Protein AF-A0A938BTF5-F1 (afdb_monomer_lite)

Structure (mmCIF, N/CA/C/O backbone):
data_AF-A0A938BTF5-F1
#
_entry.id   AF-A0A938BTF5-F1
#
loop_
_atom_site.group_PDB
_atom_site.id
_atom_site.type_symbol
_atom_site.label_atom_id
_atom_site.label_alt_id
_atom_site.label_comp_id
_atom_site.label_asym_id
_atom_site.label_entity_id
_atom_site.label_seq_id
_atom_site.pdbx_PDB_ins_code
_atom_site.Cartn_x
_atom_site.Cartn_y
_atom_site.Cartn_z
_atom_site.occupancy
_atom_site.B_iso_or_equiv
_atom_site.auth_seq_id
_atom_site.auth_comp_id
_atom_site.auth_asym_id
_atom_site.auth_atom_id
_atom_site.pdbx_PDB_model_num
ATOM 1 N N . MET A 1 1 ? 1.868 6.612 33.934 1.00 43.84 1 MET A N 1
ATOM 2 C CA . MET A 1 1 ? 0.638 7.254 33.409 1.00 43.84 1 MET A CA 1
ATOM 3 C C . MET A 1 1 ? 0.436 6.818 31.962 1.00 43.84 1 MET A C 1
ATOM 5 O O . MET A 1 1 ? 1.420 6.748 31.234 1.00 43.84 1 MET A O 1
ATOM 9 N N . ARG A 1 2 ? -0.788 6.458 31.549 1.00 53.53 2 ARG A N 1
ATOM 10 C CA . ARG A 1 2 ? -1.077 6.068 30.153 1.00 53.53 2 ARG A CA 1
ATOM 11 C C . ARG A 1 2 ? -0.979 7.295 29.238 1.00 53.53 2 ARG A C 1
ATOM 13 O O . ARG A 1 2 ? -1.410 8.374 29.634 1.00 53.53 2 ARG A O 1
ATOM 20 N N . ARG A 1 3 ? -0.411 7.135 28.035 1.00 67.56 3 ARG A N 1
ATOM 21 C CA . ARG A 1 3 ? -0.339 8.220 27.041 1.00 67.56 3 ARG A CA 1
ATOM 22 C C . ARG A 1 3 ? -1.760 8.635 26.615 1.00 67.56 3 ARG A C 1
ATOM 24 O O . ARG A 1 3 ? -2.579 7.740 26.398 1.00 67.56 3 ARG A O 1
ATOM 31 N N . PRO A 1 4 ? -2.054 9.940 26.470 1.00 79.94 4 PRO A N 1
ATOM 32 C CA . PRO A 1 4 ? -3.353 10.392 25.979 1.00 79.94 4 PRO A CA 1
ATOM 33 C C . PRO A 1 4 ? -3.584 9.932 24.535 1.00 79.94 4 PRO A C 1
ATOM 35 O O . PRO A 1 4 ? -2.638 9.886 23.741 1.00 79.94 4 PRO A O 1
ATOM 38 N N . LEU A 1 5 ? -4.833 9.596 24.206 1.00 87.38 5 LEU A N 1
ATOM 39 C CA . LEU A 1 5 ? -5.247 9.195 22.858 1.00 87.38 5 LEU A CA 1
ATOM 40 C C . LEU A 1 5 ? -5.196 10.395 21.907 1.00 87.38 5 LEU A C 1
ATOM 42 O O . LEU A 1 5 ? -5.472 11.515 22.326 1.00 87.38 5 LEU A O 1
ATOM 46 N N . LEU A 1 6 ? -4.844 10.145 20.645 1.00 94.19 6 LEU A N 1
ATOM 47 C CA . LEU A 1 6 ? -4.720 11.174 19.614 1.00 94.19 6 LEU A CA 1
ATOM 48 C C . LEU A 1 6 ? -6.051 11.374 18.873 1.00 94.19 6 LEU A C 1
ATOM 50 O O . LEU A 1 6 ? -6.631 10.399 18.406 1.00 94.19 6 LEU A O 1
ATOM 54 N N . ILE A 1 7 ? -6.509 12.609 18.716 1.00 96.94 7 ILE A N 1
ATOM 55 C CA . ILE A 1 7 ? -7.627 12.999 17.853 1.00 96.94 7 ILE A CA 1
ATOM 56 C C . ILE A 1 7 ? -7.073 13.762 16.655 1.00 96.94 7 ILE A C 1
ATOM 58 O O . ILE A 1 7 ? -6.276 14.678 16.822 1.00 96.94 7 ILE A O 1
ATOM 62 N N . TYR A 1 8 ? -7.493 13.396 15.451 1.00 98.12 8 TYR A N 1
ATOM 63 C CA . TYR A 1 8 ? -7.221 14.199 14.264 1.00 98.12 8 TYR A CA 1
ATOM 64 C C . TYR A 1 8 ? -8.332 15.239 14.102 1.00 98.12 8 TYR A C 1
ATOM 66 O O . TYR A 1 8 ? -9.507 14.864 14.097 1.00 98.12 8 TYR A O 1
ATOM 74 N N . VAL A 1 9 ? -7.976 16.520 14.003 1.00 98.00 9 VAL A N 1
ATOM 75 C CA . VAL A 1 9 ? -8.936 17.620 13.847 1.00 98.00 9 VAL A CA 1
ATOM 76 C C . VAL A 1 9 ? -8.928 18.082 12.393 1.00 98.00 9 VAL A C 1
ATOM 78 O O . VAL A 1 9 ? -7.954 18.674 11.931 1.00 98.00 9 VAL A O 1
ATOM 81 N N . ALA A 1 10 ? -10.015 17.780 11.688 1.00 97.62 10 ALA A N 1
ATOM 82 C CA . ALA A 1 10 ? -10.200 18.014 10.260 1.00 97.62 10 ALA A CA 1
ATOM 83 C C . ALA A 1 10 ? -11.129 19.208 9.997 1.00 97.62 10 ALA A C 1
ATOM 85 O O . ALA A 1 10 ? -12.021 19.511 10.795 1.00 97.62 10 ALA A O 1
ATOM 86 N N . GLY A 1 11 ? -10.952 19.871 8.861 1.00 96.12 11 GLY A N 1
ATOM 87 C CA . GLY A 1 11 ? -11.810 20.965 8.413 1.00 96.12 11 GLY A CA 1
ATOM 88 C C . GLY A 1 11 ? -11.086 21.930 7.472 1.00 96.12 11 GLY A C 1
ATOM 89 O O . GLY A 1 11 ? -9.865 21.834 7.299 1.00 96.12 11 GLY A O 1
ATOM 90 N N . PRO A 1 12 ? -11.815 22.896 6.888 1.00 93.12 12 PRO A N 1
ATOM 91 C CA . PRO A 1 12 ? -11.213 23.910 6.033 1.00 93.12 12 PRO A CA 1
ATOM 92 C C . PRO A 1 12 ? -10.138 24.698 6.796 1.00 93.12 12 PRO A C 1
ATOM 94 O O . PRO A 1 12 ? -10.255 24.952 7.991 1.00 93.12 12 PRO A O 1
ATOM 97 N N . LEU A 1 13 ? -9.068 25.091 6.103 1.00 91.38 13 LEU A N 1
ATOM 98 C CA . LEU A 1 13 ? -7.925 25.807 6.699 1.00 91.38 13 LEU A CA 1
ATOM 99 C C . LEU A 1 13 ? -7.468 27.018 5.871 1.00 91.38 13 LEU A C 1
ATOM 101 O O . LEU A 1 13 ? -6.383 27.573 6.090 1.00 91.38 13 LEU A O 1
ATOM 105 N N . TYR A 1 14 ? -8.302 27.432 4.917 1.00 88.94 14 TYR A N 1
ATOM 106 C CA . TYR A 1 14 ? -7.993 28.434 3.900 1.00 88.94 14 TYR A CA 1
ATOM 107 C C . TYR A 1 14 ? -7.857 29.832 4.497 1.00 88.94 14 TYR A C 1
ATOM 109 O O . TYR A 1 14 ? -6.898 30.556 4.213 1.00 88.94 14 TYR A O 1
ATOM 117 N N . THR A 1 15 ? -8.779 30.203 5.379 1.00 91.00 15 THR A N 1
ATOM 118 C CA . THR A 1 15 ? -8.823 31.529 5.988 1.00 91.00 15 THR A CA 1
ATOM 119 C C . THR A 1 15 ? -8.290 31.511 7.423 1.00 91.00 15 THR A C 1
ATOM 121 O O . THR A 1 15 ? -8.265 30.468 8.083 1.00 91.00 15 THR A O 1
ATOM 124 N N . PRO A 1 16 ? -7.847 32.667 7.953 1.00 92.19 16 PRO A N 1
ATOM 125 C CA . PRO A 1 16 ? -7.557 32.797 9.379 1.00 92.19 16 PRO A CA 1
ATOM 126 C C . PRO A 1 16 ? -8.746 32.415 10.270 1.00 92.19 16 PRO A C 1
ATOM 128 O O . PRO A 1 16 ? -8.526 31.859 11.341 1.00 92.19 16 PRO A O 1
ATOM 131 N N . GLY A 1 17 ? -9.978 32.678 9.816 1.00 92.94 17 GLY A N 1
ATOM 132 C CA . GLY A 1 17 ? -11.202 32.299 10.522 1.00 92.94 17 GLY A CA 1
ATOM 133 C C . GLY A 1 17 ? -11.350 30.786 10.641 1.00 92.94 17 GLY A C 1
ATOM 134 O O . GLY A 1 17 ? -11.543 30.286 11.747 1.00 92.94 17 GLY A O 1
ATOM 135 N N . ASP A 1 18 ? -11.152 30.056 9.539 1.00 92.62 18 ASP A N 1
ATOM 136 C CA . ASP A 1 18 ? -11.247 28.591 9.550 1.00 92.62 18 ASP A CA 1
ATOM 137 C C . ASP A 1 18 ? -10.220 27.983 10.513 1.00 92.62 18 ASP A C 1
ATOM 139 O O . ASP A 1 18 ? -10.550 27.162 11.367 1.00 92.62 18 ASP A O 1
ATOM 143 N N . ARG A 1 19 ? -8.968 28.459 10.447 1.00 94.88 19 ARG A N 1
ATOM 144 C CA . ARG A 1 19 ? -7.898 27.992 11.342 1.00 94.88 19 ARG A CA 1
ATOM 145 C C . ARG A 1 19 ? -8.174 28.328 12.803 1.00 94.88 19 ARG A C 1
ATOM 147 O O . ARG A 1 19 ? -7.932 27.494 13.667 1.00 94.88 19 ARG A O 1
ATOM 154 N N . HIS A 1 20 ? -8.689 29.524 13.089 1.00 95.94 20 HIS A N 1
ATOM 155 C CA . HIS A 1 20 ? -9.060 29.908 14.449 1.00 95.94 20 HIS A CA 1
ATOM 156 C C . HIS A 1 20 ? -10.146 28.989 15.012 1.00 95.94 20 HIS A C 1
ATOM 158 O O . HIS A 1 20 ? -10.035 28.529 16.147 1.00 95.94 20 HIS A O 1
ATOM 164 N N . TYR A 1 21 ? -11.156 28.670 14.204 1.00 95.62 21 TYR A N 1
ATOM 165 C CA . TYR A 1 21 ? -12.219 27.765 14.610 1.00 95.62 21 TYR A CA 1
ATOM 166 C C . TYR A 1 21 ? -11.707 26.328 14.811 1.00 95.62 21 TYR A C 1
ATOM 168 O O . TYR A 1 21 ? -12.019 25.711 15.827 1.00 95.62 21 TYR A O 1
ATOM 176 N N . LEU A 1 22 ? -10.821 25.822 13.944 1.00 96.50 22 LEU A N 1
ATOM 177 C CA . LEU A 1 22 ? -10.142 24.537 14.174 1.00 96.50 22 LEU A CA 1
ATOM 178 C C . LEU A 1 22 ? -9.341 24.518 15.484 1.00 96.50 22 LEU A C 1
ATOM 180 O O . LEU A 1 22 ? -9.387 23.523 16.203 1.00 96.50 22 LEU A O 1
ATOM 184 N N . CYS A 1 23 ? -8.656 25.611 15.834 1.00 96.31 23 CYS A N 1
ATOM 185 C CA . CYS A 1 23 ? -7.978 25.750 17.127 1.00 96.31 23 CYS A CA 1
ATOM 186 C C . CYS A 1 23 ? -8.955 25.788 18.319 1.00 96.31 23 CYS A C 1
ATOM 188 O O . CYS A 1 23 ? -8.602 25.357 19.415 1.00 96.31 23 CYS A O 1
ATOM 190 N N . ALA A 1 24 ? -10.184 26.276 18.139 1.00 96.69 24 ALA A N 1
ATOM 191 C CA . ALA A 1 24 ? -11.207 26.200 19.181 1.00 96.69 24 ALA A CA 1
ATOM 192 C C . ALA A 1 24 ? -11.674 24.748 19.394 1.00 96.69 24 ALA A C 1
ATOM 194 O O . ALA A 1 24 ? -11.738 24.275 20.528 1.00 96.69 24 ALA A O 1
ATOM 195 N N . ILE A 1 25 ? -11.916 24.002 18.310 1.00 97.38 25 ILE A N 1
ATOM 196 C CA . ILE A 1 25 ? -12.263 22.570 18.372 1.00 97.38 25 ILE A CA 1
ATOM 197 C C . ILE A 1 25 ? -11.124 21.737 18.977 1.00 97.38 25 ILE A C 1
ATOM 199 O O . ILE A 1 25 ? -11.366 20.839 19.787 1.00 97.38 25 ILE A O 1
ATOM 203 N N . ASP A 1 26 ? -9.881 22.057 18.619 1.00 96.56 26 ASP A N 1
ATOM 204 C CA . ASP A 1 26 ? -8.667 21.515 19.230 1.00 96.56 26 ASP A CA 1
ATOM 205 C C . ASP A 1 26 ? -8.665 21.688 20.749 1.00 96.56 26 ASP A C 1
ATOM 207 O O . ASP A 1 26 ? -8.547 20.702 21.479 1.00 96.56 26 ASP A O 1
ATOM 211 N N . ALA A 1 27 ? -8.880 22.921 21.222 1.00 97.06 27 ALA A N 1
ATOM 212 C CA . ALA A 1 27 ? -8.919 23.237 22.644 1.00 97.06 27 ALA A CA 1
ATOM 213 C C . ALA A 1 27 ? -9.963 22.381 23.376 1.00 97.06 27 ALA A C 1
ATOM 215 O O . ALA A 1 27 ? -9.638 21.727 24.368 1.00 97.06 27 ALA A O 1
ATOM 216 N N . VAL A 1 28 ? -11.174 22.262 22.821 1.00 96.94 28 VAL A N 1
ATOM 217 C CA . VAL A 1 28 ? -12.241 21.409 23.370 1.00 96.94 28 VAL A CA 1
ATOM 218 C C . VAL A 1 28 ? -11.801 19.943 23.474 1.00 96.94 28 VAL A C 1
ATOM 220 O O . VAL A 1 28 ? -12.045 19.290 24.491 1.00 96.94 28 VAL A O 1
ATOM 223 N N . CYS A 1 29 ? -11.126 19.414 22.450 1.00 95.75 29 CYS A N 1
ATOM 224 C CA . CYS A 1 29 ? -10.593 18.051 22.472 1.00 95.75 29 CYS A CA 1
ATOM 225 C C . CYS A 1 29 ? -9.527 17.874 23.563 1.00 95.75 29 CYS A C 1
ATOM 227 O O . CYS A 1 29 ? -9.542 16.873 24.289 1.00 95.75 29 CYS A O 1
ATOM 229 N N . THR A 1 30 ? -8.621 18.843 23.703 1.00 95.06 30 THR A N 1
ATOM 230 C CA . THR A 1 30 ? -7.557 18.802 24.713 1.00 95.06 30 THR A CA 1
ATOM 231 C C . THR A 1 30 ? -8.082 18.937 26.142 1.00 95.06 30 THR A C 1
ATOM 233 O O . THR A 1 30 ? -7.650 18.174 27.008 1.00 95.06 30 THR A O 1
ATOM 236 N N . ASP A 1 31 ? -9.085 19.789 26.378 1.00 95.12 31 ASP A N 1
ATOM 237 C CA . ASP A 1 31 ? -9.784 19.924 27.664 1.00 95.12 31 ASP A CA 1
ATOM 238 C C . ASP A 1 31 ? -10.426 18.602 28.104 1.00 95.12 31 ASP A C 1
ATOM 240 O O . ASP A 1 31 ? -10.469 18.270 29.288 1.00 95.12 31 ASP A O 1
ATOM 244 N N . CYS A 1 32 ? -10.911 17.811 27.142 1.00 90.69 32 CYS A N 1
ATOM 245 C CA . CYS A 1 32 ? -11.452 16.473 27.377 1.00 90.69 32 CYS A CA 1
ATOM 246 C C . CYS A 1 32 ? -10.364 15.397 27.599 1.00 90.69 32 CYS A C 1
ATOM 248 O O . CYS A 1 32 ? -10.683 14.211 27.716 1.00 90.69 32 CYS A O 1
ATOM 250 N N . GLY A 1 33 ? -9.086 15.782 27.678 1.00 91.56 33 GLY A N 1
ATOM 251 C CA . GLY A 1 33 ? -7.964 14.904 28.011 1.00 91.56 33 GLY A CA 1
ATOM 252 C C . GLY A 1 33 ? -7.360 14.148 26.825 1.00 91.56 33 GLY A C 1
ATOM 253 O O . GLY A 1 33 ? -6.668 13.144 27.031 1.00 91.56 33 GLY A O 1
ATOM 254 N N . PHE A 1 34 ? -7.618 14.591 25.592 1.00 93.25 34 PHE A N 1
ATOM 255 C CA . PHE A 1 34 ? -7.015 14.027 24.385 1.00 93.25 34 PHE A CA 1
ATOM 256 C C . PHE A 1 34 ? -5.772 14.812 23.953 1.00 93.25 34 PHE A C 1
ATOM 258 O O . PHE A 1 34 ? -5.617 15.995 24.235 1.00 93.25 34 PHE A O 1
ATOM 265 N N . ARG A 1 35 ? -4.869 14.142 23.236 1.00 95.50 35 ARG A N 1
ATOM 266 C CA . ARG A 1 35 ? -3.891 14.815 22.374 1.00 95.50 35 ARG A CA 1
ATOM 267 C C . ARG A 1 35 ? -4.527 15.035 21.014 1.00 95.50 35 ARG A C 1
ATOM 269 O O . ARG A 1 35 ? -5.375 14.246 20.612 1.00 95.50 35 ARG A O 1
ATOM 276 N N . THR A 1 36 ? -4.064 16.028 20.275 1.00 96.88 36 THR A N 1
ATOM 277 C CA . THR A 1 36 ? -4.617 16.356 18.961 1.00 96.88 36 THR A CA 1
ATOM 278 C C . THR A 1 36 ? -3.540 16.450 17.893 1.00 96.88 36 THR A C 1
ATOM 280 O O . THR A 1 36 ? -2.367 16.676 18.199 1.00 96.88 36 THR A O 1
ATOM 283 N N . TYR A 1 37 ? -3.957 16.265 16.645 1.00 97.00 37 TYR A N 1
ATOM 284 C CA . TYR A 1 37 ? -3.205 16.623 15.453 1.00 97.00 37 TYR A CA 1
ATOM 285 C C . TYR A 1 37 ? -4.032 17.604 14.620 1.00 97.00 37 TYR A C 1
ATOM 287 O O . TYR A 1 37 ? -5.175 17.292 14.282 1.00 97.00 37 TYR A O 1
ATOM 295 N N . LEU A 1 38 ? -3.461 18.769 14.309 1.00 94.88 38 LEU A N 1
ATOM 296 C CA . LEU A 1 38 ? -4.039 19.794 13.440 1.00 94.88 38 LEU A CA 1
ATOM 297 C C . LEU A 1 38 ? -3.131 19.956 12.218 1.00 94.88 38 LEU A C 1
ATOM 299 O O . LEU A 1 38 ? -1.979 20.367 12.397 1.00 94.88 38 LEU A O 1
ATOM 303 N N . PRO A 1 39 ? -3.627 19.742 10.986 1.00 93.31 39 PRO A N 1
ATOM 304 C CA . PRO A 1 39 ? -2.793 19.756 9.779 1.00 93.31 39 PRO A CA 1
ATOM 305 C C . PRO A 1 39 ? -1.927 21.010 9.647 1.00 93.31 39 PRO A C 1
ATOM 307 O O . PRO A 1 39 ? -0.710 20.939 9.495 1.00 93.31 39 PRO A O 1
ATOM 310 N N . HIS A 1 40 ? -2.524 22.188 9.828 1.00 91.50 40 HIS A N 1
ATOM 311 C CA . HIS A 1 40 ? -1.809 23.455 9.686 1.00 91.50 40 HIS A CA 1
ATOM 312 C C . HIS A 1 40 ? -0.835 23.767 10.838 1.00 91.50 40 HIS A C 1
ATOM 314 O O . HIS A 1 40 ? 0.114 24.521 10.626 1.00 91.50 40 HIS A O 1
ATOM 320 N N . ARG A 1 41 ? -1.061 23.221 12.043 1.00 92.44 41 ARG A N 1
ATOM 321 C CA . ARG A 1 41 ? -0.199 23.422 13.223 1.00 92.44 41 ARG A CA 1
ATOM 322 C C . ARG A 1 41 ? 0.987 22.463 13.205 1.00 92.44 41 ARG A C 1
ATOM 324 O O . ARG A 1 41 ? 2.117 22.883 13.429 1.00 92.44 41 ARG A O 1
ATOM 331 N N . ASP A 1 42 ? 0.707 21.190 12.945 1.00 90.88 42 ASP A N 1
ATOM 332 C CA . ASP A 1 42 ? 1.648 20.089 13.145 1.00 90.88 42 ASP A CA 1
ATOM 333 C C . ASP A 1 42 ? 2.305 19.638 11.831 1.00 90.88 42 ASP A C 1
ATOM 335 O O . ASP A 1 42 ? 3.475 19.259 11.821 1.00 90.88 42 ASP A O 1
ATOM 339 N N . GLY A 1 43 ? 1.570 19.691 10.715 1.00 81.25 43 GLY A N 1
ATOM 340 C CA . GLY A 1 43 ? 2.083 19.440 9.363 1.00 81.25 43 GLY A CA 1
ATOM 341 C C . GLY A 1 43 ? 2.612 20.701 8.671 1.00 81.25 43 GLY A C 1
ATOM 342 O O . GLY A 1 43 ? 3.514 20.614 7.837 1.00 81.25 43 GLY A O 1
ATOM 343 N N . GLY A 1 44 ? 2.100 21.874 9.056 1.00 83.00 44 GLY A N 1
ATOM 344 C CA . GLY A 1 44 ? 2.409 23.177 8.467 1.00 83.00 44 GLY A CA 1
ATOM 345 C C . GLY A 1 44 ? 1.485 23.548 7.300 1.00 83.00 44 GLY A C 1
ATOM 346 O O . GLY A 1 44 ? 0.662 22.756 6.850 1.00 83.00 44 GLY A O 1
ATOM 347 N N . LEU A 1 45 ? 1.611 24.777 6.791 1.00 77.81 45 LEU A N 1
ATOM 348 C CA . LEU A 1 45 ? 0.825 25.250 5.645 1.00 77.81 45 LEU A CA 1
ATOM 349 C C . LEU A 1 45 ? 1.561 24.975 4.330 1.00 77.81 45 LEU A C 1
ATOM 351 O O . LEU A 1 45 ? 2.679 25.456 4.117 1.00 77.81 45 LEU A O 1
ATOM 355 N N . ALA A 1 46 ? 0.920 24.223 3.435 1.00 68.88 46 ALA A N 1
ATOM 356 C CA . ALA A 1 46 ? 1.473 23.933 2.120 1.00 68.88 46 ALA A CA 1
ATOM 357 C C . ALA A 1 46 ? 1.622 25.226 1.287 1.00 68.88 46 ALA A C 1
ATOM 359 O O . ALA A 1 46 ? 0.669 25.999 1.176 1.00 68.88 46 ALA A O 1
ATOM 360 N N . PRO A 1 47 ? 2.795 25.486 0.677 1.00 63.28 47 PRO A N 1
ATOM 361 C CA . PRO A 1 47 ? 2.987 26.659 -0.165 1.00 63.28 47 PRO A CA 1
ATOM 362 C C . PRO A 1 47 ? 2.251 26.504 -1.502 1.00 63.28 47 PRO A C 1
ATOM 364 O O . PRO A 1 47 ? 2.245 25.429 -2.103 1.00 63.28 47 PRO A O 1
ATOM 367 N N . SER A 1 48 ? 1.725 27.612 -2.030 1.00 57.94 48 SER A N 1
ATOM 368 C CA . SER A 1 48 ? 0.965 27.670 -3.291 1.00 57.94 48 SER A CA 1
ATOM 369 C C . SER A 1 48 ? 1.758 27.246 -4.539 1.00 57.94 48 SER A C 1
ATOM 371 O O . SER A 1 48 ? 1.193 27.111 -5.618 1.00 57.94 48 SER A O 1
ATOM 373 N N . SER A 1 49 ? 3.073 27.043 -4.419 1.00 56.09 49 SER A N 1
ATOM 374 C CA . SER A 1 49 ? 3.995 26.756 -5.525 1.00 56.09 49 SER A CA 1
ATOM 375 C C . SER A 1 49 ? 4.116 25.270 -5.897 1.00 56.09 49 SER A C 1
ATOM 377 O O . SER A 1 49 ? 4.972 24.916 -6.707 1.00 56.09 49 SER A O 1
ATOM 379 N N . GLY A 1 50 ? 3.315 24.376 -5.303 1.00 52.97 50 GLY A N 1
ATOM 380 C CA . GLY A 1 50 ? 3.251 22.946 -5.655 1.00 52.97 50 GLY A CA 1
ATOM 381 C C . GLY A 1 50 ? 4.488 22.109 -5.284 1.00 52.97 50 GLY A C 1
ATOM 382 O O . GLY A 1 50 ? 4.422 20.881 -5.243 1.00 52.97 50 GLY A O 1
ATOM 383 N N . ARG A 1 51 ? 5.622 22.736 -4.945 1.00 47.59 51 ARG A N 1
ATOM 384 C CA . ARG A 1 51 ? 6.807 22.057 -4.402 1.00 47.59 51 ARG A CA 1
ATOM 385 C C . ARG A 1 51 ? 6.592 21.775 -2.909 1.00 47.59 51 ARG A C 1
ATOM 387 O O . ARG A 1 51 ? 6.439 22.713 -2.132 1.00 47.59 51 ARG A O 1
ATOM 394 N N . ARG A 1 52 ? 6.666 20.490 -2.523 1.00 54.53 52 ARG A N 1
ATOM 395 C CA . ARG A 1 52 ? 6.446 19.894 -1.175 1.00 54.53 52 ARG A CA 1
ATOM 396 C C . ARG A 1 52 ? 5.035 19.373 -0.850 1.00 54.53 52 ARG A C 1
ATOM 398 O O . ARG A 1 52 ? 4.832 18.914 0.264 1.00 54.53 52 ARG A O 1
ATOM 405 N N . THR A 1 53 ? 4.091 19.318 -1.790 1.00 64.69 53 THR A N 1
ATOM 406 C CA . THR A 1 53 ? 2.726 18.790 -1.527 1.00 64.69 53 THR A CA 1
ATOM 407 C C . THR A 1 53 ? 2.708 17.349 -0.991 1.00 64.69 53 THR A C 1
ATOM 409 O O . THR A 1 53 ? 1.911 17.030 -0.113 1.00 64.69 53 THR A O 1
ATOM 412 N N . LEU A 1 54 ? 3.636 16.495 -1.438 1.00 69.19 54 LEU A N 1
ATOM 413 C CA . LEU A 1 54 ? 3.711 15.093 -1.006 1.00 69.19 54 LEU A CA 1
ATOM 414 C C . LEU A 1 54 ? 4.112 14.905 0.465 1.00 69.19 54 LEU A C 1
ATOM 416 O O . LEU A 1 54 ? 3.687 13.923 1.073 1.00 69.19 54 LEU A O 1
ATOM 420 N N . SER A 1 55 ? 4.918 15.800 1.049 1.00 73.88 55 SER A N 1
ATOM 421 C CA . SER A 1 55 ? 5.314 15.670 2.458 1.00 73.88 55 SER A CA 1
ATOM 422 C C . SER A 1 55 ? 4.170 16.033 3.400 1.00 73.88 55 SER A C 1
ATOM 424 O O . SER A 1 55 ? 3.978 15.327 4.380 1.00 73.88 55 SER A O 1
ATOM 426 N N . PHE A 1 56 ? 3.385 17.071 3.079 1.00 80.00 56 PHE A N 1
ATOM 427 C CA . PHE A 1 56 ? 2.186 17.430 3.853 1.00 80.00 56 PHE A CA 1
ATOM 428 C C . PHE A 1 56 ? 1.162 16.296 3.808 1.00 80.00 56 PHE A C 1
ATOM 430 O O . PHE A 1 56 ? 0.806 15.760 4.850 1.00 80.00 56 PHE A O 1
ATOM 437 N N . PHE A 1 57 ? 0.839 15.817 2.600 1.00 82.56 57 PHE A N 1
ATOM 438 C CA . PHE A 1 57 ? -0.053 14.673 2.417 1.00 82.56 57 PHE A CA 1
ATOM 439 C C . PHE A 1 57 ? 0.399 13.440 3.215 1.00 82.56 57 PHE A C 1
ATOM 441 O O . PHE A 1 57 ? -0.400 12.801 3.891 1.00 82.56 57 PHE A O 1
ATOM 448 N N . SER A 1 58 ? 1.693 13.102 3.169 1.00 79.19 58 SER A N 1
ATOM 449 C CA . SER A 1 58 ? 2.214 11.933 3.893 1.00 79.19 58 SER A CA 1
ATOM 450 C C . SER A 1 58 ? 2.110 12.096 5.413 1.00 79.19 58 SER A C 1
ATOM 452 O O . SER A 1 58 ? 1.798 11.128 6.106 1.00 79.19 58 SER A O 1
ATOM 454 N N . SER A 1 59 ? 2.350 13.304 5.931 1.00 83.69 59 SER A N 1
ATOM 455 C CA . SER A 1 59 ? 2.207 13.615 7.357 1.00 83.69 59 SER A CA 1
ATOM 456 C C . SER A 1 59 ? 0.755 13.514 7.817 1.00 83.69 59 SER A C 1
ATOM 458 O O . SER A 1 59 ? 0.489 12.865 8.829 1.00 83.69 59 SER A O 1
ATOM 460 N N . ASP A 1 60 ? -0.180 14.070 7.045 1.00 89.31 60 ASP A N 1
ATOM 461 C CA . ASP A 1 60 ? -1.613 14.015 7.345 1.00 89.31 60 ASP A CA 1
ATOM 462 C C . ASP A 1 60 ? -2.126 12.572 7.338 1.00 89.31 60 ASP A C 1
ATOM 464 O O . ASP A 1 60 ? -2.794 12.141 8.278 1.00 89.31 60 ASP A O 1
ATOM 468 N N . VAL A 1 61 ? -1.730 11.776 6.339 1.00 88.81 61 VAL A N 1
ATOM 469 C CA . VAL A 1 61 ? -2.058 10.343 6.276 1.00 88.81 61 VAL A CA 1
ATOM 470 C C . VAL A 1 61 ? -1.484 9.576 7.464 1.00 88.81 61 VAL A C 1
ATOM 472 O O . VAL A 1 61 ? -2.179 8.738 8.038 1.00 88.81 61 VAL A O 1
ATOM 475 N N . SER A 1 62 ? -0.241 9.859 7.863 1.00 81.88 62 SER A N 1
ATOM 476 C CA . SER A 1 62 ? 0.368 9.225 9.038 1.00 81.88 62 SER A CA 1
ATOM 477 C C . SER A 1 62 ? -0.411 9.555 10.312 1.00 81.88 62 SER A C 1
ATOM 479 O O . SER A 1 62 ? -0.702 8.664 11.108 1.00 81.88 62 SER A O 1
ATOM 481 N N . ALA A 1 63 ? -0.797 10.819 10.496 1.00 89.88 63 ALA A N 1
ATOM 482 C CA . ALA A 1 63 ? -1.572 11.245 11.653 1.00 89.88 63 ALA A CA 1
ATOM 483 C C . ALA A 1 63 ? -2.990 10.651 11.656 1.00 89.88 63 ALA A C 1
ATOM 485 O O . ALA A 1 63 ? -3.468 10.218 12.707 1.00 89.88 63 ALA A O 1
ATOM 486 N N . LEU A 1 64 ? -3.642 10.565 10.493 1.00 91.44 64 LEU A N 1
ATOM 487 C CA . LEU A 1 64 ? -4.920 9.869 10.327 1.00 91.44 64 LEU A CA 1
ATOM 488 C C . LEU A 1 64 ? -4.806 8.382 10.646 1.00 91.44 64 LEU A C 1
ATOM 490 O O . LEU A 1 64 ? -5.741 7.816 11.203 1.00 91.44 64 LEU A O 1
ATOM 494 N N . GLU A 1 65 ? -3.689 7.729 10.330 1.00 85.00 65 GLU A N 1
ATOM 495 C CA . GLU A 1 65 ? -3.466 6.320 10.666 1.00 85.00 65 GLU A CA 1
ATOM 496 C C . GLU A 1 65 ? -3.275 6.123 12.179 1.00 85.00 65 GLU A C 1
ATOM 498 O O . GLU A 1 65 ? -3.890 5.228 12.771 1.00 85.00 65 GLU A O 1
ATOM 503 N N . ASP A 1 66 ? -2.521 7.011 12.826 1.00 83.31 66 ASP A N 1
ATOM 504 C CA . ASP A 1 66 ? -2.194 6.925 14.253 1.00 83.31 66 ASP A CA 1
ATOM 505 C C . ASP A 1 66 ? -3.329 7.385 15.176 1.00 83.31 66 ASP A C 1
ATOM 507 O O . ASP A 1 66 ? -3.410 6.953 16.335 1.00 83.31 66 ASP A O 1
ATOM 511 N N . CYS A 1 67 ? -4.225 8.250 14.690 1.00 92.06 67 CYS A N 1
ATOM 512 C CA . CYS A 1 67 ? -5.284 8.803 15.522 1.00 92.06 67 CYS A CA 1
ATOM 513 C C . CYS A 1 67 ? -6.246 7.720 16.035 1.00 92.06 67 CYS A C 1
ATOM 515 O O . CYS A 1 67 ? -6.501 6.679 15.422 1.00 92.06 67 CYS A O 1
ATOM 517 N N . TYR A 1 68 ? -6.799 7.963 17.211 1.00 85.44 68 TYR A N 1
ATOM 518 C CA . TYR A 1 68 ? -7.870 7.163 17.772 1.00 85.44 68 TYR A CA 1
ATOM 519 C C . TYR A 1 68 ? -9.211 7.493 17.116 1.00 85.44 68 TYR A C 1
ATOM 521 O O . TYR A 1 68 ? -9.960 6.574 16.804 1.00 85.44 68 TYR A O 1
ATOM 529 N N . ALA A 1 69 ? -9.487 8.778 16.891 1.00 91.44 69 ALA A N 1
ATOM 530 C CA . ALA A 1 69 ? -10.729 9.280 16.316 1.00 91.44 69 ALA A CA 1
ATOM 531 C C . ALA A 1 69 ? -10.473 10.536 15.473 1.00 91.44 69 ALA A C 1
ATOM 533 O O . ALA A 1 69 ? -9.420 11.170 15.600 1.00 91.44 69 ALA A O 1
ATOM 534 N N . VAL A 1 70 ? -11.454 10.895 14.647 1.00 97.94 70 VAL A N 1
ATOM 535 C CA . VAL A 1 70 ? -11.463 12.144 13.876 1.00 97.94 70 VAL A CA 1
ATOM 536 C C . VAL A 1 70 ? -12.606 13.028 14.360 1.00 97.94 70 VAL A C 1
ATOM 538 O O . VAL A 1 70 ? -13.737 12.558 14.511 1.00 97.94 70 VAL A O 1
ATOM 541 N N . VAL A 1 71 ? -12.303 14.303 14.587 1.00 97.81 71 VAL A N 1
ATOM 542 C CA . VAL A 1 71 ? -13.294 15.363 14.787 1.00 97.81 71 VAL A CA 1
ATOM 543 C C . VAL A 1 71 ? -13.193 16.304 13.594 1.00 97.81 71 VAL A C 1
ATOM 545 O O . VAL A 1 71 ? -12.127 16.858 13.356 1.00 97.81 71 VAL A O 1
ATOM 548 N N . ALA A 1 72 ? -14.271 16.459 12.831 1.00 97.62 72 ALA A N 1
ATOM 549 C CA . ALA A 1 72 ? -14.277 17.242 11.599 1.00 97.62 72 ALA A CA 1
ATOM 550 C C . ALA A 1 72 ? -15.260 18.410 11.665 1.00 97.62 72 ALA A C 1
ATOM 552 O O . ALA A 1 72 ? -16.392 18.234 12.111 1.00 97.62 72 ALA A O 1
ATOM 553 N N . VAL A 1 73 ? -14.853 19.580 11.177 1.00 96.12 73 VAL A N 1
ATOM 554 C CA . VAL A 1 73 ? -15.744 20.720 10.933 1.00 96.12 73 VAL A CA 1
ATOM 555 C C . VAL A 1 73 ? -16.415 20.545 9.576 1.00 96.12 73 VAL A C 1
ATOM 557 O O . VAL A 1 73 ? -15.740 20.456 8.555 1.00 96.12 73 VAL A O 1
ATOM 560 N N . LEU A 1 74 ? -17.746 20.500 9.575 1.00 93.56 74 LEU A N 1
ATOM 561 C CA . LEU A 1 74 ? -18.574 20.216 8.400 1.00 93.56 74 LEU A CA 1
ATOM 562 C C . LEU A 1 74 ? -19.303 21.459 7.858 1.00 93.56 74 LEU A C 1
ATOM 564 O O . LEU A 1 74 ? -20.148 21.328 6.979 1.00 93.56 74 LEU A O 1
ATOM 568 N N . ASN A 1 75 ? -19.015 22.644 8.405 1.00 89.31 75 ASN A N 1
ATOM 569 C CA . ASN A 1 75 ? -19.692 23.895 8.053 1.00 89.31 75 ASN A CA 1
ATOM 570 C C . ASN A 1 75 ? -19.486 24.268 6.578 1.00 89.31 75 ASN A C 1
ATOM 572 O O . ASN A 1 75 ? -18.406 24.065 6.022 1.00 89.31 75 ASN A O 1
ATOM 576 N N . GLY A 1 76 ? -20.495 24.912 5.992 1.00 85.06 76 GLY A N 1
ATOM 577 C CA . GLY A 1 76 ? -20.509 25.303 4.589 1.00 85.06 76 GLY A CA 1
ATOM 578 C C . GLY A 1 76 ? -21.691 24.710 3.827 1.00 85.06 76 GLY A C 1
ATOM 579 O O . GLY A 1 76 ? -22.462 23.900 4.339 1.00 85.06 76 GLY A O 1
ATOM 580 N N . THR A 1 77 ? -21.818 25.140 2.570 1.00 78.62 77 THR A N 1
ATOM 581 C CA . THR A 1 77 ? -22.802 24.611 1.612 1.00 78.62 77 THR A CA 1
ATOM 582 C C . THR A 1 77 ? -22.503 23.172 1.197 1.00 78.62 77 THR A C 1
ATOM 584 O O . THR A 1 77 ? -23.402 22.462 0.770 1.00 78.62 77 THR A O 1
ATOM 587 N N . ASP A 1 78 ? -21.237 22.768 1.283 1.00 85.62 78 ASP A N 1
ATOM 588 C CA . ASP A 1 78 ? -20.770 21.395 1.127 1.00 85.62 78 ASP A CA 1
ATOM 589 C C . ASP A 1 78 ? -19.572 21.196 2.062 1.00 85.62 78 ASP A C 1
ATOM 591 O O . ASP A 1 78 ? -18.927 22.169 2.475 1.00 85.62 78 ASP A O 1
ATOM 595 N N . VAL A 1 79 ? -19.272 19.944 2.389 1.00 90.88 79 VAL A N 1
ATOM 596 C CA . VAL A 1 79 ? -18.082 19.601 3.168 1.00 90.88 79 VAL A CA 1
ATOM 597 C C . VAL A 1 79 ? -16.858 19.826 2.294 1.00 90.88 79 VAL A C 1
ATOM 599 O O . VAL A 1 79 ? -16.814 19.385 1.145 1.00 90.88 79 VAL A O 1
ATOM 602 N N . ASP A 1 80 ? -15.844 20.491 2.847 1.00 93.69 80 ASP A N 1
ATOM 603 C CA . ASP A 1 80 ? -14.569 20.666 2.159 1.00 93.69 80 ASP A CA 1
ATOM 604 C C . ASP A 1 80 ? -14.054 19.322 1.607 1.00 93.69 80 ASP A C 1
ATOM 606 O O . ASP A 1 80 ? -13.996 18.318 2.313 1.00 93.69 80 ASP A O 1
ATOM 610 N N . SER A 1 81 ? -13.648 19.315 0.338 1.00 94.00 81 SER A N 1
ATOM 611 C CA . SER A 1 81 ? -13.151 18.124 -0.353 1.00 94.00 81 SER A CA 1
ATOM 612 C C . SER A 1 81 ? -11.967 17.445 0.350 1.00 94.00 81 SER A C 1
ATOM 614 O O . SER A 1 81 ? -11.882 16.215 0.328 1.00 94.00 81 SER A O 1
ATOM 616 N N . GLY A 1 82 ? -11.080 18.214 0.997 1.00 94.44 82 GLY A N 1
ATOM 617 C CA . GLY A 1 82 ? -9.980 17.666 1.795 1.00 94.44 82 GLY A CA 1
ATOM 618 C C . GLY A 1 82 ? -10.516 16.933 3.020 1.00 94.44 82 GLY A C 1
ATOM 619 O O . GLY A 1 82 ? -10.304 15.734 3.181 1.00 94.44 82 GLY A O 1
ATOM 620 N N . THR A 1 83 ? -11.330 17.631 3.802 1.00 96.44 83 THR A N 1
ATOM 621 C CA . THR A 1 83 ? -12.028 17.100 4.980 1.00 96.44 83 THR A CA 1
ATOM 622 C C . THR A 1 83 ? -12.858 15.851 4.646 1.00 96.44 83 THR A C 1
ATOM 624 O O . THR A 1 83 ? -12.821 14.854 5.366 1.00 96.44 83 THR A O 1
ATOM 627 N N . ALA A 1 84 ? -13.576 15.850 3.519 1.00 96.56 84 ALA A N 1
ATOM 628 C CA . ALA A 1 84 ? -14.360 14.711 3.049 1.00 96.56 84 ALA A CA 1
ATOM 629 C C . ALA A 1 84 ? -13.477 13.495 2.717 1.00 96.56 84 ALA A C 1
ATOM 631 O O . ALA A 1 84 ? -13.838 12.360 3.040 1.00 96.56 84 ALA A O 1
ATOM 632 N N . TRP A 1 85 ? -12.305 13.715 2.111 1.00 96.81 85 TRP A N 1
ATOM 633 C CA . TRP A 1 85 ? -11.335 12.652 1.844 1.00 96.81 85 TRP A CA 1
ATOM 634 C C . TRP A 1 85 ? -10.778 12.052 3.139 1.00 96.81 85 TRP A C 1
ATOM 636 O O . TRP A 1 85 ? -10.728 10.827 3.281 1.00 96.81 85 TRP A O 1
ATOM 646 N N . GLU A 1 86 ? -10.416 12.898 4.104 1.00 97.94 86 GLU A N 1
ATOM 647 C CA . GLU A 1 86 ? -9.904 12.488 5.417 1.00 97.94 86 GLU A CA 1
ATOM 648 C C . GLU A 1 86 ? -10.945 11.659 6.185 1.00 97.94 86 GLU A C 1
ATOM 650 O O . GLU A 1 86 ? -10.630 10.594 6.726 1.00 97.94 86 GLU A O 1
ATOM 655 N N . LEU A 1 87 ? -12.210 12.095 6.162 1.00 95.88 87 LEU A N 1
ATOM 656 C CA . LEU A 1 87 ? -13.345 11.366 6.731 1.00 95.88 87 LEU A CA 1
ATOM 657 C C . LEU A 1 87 ? -13.563 10.018 6.041 1.00 95.88 87 LEU A C 1
ATOM 659 O O . LEU A 1 87 ? -13.718 9.006 6.723 1.00 95.88 87 LEU A O 1
ATOM 663 N N . GLY A 1 88 ? -13.525 9.971 4.707 1.00 91.88 88 GLY A N 1
ATOM 664 C CA . GLY A 1 88 ? -13.648 8.726 3.947 1.00 91.88 88 GLY A CA 1
ATOM 665 C C . GLY A 1 88 ? -12.521 7.735 4.258 1.00 91.88 88 GLY A C 1
ATOM 666 O O . GLY A 1 88 ? -12.777 6.546 4.474 1.00 91.88 88 GLY A O 1
ATOM 667 N N . TYR A 1 89 ? -11.279 8.220 4.354 1.00 93.38 89 TYR A N 1
ATOM 668 C CA . TYR A 1 89 ? -10.128 7.409 4.753 1.00 93.38 89 TYR A CA 1
ATOM 669 C C . TYR A 1 89 ? -10.318 6.848 6.166 1.00 93.38 89 TYR A C 1
ATOM 671 O O . TYR A 1 89 ? -10.190 5.642 6.388 1.00 93.38 89 TYR A O 1
ATOM 679 N N . ALA A 1 90 ? -10.673 7.699 7.128 1.00 90.00 90 ALA A N 1
ATOM 680 C CA . ALA A 1 90 ? -10.851 7.296 8.516 1.00 90.00 90 ALA A CA 1
ATOM 681 C C . ALA A 1 90 ? -12.049 6.345 8.712 1.00 90.00 90 ALA A C 1
ATOM 683 O O . ALA A 1 90 ? -11.945 5.384 9.483 1.00 90.00 90 ALA A O 1
ATOM 684 N N . TYR A 1 91 ? -13.134 6.539 7.956 1.00 81.94 91 TYR A N 1
ATOM 685 C CA . TYR A 1 91 ? -14.283 5.632 7.908 1.00 81.94 91 TYR A CA 1
ATOM 686 C C . TYR A 1 91 ? -13.864 4.244 7.429 1.00 81.94 91 TYR A C 1
ATOM 688 O O . TYR A 1 91 ? -14.126 3.241 8.095 1.00 81.94 91 TYR A O 1
ATOM 696 N N . ALA A 1 92 ? -13.108 4.176 6.327 1.00 77.62 92 ALA A N 1
ATOM 697 C CA . ALA A 1 92 ? -12.573 2.919 5.815 1.00 77.62 92 ALA A CA 1
ATOM 698 C C . ALA A 1 92 ? -11.648 2.216 6.827 1.00 77.62 92 ALA A C 1
ATOM 700 O O . ALA A 1 92 ? -11.503 0.993 6.785 1.00 77.62 92 ALA A O 1
ATOM 701 N N . ARG A 1 93 ? -11.045 2.954 7.770 1.00 78.31 93 ARG A N 1
ATOM 702 C CA . ARG A 1 93 ? -10.233 2.424 8.881 1.00 78.31 93 ARG A CA 1
ATOM 703 C C . ARG A 1 93 ? -11.034 2.057 10.133 1.00 78.31 93 ARG A C 1
ATOM 705 O O . ARG A 1 93 ? -10.435 1.549 11.078 1.00 78.31 93 ARG A O 1
ATOM 712 N N . GLY A 1 94 ? -12.352 2.250 10.136 1.00 69.62 94 GLY A N 1
ATOM 713 C CA . GLY A 1 94 ? -13.220 1.946 11.277 1.00 69.62 94 GLY A CA 1
ATOM 714 C C . GLY A 1 94 ? -12.977 2.861 12.477 1.00 69.62 94 GLY A C 1
ATOM 715 O O . GLY A 1 94 ? -13.181 2.448 13.618 1.00 69.62 94 GLY A O 1
ATOM 716 N N . LYS A 1 95 ? -12.478 4.079 12.239 1.00 84.88 95 LYS A N 1
ATOM 717 C CA . LYS A 1 95 ? -12.232 5.060 13.298 1.00 84.88 95 LYS A CA 1
ATOM 718 C C . LYS A 1 95 ? -13.547 5.746 13.677 1.00 84.88 95 LYS A C 1
ATOM 720 O O . LYS A 1 95 ? -14.351 6.016 12.789 1.00 84.88 95 LYS A O 1
ATOM 725 N N . PRO A 1 96 ? -13.779 6.063 14.962 1.00 82.25 96 PRO A N 1
ATOM 726 C CA . PRO A 1 96 ? -14.891 6.915 15.360 1.00 82.25 96 PRO A CA 1
ATOM 727 C C . PRO A 1 96 ? -14.768 8.294 14.705 1.00 82.25 96 PRO A C 1
ATOM 729 O O . PRO A 1 96 ? -13.721 8.937 14.820 1.00 82.25 96 PRO A O 1
ATOM 732 N N . LEU A 1 97 ? -15.839 8.738 14.045 1.00 90.44 97 LEU A N 1
ATOM 733 C CA . LEU A 1 97 ? -15.913 10.034 13.373 1.00 90.44 97 LEU A CA 1
ATOM 734 C C . LEU A 1 97 ? -17.004 10.885 14.022 1.00 90.44 97 LEU A C 1
ATOM 736 O O . LEU A 1 97 ? -18.157 10.456 14.125 1.00 90.44 97 LEU A O 1
ATOM 740 N N . ILE A 1 98 ? -16.638 12.090 14.449 1.00 93.00 98 ILE A N 1
ATOM 741 C CA . ILE A 1 98 ? -17.556 13.095 14.989 1.00 93.00 98 ILE A CA 1
ATOM 742 C C . ILE A 1 98 ? -17.474 14.320 14.083 1.00 93.00 98 ILE A C 1
ATOM 744 O O . ILE A 1 98 ? -16.385 14.818 13.819 1.00 93.00 98 ILE A O 1
ATOM 748 N N . GLY A 1 99 ? -18.613 14.798 13.601 1.00 93.00 99 GLY A N 1
ATOM 749 C CA . GLY A 1 99 ? -18.694 15.939 12.698 1.00 93.00 99 GLY A CA 1
ATOM 750 C C . GLY A 1 99 ? -19.437 17.081 13.364 1.00 93.00 99 GLY A C 1
ATOM 751 O O . GLY A 1 99 ? -20.591 16.892 13.737 1.00 93.00 99 GLY A O 1
ATOM 752 N N . ILE A 1 100 ? -18.803 18.239 13.529 1.00 92.38 100 ILE A N 1
ATOM 753 C CA . ILE A 1 100 ? -19.468 19.441 14.031 1.00 92.38 100 ILE A CA 1
ATOM 754 C C . ILE A 1 100 ? -20.029 20.257 12.869 1.00 92.38 100 ILE A C 1
ATOM 756 O O . ILE A 1 100 ? -19.311 20.591 11.928 1.00 92.38 100 ILE A O 1
ATOM 760 N N . TYR A 1 101 ? -21.324 20.537 12.941 1.00 89.62 101 TYR A N 1
ATOM 761 C CA . TYR A 1 101 ? -22.078 21.298 11.961 1.00 89.62 101 TYR A CA 1
ATOM 762 C C . TYR A 1 101 ? -22.907 22.362 12.689 1.00 89.62 101 TYR A C 1
ATOM 764 O O . TYR A 1 101 ? -23.939 22.061 13.285 1.00 89.62 101 TYR A O 1
ATOM 772 N N . GLU A 1 102 ? -22.435 23.603 12.670 1.00 85.25 102 GLU A N 1
ATOM 773 C CA . GLU A 1 102 ? -23.046 24.757 13.349 1.00 85.25 102 GLU A CA 1
ATOM 774 C C . GLU A 1 102 ? -23.564 25.814 12.357 1.00 85.25 102 GLU A C 1
ATOM 776 O O . GLU A 1 102 ? -23.970 26.903 12.761 1.00 85.25 102 GLU A O 1
ATOM 781 N N . ASP A 1 103 ? -23.552 25.515 11.054 1.00 81.62 103 ASP A N 1
ATOM 782 C CA . ASP A 1 103 ? -24.034 26.431 10.021 1.00 81.62 103 ASP A CA 1
ATOM 783 C C . ASP A 1 103 ? -25.558 26.595 10.102 1.00 81.62 103 ASP A C 1
ATOM 785 O O . ASP A 1 103 ? -26.329 25.704 9.750 1.00 81.62 103 ASP A O 1
ATOM 789 N N . THR A 1 104 ? -25.998 27.760 10.572 1.00 73.44 104 THR A N 1
ATOM 790 C CA . THR A 1 104 ? -27.412 28.070 10.821 1.00 73.44 104 THR A CA 1
ATOM 791 C C . THR A 1 104 ? -28.231 28.295 9.554 1.00 73.44 104 THR A C 1
ATOM 793 O O . THR A 1 104 ? -29.443 28.465 9.644 1.00 73.44 104 THR A O 1
ATOM 796 N N . ARG A 1 105 ? -27.598 28.318 8.374 1.00 69.50 105 ARG A N 1
ATOM 797 C CA . ARG A 1 105 ? -28.298 28.418 7.081 1.00 69.50 105 ARG A CA 1
ATOM 798 C C . ARG A 1 105 ? -28.959 27.106 6.667 1.00 69.50 105 ARG A C 1
ATOM 800 O O . ARG A 1 105 ? -29.717 27.094 5.702 1.00 69.50 105 ARG A O 1
ATOM 807 N N . VAL A 1 106 ? -28.622 26.018 7.349 1.00 63.84 106 VAL A N 1
ATOM 808 C CA . VAL A 1 106 ? -29.089 24.671 7.058 1.00 63.84 106 VAL A CA 1
ATOM 809 C C . VAL A 1 106 ? -29.967 24.211 8.214 1.00 63.84 106 VAL A C 1
ATOM 811 O O . VAL A 1 106 ? -29.499 23.981 9.329 1.00 63.84 106 VAL A O 1
ATOM 814 N N . ASP A 1 107 ? -31.264 24.109 7.932 1.00 59.44 107 ASP A N 1
ATOM 815 C CA . ASP A 1 107 ? -32.297 23.832 8.932 1.00 59.44 107 ASP A CA 1
ATOM 816 C C . ASP A 1 107 ? -32.244 22.382 9.448 1.00 59.44 107 ASP A C 1
ATOM 818 O O . ASP A 1 107 ? -32.681 22.107 10.568 1.00 59.44 107 ASP A O 1
ATOM 822 N N . ASN A 1 108 ? -31.700 21.439 8.662 1.00 63.00 108 ASN A N 1
ATOM 823 C CA . ASN A 1 108 ? -31.593 20.031 9.047 1.00 63.00 108 ASN A CA 1
ATOM 824 C C . ASN A 1 108 ? -30.275 19.385 8.559 1.00 63.00 108 ASN A C 1
ATOM 826 O O . ASN A 1 108 ? -30.259 18.708 7.529 1.00 63.00 108 ASN A O 1
ATOM 830 N N . PRO A 1 109 ? -29.168 19.504 9.319 1.00 56.53 109 PRO A N 1
ATOM 831 C CA . PRO A 1 109 ? -27.840 19.057 8.883 1.00 56.53 109 PRO A CA 1
ATOM 832 C C . PRO A 1 109 ? -27.751 17.605 8.369 1.00 56.53 109 PRO A C 1
ATOM 834 O O . PRO A 1 109 ? -27.081 17.375 7.366 1.00 56.53 109 PRO A O 1
ATOM 837 N N . PRO A 1 110 ? -28.427 16.600 8.967 1.00 54.56 110 PRO A N 1
ATOM 838 C CA . PRO A 1 110 ? -28.444 15.242 8.417 1.00 54.56 110 PRO A CA 1
ATOM 839 C C . PRO A 1 110 ? -29.146 15.100 7.055 1.00 54.56 110 PRO A C 1
ATOM 841 O O . PRO A 1 110 ? -28.850 14.147 6.336 1.00 54.56 110 PRO A O 1
ATOM 844 N N . ALA A 1 111 ? -30.082 15.989 6.707 1.00 58.31 111 ALA A N 1
ATOM 845 C CA . ALA A 1 111 ? -30.805 15.947 5.433 1.00 58.31 111 ALA A CA 1
ATOM 846 C C . ALA A 1 111 ? -30.079 16.690 4.302 1.00 58.31 111 ALA A C 1
ATOM 848 O O . ALA A 1 111 ? -30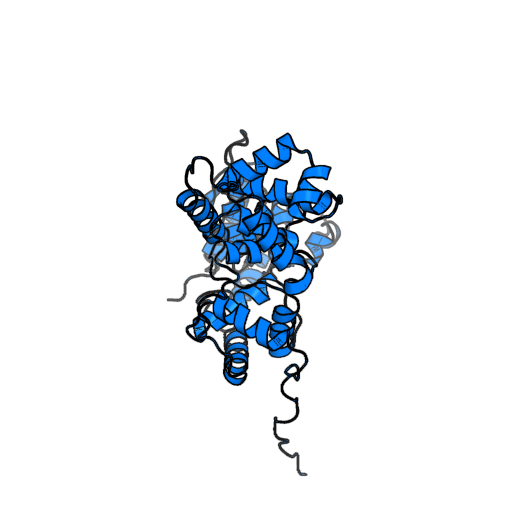.225 16.302 3.145 1.00 58.31 111 ALA A O 1
ATOM 849 N N . ASP A 1 112 ? -29.284 17.706 4.642 1.00 67.12 112 ASP A N 1
ATOM 850 C CA . ASP A 1 112 ? -28.639 18.593 3.666 1.00 67.12 112 ASP A CA 1
ATOM 851 C C . ASP A 1 112 ? -27.159 18.255 3.413 1.00 67.12 112 ASP A C 1
ATOM 853 O O . ASP A 1 112 ? -26.568 18.702 2.430 1.00 67.12 112 ASP A O 1
ATOM 857 N N . LEU A 1 113 ? -26.551 17.416 4.259 1.00 80.38 113 LEU A N 1
ATOM 858 C CA . LEU A 1 113 ? -25.223 16.859 4.009 1.00 80.38 113 LEU A CA 1
ATOM 859 C C . LEU A 1 113 ? -25.270 15.710 2.996 1.00 80.38 113 LEU A C 1
ATOM 861 O O . LEU A 1 113 ? -26.204 14.907 2.949 1.00 80.38 113 LEU A O 1
ATOM 865 N N . ASN A 1 114 ? -24.191 15.578 2.220 1.00 86.62 114 ASN A N 1
ATOM 866 C CA . ASN A 1 114 ? -24.015 14.455 1.308 1.00 86.62 114 ASN A CA 1
ATOM 867 C C . ASN A 1 114 ? -24.178 13.111 2.045 1.00 86.62 114 ASN A C 1
ATOM 869 O O . ASN A 1 114 ? -23.578 12.897 3.102 1.00 86.62 114 ASN A O 1
ATOM 873 N N . LEU A 1 115 ? -24.919 12.171 1.440 1.00 81.94 115 LEU A N 1
ATOM 874 C CA . LEU A 1 115 ? -25.229 10.869 2.043 1.00 81.94 115 LEU A CA 1
ATOM 875 C C . LEU A 1 115 ? -23.981 10.111 2.517 1.00 81.94 115 LEU A C 1
ATOM 877 O O . LEU A 1 115 ? -24.047 9.393 3.514 1.00 81.94 115 LEU A O 1
ATOM 881 N N . MET A 1 116 ? -22.847 10.271 1.827 1.00 85.69 116 MET A N 1
ATOM 882 C CA . MET A 1 116 ? -21.596 9.609 2.187 1.00 85.69 116 MET A CA 1
ATOM 883 C C . MET A 1 116 ? -21.049 10.134 3.514 1.00 85.69 116 MET A C 1
ATOM 885 O O . MET A 1 116 ? -20.491 9.358 4.282 1.00 85.69 116 MET A O 1
ATOM 889 N N . ILE A 1 117 ? -21.237 11.420 3.815 1.00 88.00 117 ILE A N 1
ATOM 890 C CA . ILE A 1 117 ? -20.823 12.028 5.083 1.00 88.00 117 ILE A CA 1
ATOM 891 C C . ILE A 1 117 ? -21.823 11.672 6.181 1.00 88.00 117 ILE A C 1
ATOM 893 O O . ILE A 1 117 ? -21.420 11.143 7.218 1.00 88.00 117 ILE A O 1
ATOM 897 N N . THR A 1 118 ? -23.121 11.867 5.932 1.00 79.69 118 THR A N 1
ATOM 898 C CA . THR A 1 118 ? -24.188 11.613 6.914 1.00 79.69 118 THR A CA 1
ATOM 899 C C . THR A 1 118 ? -24.178 10.174 7.431 1.00 79.69 118 THR A C 1
ATOM 901 O O . THR A 1 118 ? -24.368 9.944 8.622 1.00 79.69 118 THR A O 1
ATOM 904 N N . ASN A 1 119 ? -23.914 9.192 6.561 1.00 76.25 119 ASN A N 1
ATOM 905 C CA . ASN A 1 119 ? -23.865 7.778 6.954 1.00 76.25 119 ASN A CA 1
ATOM 906 C C . ASN A 1 119 ? -22.512 7.342 7.543 1.00 76.25 119 ASN A C 1
ATOM 908 O O . ASN A 1 119 ? -22.409 6.240 8.083 1.00 76.25 119 ASN A O 1
ATOM 912 N N . SER A 1 120 ? -21.477 8.178 7.441 1.00 77.94 120 SER A N 1
ATOM 913 C CA . SER A 1 120 ? -20.133 7.852 7.933 1.00 77.94 120 SER A CA 1
ATOM 914 C C . SER A 1 120 ? -19.815 8.492 9.281 1.00 77.94 120 SER A C 1
ATOM 916 O O . SER A 1 120 ? -18.983 7.973 10.025 1.00 77.94 120 SER A O 1
ATOM 918 N N . VAL A 1 121 ? -20.452 9.620 9.600 1.00 83.19 121 VAL A N 1
ATOM 919 C CA . VAL A 1 121 ? -20.041 10.510 10.689 1.00 83.19 121 VAL A CA 1
ATOM 920 C C . VAL A 1 121 ? -21.181 10.748 11.671 1.00 83.19 121 VAL A C 1
ATOM 922 O O . VAL A 1 121 ? -22.320 10.987 11.281 1.00 83.19 121 VAL A O 1
ATOM 925 N N . ARG A 1 122 ? -20.877 10.755 12.975 1.00 82.62 122 ARG A N 1
ATOM 926 C CA . ARG A 1 122 ? -21.823 11.236 13.987 1.00 82.62 122 ARG A CA 1
ATOM 927 C C . ARG A 1 122 ? -21.871 12.762 13.949 1.00 82.62 122 ARG A C 1
ATOM 929 O O . ARG A 1 122 ? -20.995 13.415 14.518 1.00 82.62 122 ARG A O 1
ATOM 936 N N . VAL A 1 123 ? -22.896 13.309 13.308 1.00 84.31 123 VAL A N 1
ATOM 937 C CA . VAL A 1 123 ? -23.106 14.759 13.213 1.00 84.31 123 VAL A CA 1
ATOM 938 C C . VAL A 1 123 ? -23.648 15.317 14.534 1.00 84.31 123 VAL A C 1
ATOM 940 O O . VAL A 1 123 ? -24.526 14.726 15.166 1.00 84.31 123 VAL A O 1
ATOM 943 N N . ILE A 1 124 ? -23.095 16.447 14.962 1.00 84.25 124 ILE A N 1
ATOM 944 C CA . ILE A 1 124 ? -23.475 17.219 16.148 1.00 84.25 124 ILE A CA 1
ATOM 945 C C . ILE A 1 124 ? -23.493 18.709 15.799 1.00 84.25 124 ILE A C 1
ATOM 947 O O . ILE A 1 124 ? -22.835 19.130 14.855 1.00 84.25 124 ILE A O 1
ATOM 951 N N . SER A 1 125 ? -24.203 19.513 16.582 1.00 86.00 125 SER A N 1
ATOM 952 C CA . SER A 1 125 ? -24.482 20.919 16.274 1.00 86.00 125 SER A CA 1
ATOM 953 C C . SER A 1 125 ? -24.135 21.896 17.397 1.00 86.00 125 SER A C 1
ATOM 955 O O . SER A 1 125 ? -24.683 22.991 17.461 1.00 86.00 125 SER A O 1
ATOM 957 N N . SER A 1 126 ? -23.305 21.480 18.359 1.00 86.12 126 SER A N 1
ATOM 958 C CA . SER A 1 126 ? -22.820 22.373 19.419 1.00 86.12 126 SER A CA 1
ATOM 959 C C . SER A 1 126 ? -21.560 21.844 20.095 1.00 86.12 126 SER A C 1
ATOM 961 O O . SER A 1 126 ? -21.391 20.629 20.260 1.00 86.12 126 SER A O 1
ATOM 963 N N . GLU A 1 127 ? -20.746 22.753 20.632 1.00 91.75 127 GLU A N 1
ATOM 964 C CA . GLU A 1 127 ? -19.628 22.416 21.525 1.00 91.75 127 GLU A CA 1
ATOM 965 C C . GLU A 1 127 ? -20.065 21.519 22.702 1.00 91.75 127 GLU A C 1
ATOM 967 O O . GLU A 1 127 ? -19.390 20.550 23.055 1.00 91.75 127 GLU A O 1
ATOM 972 N N . ALA A 1 128 ? -21.233 21.778 23.300 1.00 89.38 128 ALA A N 1
ATOM 973 C CA . ALA A 1 128 ? -21.736 20.975 24.414 1.00 89.38 128 ALA A CA 1
ATOM 974 C C . ALA A 1 128 ? -21.992 19.510 24.008 1.00 89.38 128 ALA A C 1
ATOM 976 O O . ALA A 1 128 ? -21.730 18.587 24.787 1.00 89.38 128 ALA A O 1
ATOM 977 N N . GLN A 1 129 ? -22.493 19.274 22.791 1.00 84.50 129 GLN A N 1
ATOM 978 C CA . GLN A 1 129 ? -22.630 17.925 22.236 1.00 84.50 129 GLN A CA 1
ATOM 979 C C . GLN A 1 129 ? -21.267 17.303 21.918 1.00 84.50 129 GLN A C 1
ATOM 981 O O . GLN A 1 129 ? -21.095 16.109 22.173 1.00 84.50 129 GLN A O 1
ATOM 986 N N . LEU A 1 130 ? -20.301 18.097 21.442 1.00 91.19 130 LEU A N 1
ATOM 987 C CA . LEU A 1 130 ? -18.930 17.643 21.197 1.00 91.19 130 LEU A CA 1
ATOM 988 C C . LEU A 1 130 ? -18.285 17.146 22.488 1.00 91.19 130 LEU A C 1
ATOM 990 O O . LEU A 1 130 ? -17.847 16.000 22.545 1.00 91.19 130 LEU A O 1
ATOM 994 N N . ARG A 1 131 ? -18.328 17.942 23.562 1.00 93.12 131 ARG A N 1
ATOM 995 C CA . ARG A 1 131 ? -17.811 17.551 24.883 1.00 93.12 131 ARG A CA 1
ATOM 996 C C . ARG A 1 131 ? -18.466 16.270 25.392 1.00 93.12 131 ARG A C 1
ATOM 998 O O . ARG A 1 131 ? -17.771 15.371 25.852 1.00 93.12 131 ARG A O 1
ATOM 1005 N N . ARG A 1 132 ? -19.791 16.123 25.258 1.00 80.31 132 ARG A N 1
ATOM 1006 C CA . ARG A 1 132 ? -20.484 14.873 25.626 1.00 80.31 132 ARG A CA 1
ATOM 1007 C C . ARG A 1 132 ? -20.024 13.682 24.789 1.00 80.31 132 ARG A C 1
ATOM 1009 O O . ARG A 1 132 ? -19.817 12.605 25.343 1.00 80.31 132 ARG A O 1
ATOM 1016 N N . ALA A 1 133 ? -19.865 13.857 23.478 1.00 77.69 133 ALA A N 1
ATOM 1017 C CA . ALA A 1 133 ? -19.400 12.803 22.584 1.00 77.69 133 ALA A CA 1
ATOM 1018 C C . ALA A 1 133 ? -17.956 12.388 22.903 1.00 77.69 133 ALA A C 1
ATOM 1020 O O . ALA A 1 133 ? -17.678 11.195 22.963 1.00 77.69 133 ALA A O 1
ATOM 1021 N N . LEU A 1 134 ? -17.072 13.346 23.190 1.00 86.50 134 LEU A N 1
ATOM 1022 C CA . LEU A 1 134 ? -15.685 13.115 23.600 1.00 86.50 134 LEU A CA 1
ATOM 1023 C C . LEU A 1 134 ? -15.586 12.428 24.965 1.00 86.50 134 LEU A C 1
ATOM 1025 O O . LEU A 1 134 ? -14.831 11.469 25.114 1.00 86.50 134 LEU A O 1
ATOM 1029 N N . THR A 1 135 ? -16.389 12.849 25.945 1.00 84.56 135 THR A N 1
ATOM 1030 C CA . THR A 1 135 ? -16.468 12.179 27.249 1.00 84.56 135 THR A CA 1
ATOM 1031 C C . THR A 1 135 ? -16.991 10.756 27.095 1.00 84.56 135 THR A C 1
ATOM 1033 O O . THR A 1 135 ? -16.381 9.832 27.618 1.00 84.56 135 THR A O 1
ATOM 1036 N N . ALA A 1 136 ? -18.051 10.533 26.312 1.00 72.19 136 ALA A N 1
ATOM 1037 C CA . ALA A 1 136 ? -18.545 9.187 26.021 1.00 72.19 136 ALA A CA 1
ATOM 1038 C C . ALA A 1 136 ? -17.497 8.336 25.286 1.00 72.19 136 ALA A C 1
ATOM 1040 O O . ALA A 1 136 ? -17.356 7.154 25.577 1.00 72.19 136 ALA A O 1
ATOM 1041 N N . LEU A 1 137 ? -16.720 8.935 24.385 1.00 78.69 137 LEU A N 1
ATOM 1042 C CA . LEU A 1 137 ? -15.616 8.290 23.678 1.00 78.69 137 LEU A CA 1
ATOM 1043 C C . LEU A 1 137 ? -14.445 7.942 24.624 1.00 78.69 137 LEU A C 1
ATOM 1045 O O . LEU A 1 137 ? -13.763 6.935 24.426 1.00 78.69 137 LEU A O 1
ATOM 1049 N N . ALA A 1 138 ? -14.234 8.740 25.675 1.00 74.44 138 ALA A N 1
ATOM 1050 C CA . ALA A 1 138 ? -13.259 8.495 26.735 1.00 74.44 138 ALA A CA 1
ATOM 1051 C C . ALA A 1 138 ? -13.751 7.501 27.808 1.00 74.44 138 ALA A C 1
ATOM 1053 O O . ALA A 1 138 ? -12.932 6.788 28.385 1.00 74.44 138 ALA A O 1
ATOM 1054 N N . SER A 1 139 ? -15.054 7.444 28.089 1.00 64.19 139 SER A N 1
ATOM 1055 C CA . SER A 1 139 ? -15.677 6.545 29.074 1.00 64.19 139 SER A CA 1
ATOM 1056 C C . SER A 1 139 ? -16.008 5.179 28.482 1.00 64.19 139 SER A C 1
ATOM 1058 O O . SER A 1 139 ? -15.750 4.159 29.108 1.00 64.19 139 SER A O 1
ATOM 1060 N N . GLY A 1 140 ? -16.486 5.152 27.238 1.00 49.75 140 GLY A N 1
ATOM 1061 C CA . GLY A 1 140 ? -16.654 3.964 26.405 1.00 49.75 140 GLY A CA 1
ATOM 1062 C C . GLY A 1 140 ? -15.330 3.419 25.881 1.00 49.75 140 GLY A C 1
ATOM 1063 O O . GLY A 1 140 ? -15.330 2.696 24.888 1.00 49.75 140 GLY A O 1
ATOM 1064 N N . ARG A 1 141 ? -14.207 3.765 26.536 1.00 49.03 141 ARG A N 1
ATOM 1065 C CA . ARG A 1 141 ? -12.920 3.097 26.357 1.00 49.03 141 ARG A CA 1
ATOM 1066 C C . ARG A 1 141 ? -13.196 1.597 26.422 1.00 49.03 141 ARG A C 1
ATOM 1068 O O . ARG A 1 141 ? -13.524 1.102 27.503 1.00 49.03 141 ARG A O 1
ATOM 1075 N N . PRO A 1 142 ? -13.013 0.851 25.320 1.00 37.25 142 PRO A N 1
ATOM 1076 C CA . PRO A 1 142 ? -12.758 -0.569 25.459 1.00 37.25 142 PRO A CA 1
ATOM 1077 C C . PRO A 1 142 ? -11.632 -0.682 26.487 1.00 37.25 142 PRO A C 1
ATOM 1079 O O . PRO A 1 142 ? -10.682 0.114 26.419 1.00 37.25 142 PRO A O 1
ATOM 1082 N N . GLY A 1 143 ? -11.759 -1.590 27.464 1.00 32.34 143 GLY A N 1
ATOM 1083 C CA . GLY A 1 143 ? -10.669 -1.898 28.387 1.00 32.34 143 GLY A CA 1
ATOM 1084 C C . GLY A 1 143 ? -9.384 -1.917 27.576 1.00 32.34 143 GLY A C 1
ATOM 1085 O O . GLY A 1 143 ? -9.343 -2.586 26.549 1.00 32.34 143 GLY A O 1
ATOM 1086 N N . VAL A 1 144 ? -8.449 -1.029 27.929 1.00 31.75 144 VAL A N 1
ATOM 1087 C CA . VAL A 1 144 ? -7.312 -0.663 27.082 1.00 31.75 144 VAL A CA 1
ATOM 1088 C C . VAL A 1 144 ? -6.722 -1.919 26.457 1.00 31.75 144 VAL A C 1
ATOM 1090 O O . VAL A 1 144 ? -6.003 -2.656 27.125 1.00 31.75 144 VAL A O 1
ATOM 1093 N N . ARG A 1 145 ? -7.011 -2.143 25.169 1.00 28.42 145 ARG A N 1
ATOM 1094 C CA . ARG A 1 145 ? -6.091 -2.883 24.322 1.00 28.42 145 ARG A CA 1
ATOM 1095 C C . ARG A 1 145 ? -4.842 -2.032 24.356 1.00 28.42 145 ARG A C 1
ATOM 1097 O O . ARG A 1 145 ? -4.820 -0.935 23.793 1.00 28.42 145 ARG A O 1
ATOM 1104 N N . GLU A 1 146 ? -3.859 -2.458 25.140 1.00 25.27 146 GLU A N 1
ATOM 1105 C CA . GLU A 1 146 ? -2.536 -1.868 25.084 1.00 25.27 146 GLU A CA 1
ATOM 1106 C C . GLU A 1 146 ? -2.089 -1.967 23.628 1.00 25.27 146 GLU A C 1
ATOM 1108 O O . GLU A 1 146 ? -1.722 -3.037 23.156 1.00 25.27 146 GLU A O 1
ATOM 1113 N N . LYS A 1 147 ? -2.167 -0.857 22.888 1.00 30.66 147 LYS A N 1
ATOM 1114 C CA . LYS A 1 147 ? -1.545 -0.753 21.573 1.00 30.66 147 LYS A CA 1
ATOM 1115 C C . LYS A 1 147 ? -0.035 -0.768 21.794 1.00 30.66 147 LYS A C 1
ATOM 1117 O O . LYS A 1 147 ? 0.589 0.275 21.984 1.00 30.66 147 LYS A O 1
ATOM 1122 N N . LYS A 1 148 ? 0.531 -1.970 21.823 1.00 29.41 148 LYS A N 1
ATOM 1123 C CA . LYS A 1 148 ? 1.962 -2.249 21.740 1.00 29.41 148 LYS A CA 1
ATOM 1124 C C . LYS A 1 148 ? 2.175 -3.011 20.432 1.00 29.41 148 LYS A C 1
ATOM 1126 O O . LYS A 1 148 ? 1.842 -4.180 20.352 1.00 29.41 148 LYS A O 1
ATOM 1131 N N . HIS A 1 149 ? 2.716 -2.301 19.440 1.00 29.88 149 HIS A N 1
ATOM 1132 C CA . HIS A 1 149 ? 3.069 -2.762 18.088 1.00 29.88 149 HIS A CA 1
ATOM 1133 C C . HIS A 1 149 ? 1.915 -3.309 17.228 1.00 29.88 149 HIS A C 1
ATOM 1135 O O . HIS A 1 149 ? 1.543 -4.468 17.329 1.00 29.88 149 HIS A O 1
ATOM 1141 N N . GLY A 1 150 ? 1.416 -2.483 16.299 1.00 38.31 150 GLY A N 1
ATOM 1142 C CA . GLY A 1 150 ? 0.440 -2.906 15.289 1.00 38.31 150 GLY A CA 1
ATOM 1143 C C . GLY A 1 150 ? -0.976 -3.054 15.853 1.00 38.31 150 GLY A C 1
ATOM 1144 O O . GLY A 1 150 ? -1.208 -3.558 16.942 1.00 38.31 150 GLY A O 1
ATOM 1145 N N . ASN A 1 151 ? -1.960 -2.528 15.144 1.00 44.00 151 ASN A N 1
ATOM 1146 C CA . ASN A 1 151 ? -3.283 -2.215 15.672 1.00 44.00 151 ASN A CA 1
ATOM 1147 C C . ASN A 1 151 ? -4.236 -3.440 15.652 1.00 44.00 151 ASN A C 1
ATOM 1149 O O . ASN A 1 151 ? -5.278 -3.385 15.004 1.00 44.00 151 ASN A O 1
ATOM 1153 N N . TYR A 1 152 ? -3.891 -4.543 16.334 1.00 59.44 152 TYR A N 1
ATOM 1154 C CA . TYR A 1 152 ? -4.669 -5.800 16.342 1.00 59.44 152 TYR A CA 1
ATOM 1155 C C . TYR A 1 152 ? -5.000 -6.291 17.760 1.00 59.44 152 TYR A C 1
ATOM 1157 O O . TYR A 1 152 ? -4.335 -5.910 18.719 1.00 59.44 152 TYR A O 1
ATOM 1165 N N . ASP A 1 153 ? -6.068 -7.086 17.919 1.00 69.81 153 ASP A N 1
ATOM 1166 C CA . ASP A 1 153 ? -6.407 -7.669 19.227 1.00 69.81 153 ASP A CA 1
ATOM 1167 C C . ASP A 1 153 ? -5.313 -8.633 19.685 1.00 69.81 153 ASP A C 1
ATOM 1169 O O . ASP A 1 153 ? -4.962 -9.539 18.929 1.00 69.81 153 ASP A O 1
ATOM 1173 N N . ASP A 1 154 ? -4.835 -8.514 20.926 1.00 77.81 154 ASP A N 1
ATOM 1174 C CA . ASP A 1 154 ? -3.915 -9.514 21.478 1.00 77.81 154 ASP A CA 1
ATOM 1175 C C . ASP A 1 154 ? -4.574 -10.899 21.515 1.00 77.81 154 ASP A C 1
ATOM 1177 O O . ASP A 1 154 ? -3.902 -11.897 21.270 1.00 77.81 154 ASP A O 1
ATOM 1181 N N . ALA A 1 155 ? -5.898 -10.967 21.711 1.00 82.94 155 ALA A N 1
ATOM 1182 C CA . ALA A 1 155 ? -6.639 -12.224 21.639 1.00 82.94 155 ALA A CA 1
ATOM 1183 C C . ALA A 1 155 ? -6.600 -12.850 20.231 1.00 82.94 155 ALA A C 1
ATOM 1185 O O . ALA A 1 155 ? -6.406 -14.061 20.104 1.00 82.94 155 ALA A O 1
ATOM 1186 N N . ASP A 1 156 ? -6.714 -12.038 19.173 1.00 86.81 156 ASP A N 1
ATOM 1187 C CA . ASP A 1 156 ? -6.598 -12.507 17.786 1.00 86.81 156 ASP A CA 1
ATOM 1188 C C . ASP A 1 156 ? -5.171 -12.990 17.500 1.00 86.81 156 ASP A C 1
ATOM 1190 O O . ASP A 1 156 ? -4.983 -14.079 16.954 1.00 86.81 156 ASP A O 1
ATOM 1194 N N . ILE A 1 157 ? -4.160 -12.213 17.911 1.00 88.44 157 ILE A N 1
ATOM 1195 C CA . ILE A 1 157 ? -2.745 -12.578 17.752 1.00 88.44 157 ILE A CA 1
ATOM 1196 C C . ILE A 1 157 ? -2.450 -13.876 18.513 1.00 88.44 157 ILE A C 1
ATOM 1198 O O . ILE A 1 157 ? -1.803 -14.771 17.972 1.00 88.44 157 ILE A O 1
ATOM 1202 N N . ALA A 1 158 ? -2.932 -14.015 19.749 1.00 90.56 158 ALA A N 1
ATOM 1203 C CA . ALA A 1 158 ? -2.740 -15.207 20.566 1.00 90.56 158 ALA A CA 1
ATOM 1204 C C . ALA A 1 158 ? -3.404 -16.437 19.933 1.00 90.56 158 ALA A C 1
ATOM 1206 O O . ALA A 1 158 ? -2.765 -17.483 19.820 1.00 90.56 158 ALA A O 1
ATOM 1207 N N . ARG A 1 159 ? -4.649 -16.313 19.457 1.00 92.12 159 ARG A N 1
ATOM 1208 C CA . ARG A 1 159 ? -5.373 -17.395 18.774 1.00 92.12 159 ARG A CA 1
ATOM 1209 C C . ARG A 1 159 ? -4.665 -17.834 17.492 1.00 92.12 159 ARG A C 1
ATOM 1211 O O . ARG A 1 159 ? -4.481 -19.034 17.268 1.00 92.12 159 ARG A O 1
ATOM 1218 N N . LEU A 1 160 ? -4.216 -16.881 16.676 1.00 94.06 160 LEU A N 1
ATOM 1219 C CA . LEU A 1 160 ? -3.433 -17.169 15.474 1.00 94.06 160 LEU A CA 1
ATOM 1220 C C . LEU A 1 160 ? -2.094 -17.822 15.822 1.00 94.06 160 LEU A C 1
ATOM 1222 O O . LEU A 1 160 ? -1.747 -18.832 15.223 1.00 94.06 160 LEU A O 1
ATOM 1226 N N . ALA A 1 161 ? -1.367 -17.306 16.815 1.00 93.50 161 ALA A N 1
ATOM 1227 C CA . ALA A 1 161 ? -0.086 -17.862 17.241 1.00 93.50 161 ALA A CA 1
ATOM 1228 C C . ALA A 1 161 ? -0.223 -19.303 17.754 1.00 93.50 161 ALA A C 1
ATOM 1230 O O . ALA A 1 161 ? 0.597 -20.153 17.410 1.00 93.50 161 ALA A O 1
ATOM 1231 N N . THR A 1 162 ? -1.271 -19.605 18.525 1.00 94.00 162 THR A N 1
ATOM 1232 C CA . THR A 1 162 ? -1.593 -20.977 18.948 1.00 94.00 162 THR A CA 1
ATOM 1233 C C . THR A 1 162 ? -1.872 -21.874 17.743 1.00 94.00 162 THR A C 1
ATOM 1235 O O . THR A 1 162 ? -1.315 -22.968 17.650 1.00 94.00 162 THR A O 1
ATOM 1238 N N . THR A 1 163 ? -2.655 -21.386 16.776 1.00 93.69 163 THR A N 1
ATOM 1239 C CA . THR A 1 163 ? -2.951 -22.121 15.537 1.00 93.69 163 THR A CA 1
ATOM 1240 C C . THR A 1 163 ? -1.669 -22.403 14.745 1.00 93.69 163 THR A C 1
ATOM 1242 O O . THR A 1 163 ? -1.401 -23.551 14.401 1.00 93.69 163 THR A O 1
ATOM 1245 N N . VAL A 1 164 ? -0.816 -21.394 14.536 1.00 93.25 164 VAL A N 1
ATOM 1246 C CA . VAL A 1 164 ? 0.481 -21.533 13.850 1.00 93.25 164 VAL A CA 1
ATOM 1247 C C . VAL A 1 164 ? 1.380 -22.554 14.554 1.00 93.25 164 VAL A C 1
ATOM 1249 O O . VAL A 1 164 ? 1.951 -23.420 13.895 1.00 93.25 164 VAL A O 1
ATOM 1252 N N . LYS A 1 165 ? 1.477 -22.508 15.890 1.00 90.38 165 LYS A N 1
ATOM 1253 C CA . LYS A 1 165 ? 2.270 -23.478 16.665 1.00 90.38 165 LYS A CA 1
ATOM 1254 C C . LYS A 1 165 ? 1.738 -24.906 16.521 1.00 90.38 165 LYS A C 1
ATOM 1256 O O . LYS A 1 165 ? 2.531 -25.836 16.402 1.00 90.38 165 LYS A O 1
ATOM 1261 N N . SER A 1 166 ? 0.415 -25.084 16.480 1.00 90.81 166 SER A N 1
ATOM 1262 C CA . SER A 1 166 ? -0.209 -26.405 16.309 1.00 90.81 166 SER A CA 1
ATOM 1263 C C . SER A 1 166 ? 0.065 -27.033 14.937 1.00 90.81 166 SER A C 1
ATOM 1265 O O . SER A 1 166 ? 0.154 -28.253 14.828 1.00 90.81 166 SER A O 1
ATOM 1267 N N . MET A 1 167 ? 0.285 -26.210 13.904 1.00 90.25 167 MET A N 1
ATOM 1268 C CA . MET A 1 167 ? 0.562 -26.671 12.541 1.00 90.25 167 MET A CA 1
ATOM 1269 C C . MET A 1 167 ? 1.946 -27.316 12.369 1.00 90.25 167 MET A C 1
ATOM 1271 O O . MET A 1 167 ? 2.201 -27.883 11.308 1.00 90.25 167 MET A O 1
ATOM 1275 N N . LYS A 1 168 ? 2.838 -27.226 13.373 1.00 86.25 168 LYS A N 1
ATOM 1276 C CA . LYS A 1 168 ? 4.217 -27.756 13.328 1.00 86.25 168 LYS A CA 1
ATOM 1277 C C . LYS A 1 168 ? 4.953 -27.352 12.041 1.00 86.25 168 LYS A C 1
ATOM 1279 O O . LYS A 1 168 ? 5.539 -28.182 11.349 1.00 86.25 168 LYS A O 1
ATOM 1284 N N . LEU A 1 169 ? 4.860 -26.068 11.697 1.00 85.94 169 LEU A N 1
ATOM 1285 C CA . LEU A 1 169 ? 5.482 -25.520 10.497 1.00 85.94 169 LEU A CA 1
ATOM 1286 C C . LEU A 1 169 ? 7.009 -25.586 10.594 1.00 85.94 169 LEU A C 1
ATOM 1288 O O . LEU A 1 169 ? 7.590 -25.289 11.637 1.00 85.94 169 LEU A O 1
ATOM 1292 N N . ASP A 1 170 ? 7.653 -25.908 9.476 1.00 83.25 170 ASP A N 1
ATOM 1293 C CA . ASP A 1 170 ? 9.093 -25.735 9.329 1.00 83.25 170 ASP A CA 1
ATOM 1294 C C . ASP A 1 170 ? 9.409 -24.250 9.102 1.00 83.25 170 ASP A C 1
ATOM 1296 O O . ASP A 1 170 ? 9.235 -23.721 8.003 1.00 83.25 170 ASP A O 1
ATOM 1300 N N . LEU A 1 171 ? 9.839 -23.584 10.175 1.00 81.06 171 LEU A N 1
ATOM 1301 C CA . LEU A 1 171 ? 10.266 -22.181 10.180 1.00 81.06 171 LEU A CA 1
ATOM 1302 C C . LEU A 1 171 ? 11.784 -22.032 9.990 1.00 81.06 171 LEU A C 1
ATOM 1304 O O . LEU A 1 171 ? 12.286 -20.911 9.959 1.00 81.06 171 LEU A O 1
ATOM 1308 N N . SER A 1 172 ? 12.514 -23.151 9.888 1.00 69.44 172 SER A N 1
ATOM 1309 C CA . SER A 1 172 ? 13.976 -23.169 9.752 1.00 69.44 172 SER A CA 1
ATOM 1310 C C . SER A 1 172 ? 14.450 -22.859 8.337 1.00 69.44 172 SER A C 1
ATOM 1312 O O . SER A 1 172 ? 15.642 -22.643 8.128 1.00 69.44 172 SER A O 1
ATOM 1314 N N . ALA A 1 173 ? 13.520 -22.810 7.377 1.00 58.72 173 ALA A N 1
ATOM 1315 C CA . ALA A 1 173 ? 13.780 -22.341 6.031 1.00 58.72 173 ALA A CA 1
ATOM 1316 C C . ALA A 1 173 ? 14.241 -20.875 6.077 1.00 58.72 173 ALA A C 1
ATOM 1318 O O . ALA A 1 173 ? 13.441 -19.941 6.000 1.00 58.72 173 ALA A O 1
ATOM 1319 N N . THR A 1 174 ? 15.553 -20.684 6.202 1.00 51.06 174 THR A N 1
ATOM 1320 C CA . THR A 1 174 ? 16.238 -19.471 5.784 1.00 51.06 174 THR A CA 1
ATOM 1321 C C . THR A 1 174 ? 15.943 -19.299 4.308 1.00 51.06 174 THR A C 1
ATOM 1323 O O . THR A 1 174 ? 16.113 -20.248 3.549 1.00 51.06 174 THR A O 1
ATOM 1326 N N . GLU A 1 175 ? 15.391 -18.133 3.966 1.00 52.62 175 GLU A N 1
ATOM 1327 C CA . GLU A 1 175 ? 15.066 -17.647 2.623 1.00 52.62 175 GLU A CA 1
ATOM 1328 C C . GLU A 1 175 ? 14.908 -18.745 1.561 1.00 52.62 175 GLU A C 1
ATOM 1330 O O . GLU A 1 175 ? 15.909 -19.300 1.095 1.00 52.62 175 GLU A O 1
ATOM 1335 N N . PRO A 1 176 ? 13.697 -19.051 1.058 1.00 45.19 176 PRO A N 1
ATOM 1336 C CA . PRO A 1 176 ? 13.657 -19.875 -0.134 1.00 45.19 176 PRO A CA 1
ATOM 1337 C C . PRO A 1 176 ? 14.538 -19.188 -1.185 1.00 45.19 176 PRO A C 1
ATOM 1339 O O . PRO A 1 176 ? 14.397 -17.987 -1.419 1.00 45.19 176 PRO A O 1
ATOM 1342 N N . ALA A 1 177 ? 15.389 -19.960 -1.866 1.00 45.00 177 ALA A N 1
ATOM 1343 C CA . ALA A 1 177 ? 16.203 -19.547 -3.018 1.00 45.00 177 ALA A CA 1
ATOM 1344 C C . ALA A 1 177 ? 15.413 -18.812 -4.141 1.00 45.00 177 ALA A C 1
ATOM 1346 O O . ALA A 1 177 ? 15.968 -18.432 -5.164 1.00 45.00 177 ALA A O 1
ATOM 1347 N N . ARG A 1 178 ? 14.103 -18.615 -3.944 1.00 51.31 178 ARG A N 1
ATOM 1348 C CA . ARG A 1 178 ? 13.157 -17.738 -4.639 1.00 51.31 178 ARG A CA 1
ATOM 1349 C C . ARG A 1 178 ? 13.451 -16.233 -4.510 1.00 51.31 178 ARG A C 1
ATOM 1351 O O . ARG A 1 178 ? 12.974 -15.501 -5.365 1.00 51.31 178 ARG A O 1
ATOM 1358 N N . PHE A 1 179 ? 14.164 -15.763 -3.477 1.00 52.09 179 PHE A N 1
ATOM 1359 C CA . PHE A 1 179 ? 14.406 -14.320 -3.250 1.00 52.09 179 PHE A CA 1
ATOM 1360 C C . PHE A 1 179 ? 15.819 -13.836 -3.614 1.00 52.09 179 PHE A C 1
ATOM 1362 O O . PHE A 1 179 ? 16.051 -12.632 -3.696 1.00 52.09 179 PHE A O 1
ATOM 1369 N N . GLY A 1 180 ? 16.753 -14.749 -3.890 1.00 60.00 180 GLY A N 1
ATOM 1370 C CA . GLY A 1 180 ? 18.162 -14.450 -4.180 1.00 60.00 180 GLY A CA 1
ATOM 1371 C C . GLY A 1 180 ? 18.422 -13.871 -5.573 1.00 60.00 180 GLY A C 1
ATOM 1372 O O . GLY A 1 180 ? 19.447 -14.172 -6.178 1.00 60.00 180 GLY A O 1
ATOM 1373 N N . HIS A 1 181 ? 17.494 -13.086 -6.121 1.00 79.88 181 HIS A N 1
ATOM 1374 C CA . HIS A 1 181 ? 17.712 -12.401 -7.392 1.00 79.88 181 HIS A CA 1
ATOM 1375 C C . HIS A 1 181 ? 18.857 -11.414 -7.230 1.00 79.88 181 HIS A C 1
ATOM 1377 O O . HIS A 1 181 ? 18.776 -10.485 -6.429 1.00 79.88 181 HIS A O 1
ATOM 1383 N N . GLU A 1 182 ? 19.933 -11.615 -7.982 1.00 85.44 182 GLU A N 1
ATOM 1384 C CA . GLU A 1 182 ? 21.153 -10.813 -7.864 1.00 85.44 182 GLU A CA 1
ATOM 1385 C C . GLU A 1 182 ? 20.888 -9.338 -8.193 1.00 85.44 182 GLU A C 1
ATOM 1387 O O . GLU A 1 182 ? 21.393 -8.457 -7.502 1.00 85.44 182 GLU A O 1
ATOM 1392 N N . THR A 1 183 ? 20.003 -9.066 -9.158 1.00 95.00 183 THR A N 1
ATOM 1393 C CA . THR A 1 183 ? 19.733 -7.725 -9.692 1.00 95.00 183 THR A CA 1
ATOM 1394 C C . THR A 1 183 ? 18.304 -7.253 -9.424 1.00 95.00 183 THR A C 1
ATOM 1396 O O . THR A 1 183 ? 17.370 -8.050 -9.308 1.00 95.00 183 THR A O 1
ATOM 1399 N N . ALA A 1 184 ? 18.108 -5.930 -9.382 1.00 96.69 184 ALA A N 1
ATOM 1400 C CA . ALA A 1 184 ? 16.775 -5.330 -9.312 1.00 96.69 184 ALA A CA 1
ATOM 1401 C C . ALA A 1 184 ? 15.916 -5.688 -10.542 1.00 96.69 184 ALA A C 1
ATOM 1403 O O . ALA A 1 184 ? 14.701 -5.841 -10.421 1.00 96.69 184 ALA A O 1
ATOM 1404 N N . VAL A 1 185 ? 16.547 -5.892 -11.707 1.00 96.94 185 VAL A N 1
ATOM 1405 C CA . VAL A 1 185 ? 15.889 -6.341 -12.946 1.00 96.94 185 VAL A CA 1
ATOM 1406 C C . VAL A 1 185 ? 15.159 -7.665 -12.735 1.00 96.94 185 VAL A C 1
AT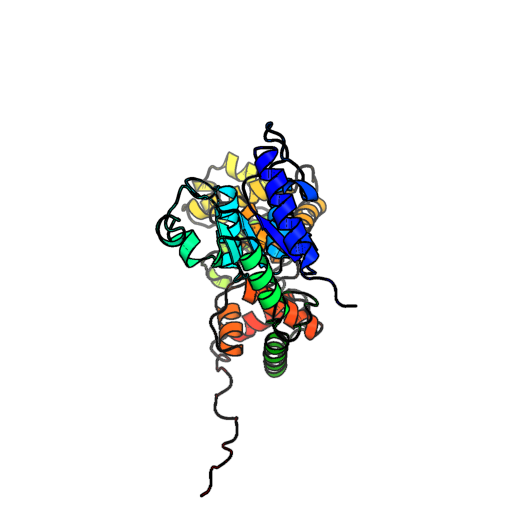OM 1408 O O . VAL A 1 185 ? 13.974 -7.779 -13.058 1.00 96.94 185 VAL A O 1
ATOM 1411 N N . LEU A 1 186 ? 15.838 -8.656 -12.153 1.00 95.94 186 LEU A N 1
ATOM 1412 C CA . LEU A 1 186 ? 15.254 -9.972 -11.907 1.00 95.94 186 LEU A CA 1
ATOM 1413 C C . LEU A 1 186 ? 14.136 -9.914 -10.855 1.00 95.94 186 LEU A C 1
ATOM 1415 O O . LEU A 1 186 ? 13.111 -10.572 -11.036 1.00 95.94 186 LEU A O 1
ATOM 1419 N N . CYS A 1 187 ? 14.266 -9.067 -9.825 1.00 95.94 187 CYS A N 1
ATOM 1420 C CA . CYS A 1 187 ? 13.182 -8.815 -8.869 1.00 95.94 187 CYS A CA 1
ATOM 1421 C C . CYS A 1 187 ? 11.924 -8.261 -9.565 1.00 95.94 187 CYS A C 1
ATOM 1423 O O . CYS A 1 187 ? 10.818 -8.754 -9.337 1.00 95.94 187 CYS A O 1
ATOM 1425 N N . CYS A 1 188 ? 12.075 -7.260 -10.439 1.00 97.19 188 CYS A N 1
ATOM 1426 C CA . CYS A 1 188 ? 10.958 -6.683 -11.194 1.00 97.19 188 CYS A CA 1
ATOM 1427 C C . CYS A 1 188 ? 10.301 -7.712 -12.118 1.00 97.19 188 CYS A C 1
ATOM 1429 O O . CYS A 1 188 ? 9.072 -7.824 -12.155 1.00 97.19 188 CYS A O 1
ATOM 1431 N N . LEU A 1 189 ? 11.121 -8.477 -12.845 1.00 96.44 189 LEU A N 1
ATOM 1432 C CA . LEU A 1 189 ? 10.655 -9.506 -13.766 1.00 96.44 189 LEU A CA 1
ATOM 1433 C C . LEU A 1 189 ? 9.848 -10.580 -13.028 1.00 96.44 189 LEU A C 1
ATOM 1435 O O . LEU A 1 189 ? 8.722 -10.879 -13.426 1.00 96.44 189 LEU A O 1
ATOM 1439 N N . ASP A 1 190 ? 10.387 -11.124 -11.936 1.00 94.94 190 ASP A N 1
ATOM 1440 C CA . ASP A 1 190 ? 9.710 -12.142 -11.132 1.00 94.94 190 ASP A CA 1
ATOM 1441 C C . ASP A 1 190 ? 8.355 -11.624 -10.609 1.00 94.94 190 ASP A C 1
ATOM 1443 O O . ASP A 1 190 ? 7.308 -12.248 -10.833 1.00 94.94 190 ASP A O 1
ATOM 1447 N N . ALA A 1 191 ? 8.342 -10.428 -10.012 1.00 94.69 191 ALA A N 1
ATOM 1448 C CA . ALA A 1 191 ? 7.129 -9.839 -9.459 1.00 94.69 191 ALA A CA 1
ATOM 1449 C C . ALA A 1 191 ? 6.022 -9.652 -10.504 1.00 94.69 191 ALA A C 1
ATOM 1451 O O . ALA A 1 191 ? 4.870 -10.024 -10.264 1.00 94.69 191 ALA A O 1
ATOM 1452 N N . VAL A 1 192 ? 6.361 -9.092 -11.670 1.00 96.50 192 VAL A N 1
ATOM 1453 C CA . VAL A 1 192 ? 5.385 -8.785 -12.724 1.00 96.50 192 VAL A CA 1
ATOM 1454 C C . VAL A 1 192 ? 4.886 -10.055 -13.408 1.00 96.50 192 VAL A C 1
ATOM 1456 O O . VAL A 1 192 ? 3.684 -10.196 -13.660 1.00 96.50 192 VAL A O 1
ATOM 1459 N N . LEU A 1 193 ? 5.767 -11.024 -13.671 1.00 94.69 193 LEU A N 1
ATOM 1460 C CA . LEU A 1 193 ? 5.361 -12.301 -14.264 1.00 94.69 193 LEU A CA 1
ATOM 1461 C C . LEU A 1 193 ? 4.485 -13.131 -13.318 1.00 94.69 193 LEU A C 1
ATOM 1463 O O . LEU A 1 193 ? 3.633 -13.888 -13.794 1.00 94.69 193 LEU A O 1
ATOM 1467 N N . SER A 1 194 ? 4.646 -12.960 -12.005 1.00 91.75 194 SER A N 1
ATOM 1468 C CA . SER A 1 194 ? 3.854 -13.632 -10.969 1.00 91.75 194 SER A CA 1
ATOM 1469 C C . SER A 1 194 ? 2.395 -13.166 -10.883 1.00 91.75 194 SER A C 1
ATOM 1471 O O . SER A 1 194 ? 1.570 -13.830 -10.248 1.00 91.75 194 SER A O 1
ATOM 1473 N N . ILE A 1 195 ? 2.027 -12.062 -11.539 1.00 91.81 195 ILE A N 1
ATOM 1474 C CA . ILE A 1 195 ? 0.661 -11.527 -11.510 1.00 91.81 195 ILE A CA 1
ATOM 1475 C C . ILE A 1 195 ? -0.305 -12.469 -12.244 1.00 91.81 195 ILE A C 1
ATOM 1477 O O . ILE A 1 195 ? -0.250 -12.628 -13.472 1.00 91.81 195 ILE A O 1
ATOM 1481 N N . HIS A 1 196 ? -1.233 -13.055 -11.477 1.00 88.62 196 HIS A N 1
ATOM 1482 C CA . HIS A 1 196 ? -2.286 -13.970 -11.939 1.00 88.62 196 HIS A CA 1
ATOM 1483 C C . HIS A 1 196 ? -1.760 -15.144 -12.781 1.00 88.62 196 HIS A C 1
ATOM 1485 O O . HIS A 1 196 ? -2.343 -15.512 -13.804 1.00 88.62 196 HIS A O 1
ATOM 1491 N N . ARG A 1 197 ? -0.624 -15.727 -12.378 1.00 89.44 197 ARG A N 1
ATOM 1492 C CA . ARG A 1 197 ? 0.009 -16.855 -13.074 1.00 89.44 197 ARG A CA 1
ATOM 1493 C C . ARG A 1 197 ? 0.511 -17.908 -12.096 1.00 89.44 197 ARG A C 1
ATOM 1495 O O . ARG A 1 197 ? 0.786 -17.633 -10.934 1.00 89.44 197 ARG A O 1
ATOM 1502 N N . ASN A 1 198 ? 0.652 -19.136 -12.592 1.00 87.31 198 ASN A N 1
ATOM 1503 C CA . ASN A 1 198 ? 1.263 -20.210 -11.821 1.00 87.31 198 ASN A CA 1
ATOM 1504 C C . ASN A 1 198 ? 2.779 -19.994 -11.741 1.00 87.31 198 ASN A C 1
ATOM 1506 O O . ASN A 1 198 ? 3.460 -20.038 -12.764 1.00 87.31 198 ASN A O 1
ATOM 1510 N N . TYR A 1 199 ? 3.302 -19.816 -10.530 1.00 86.50 199 TYR A N 1
ATOM 1511 C CA . TYR A 1 199 ? 4.713 -19.499 -10.313 1.00 86.50 199 TYR A CA 1
ATOM 1512 C C . TYR A 1 199 ? 5.668 -20.520 -10.954 1.00 86.50 199 TYR A C 1
ATOM 1514 O O . TYR A 1 199 ? 6.500 -20.170 -11.789 1.00 86.50 199 TYR A O 1
ATOM 1522 N N . ARG A 1 200 ? 5.501 -21.811 -10.640 1.00 86.50 200 ARG A N 1
ATOM 1523 C CA . ARG A 1 200 ? 6.409 -22.872 -11.108 1.00 86.50 200 ARG A CA 1
ATOM 1524 C C . ARG A 1 200 ? 6.340 -23.097 -12.617 1.00 86.50 200 ARG A C 1
ATOM 1526 O O . ARG A 1 200 ? 7.368 -23.318 -13.240 1.00 86.50 200 ARG A O 1
ATOM 1533 N N . ARG A 1 201 ? 5.138 -23.064 -13.200 1.00 88.75 201 ARG A N 1
ATOM 1534 C CA . ARG A 1 201 ? 4.933 -23.372 -14.626 1.00 88.75 201 ARG A CA 1
ATOM 1535 C C . ARG A 1 201 ? 5.164 -22.173 -15.543 1.00 88.75 201 ARG A C 1
ATOM 1537 O O . ARG A 1 201 ? 5.546 -22.359 -16.692 1.00 88.75 201 ARG A O 1
ATOM 1544 N N . PHE A 1 202 ? 4.895 -20.955 -15.071 1.00 91.00 202 PHE A N 1
ATOM 1545 C CA . PHE A 1 202 ? 4.960 -19.753 -15.902 1.00 91.00 202 PHE A CA 1
ATOM 1546 C C . PHE A 1 202 ? 6.173 -18.877 -15.586 1.00 91.00 202 PHE A C 1
ATOM 1548 O O . PHE A 1 202 ? 6.876 -18.485 -16.516 1.00 91.00 202 PHE A O 1
ATOM 1555 N N . VAL A 1 203 ? 6.420 -18.575 -14.309 1.00 91.31 203 VAL A N 1
ATOM 1556 C CA . VAL A 1 203 ? 7.405 -17.564 -13.886 1.00 91.31 203 VAL A CA 1
ATOM 1557 C C . VAL A 1 203 ? 8.818 -18.125 -13.942 1.00 91.31 203 VAL A C 1
ATOM 1559 O O . VAL A 1 203 ? 9.650 -17.595 -14.674 1.00 91.31 203 VAL A O 1
ATOM 1562 N N . VAL A 1 204 ? 9.066 -19.238 -13.243 1.00 90.25 204 VAL A N 1
ATOM 1563 C CA . VAL A 1 204 ? 10.414 -19.816 -13.097 1.00 90.25 204 VAL A CA 1
ATOM 1564 C C . VAL A 1 204 ? 11.109 -20.053 -14.448 1.00 90.25 204 VAL A C 1
ATOM 1566 O O . VAL A 1 204 ? 12.224 -19.558 -14.608 1.00 90.25 204 VAL A O 1
ATOM 1569 N N . PRO A 1 205 ? 10.488 -20.702 -15.459 1.00 92.12 205 PRO A N 1
ATOM 1570 C CA . PRO A 1 205 ? 11.157 -20.928 -16.742 1.00 92.12 205 PRO A CA 1
ATOM 1571 C C . PRO A 1 205 ? 11.535 -19.628 -17.462 1.00 92.12 205 PRO A C 1
ATOM 1573 O O . PRO A 1 205 ? 12.575 -19.559 -18.107 1.00 92.12 205 PRO A O 1
ATOM 1576 N N . ARG A 1 206 ? 10.708 -18.580 -17.337 1.00 94.50 206 ARG A N 1
ATOM 1577 C CA . ARG A 1 206 ? 10.928 -17.290 -18.007 1.00 94.50 206 ARG A CA 1
ATOM 1578 C C . ARG A 1 206 ? 12.026 -16.481 -17.339 1.00 94.50 206 ARG A C 1
ATOM 1580 O O . ARG A 1 206 ? 12.856 -15.930 -18.050 1.00 94.50 206 ARG A O 1
ATOM 1587 N N . VAL A 1 207 ? 12.051 -16.450 -16.007 1.00 93.50 207 VAL A N 1
ATOM 1588 C CA . VAL A 1 207 ? 13.099 -15.760 -15.241 1.00 93.50 207 VAL A CA 1
ATOM 1589 C C . VAL A 1 207 ? 14.452 -16.443 -15.446 1.00 93.50 207 VAL A C 1
ATOM 1591 O O . VAL A 1 207 ? 15.431 -15.766 -15.743 1.00 93.50 207 VAL A O 1
ATOM 1594 N N . VAL A 1 208 ? 14.508 -17.780 -15.364 1.00 92.25 208 VAL A N 1
ATOM 1595 C CA . VAL A 1 208 ? 15.748 -18.548 -15.587 1.00 92.25 208 VAL A CA 1
ATOM 1596 C C . VAL A 1 208 ? 16.296 -18.313 -16.991 1.00 92.25 208 VAL A C 1
ATOM 1598 O O . VAL A 1 208 ? 17.480 -18.023 -17.133 1.00 92.25 208 VAL A O 1
ATOM 1601 N N . ARG A 1 209 ? 15.431 -18.389 -18.006 1.00 94.94 209 ARG A N 1
ATOM 1602 C CA . ARG A 1 209 ? 15.807 -18.145 -19.398 1.00 94.94 209 ARG A CA 1
ATOM 1603 C C . ARG A 1 209 ? 16.277 -16.710 -19.627 1.00 94.94 209 ARG A C 1
ATOM 1605 O O . ARG A 1 209 ? 17.323 -16.507 -20.226 1.00 94.94 209 ARG A O 1
ATOM 1612 N N . PHE A 1 210 ? 15.533 -15.721 -19.128 1.00 95.12 210 PHE A N 1
ATOM 1613 C CA . PHE A 1 210 ? 15.918 -14.317 -19.269 1.00 95.12 210 PHE A CA 1
ATOM 1614 C C . PHE A 1 210 ? 17.298 -14.067 -18.653 1.00 95.12 210 PHE A C 1
ATOM 1616 O O . PHE A 1 210 ? 18.149 -13.458 -19.286 1.00 95.12 210 PHE A O 1
ATOM 1623 N N . ARG A 1 211 ? 17.559 -14.620 -17.462 1.00 93.62 211 ARG A N 1
ATOM 1624 C CA . ARG A 1 211 ? 18.868 -14.533 -16.806 1.00 93.62 211 ARG A CA 1
ATOM 1625 C C . ARG A 1 211 ? 19.994 -15.170 -17.628 1.00 93.62 211 ARG A C 1
ATOM 1627 O O . ARG A 1 211 ? 21.094 -14.636 -17.634 1.00 93.62 211 ARG A O 1
ATOM 1634 N N . SER A 1 212 ? 19.750 -16.309 -18.284 1.00 93.38 212 SER A N 1
ATOM 1635 C CA . SER A 1 212 ? 20.777 -16.973 -19.100 1.00 93.38 212 SER A CA 1
ATOM 1636 C C . SER A 1 212 ? 21.030 -16.278 -20.436 1.00 93.38 212 SER A C 1
ATOM 1638 O O . SER A 1 212 ? 22.161 -16.265 -20.903 1.00 93.38 212 SER A O 1
ATOM 1640 N N . GLU A 1 213 ? 19.985 -15.730 -21.059 1.00 95.56 213 GLU A N 1
ATOM 1641 C CA . GLU A 1 213 ? 20.068 -15.077 -22.373 1.00 95.56 213 GLU A CA 1
ATOM 1642 C C . GLU A 1 213 ? 20.530 -13.613 -22.271 1.00 95.56 213 GLU A C 1
ATOM 1644 O O . GLU A 1 213 ? 21.097 -13.089 -23.226 1.00 95.56 213 GLU A O 1
ATOM 1649 N N . HIS A 1 214 ? 20.332 -12.968 -21.115 1.00 94.88 214 HIS A N 1
ATOM 1650 C CA . HIS A 1 214 ? 20.636 -11.552 -20.883 1.00 94.88 214 HIS A CA 1
ATOM 1651 C C . HIS A 1 214 ? 21.459 -11.317 -19.598 1.00 94.88 214 HIS A C 1
ATOM 1653 O O . HIS A 1 214 ? 21.001 -10.622 -18.683 1.00 94.88 214 HIS A O 1
ATOM 1659 N N . PRO A 1 215 ? 22.674 -11.892 -19.487 1.00 93.50 215 PRO A N 1
ATOM 1660 C CA . PRO A 1 215 ? 23.535 -11.724 -18.309 1.00 93.50 215 PRO A CA 1
ATOM 1661 C C . PRO A 1 215 ? 24.058 -10.286 -18.133 1.00 93.50 215 PRO A C 1
ATOM 1663 O O . PRO A 1 215 ? 24.561 -9.927 -17.068 1.00 93.50 215 PRO A O 1
ATOM 1666 N N . ASP A 1 216 ? 23.947 -9.461 -19.173 1.00 92.88 216 ASP A N 1
ATOM 1667 C CA . ASP A 1 216 ? 24.317 -8.048 -19.213 1.00 92.88 216 ASP A CA 1
ATOM 1668 C C . ASP A 1 216 ? 23.268 -7.119 -18.580 1.00 92.88 216 ASP A C 1
ATOM 1670 O O . ASP A 1 216 ? 23.573 -5.962 -18.304 1.00 92.88 216 ASP A O 1
ATOM 1674 N N . MET A 1 217 ? 22.057 -7.610 -18.289 1.00 95.00 217 MET A N 1
ATOM 1675 C CA . MET A 1 217 ? 20.983 -6.827 -17.662 1.00 95.00 217 MET A CA 1
ATOM 1676 C C . MET A 1 217 ? 21.201 -6.691 -16.149 1.00 95.00 217 MET A C 1
ATOM 1678 O O . MET A 1 217 ? 20.574 -7.378 -15.333 1.00 95.00 217 MET A O 1
ATOM 1682 N N . ARG A 1 218 ? 22.126 -5.806 -15.772 1.00 94.56 218 ARG A N 1
ATOM 1683 C CA . ARG A 1 218 ? 22.629 -5.659 -14.401 1.00 94.56 218 ARG A CA 1
ATOM 1684 C C . ARG A 1 218 ? 21.833 -4.638 -13.594 1.00 94.56 218 ARG A C 1
ATOM 1686 O O . ARG A 1 218 ? 21.513 -4.901 -12.436 1.00 94.56 218 ARG A O 1
ATOM 1693 N N . LEU A 1 219 ? 21.493 -3.506 -14.199 1.00 97.56 219 LEU A N 1
ATOM 1694 C CA . LEU A 1 219 ? 20.774 -2.391 -13.583 1.00 97.56 219 LEU A CA 1
ATOM 1695 C C . LEU A 1 219 ? 19.411 -2.183 -14.242 1.00 97.56 219 LEU A C 1
ATOM 1697 O O . LEU A 1 219 ? 19.189 -2.549 -15.397 1.00 97.56 219 LEU A O 1
ATOM 1701 N N . LEU A 1 220 ? 18.492 -1.516 -13.541 1.00 98.19 220 LEU A N 1
ATOM 1702 C CA . LEU A 1 220 ? 17.188 -1.153 -14.111 1.00 98.19 220 LEU A CA 1
ATOM 1703 C C . LEU A 1 220 ? 17.326 -0.310 -15.388 1.00 98.19 220 LEU A C 1
ATOM 1705 O O . LEU A 1 220 ? 16.511 -0.451 -16.296 1.00 98.19 220 LEU A O 1
ATOM 1709 N N . GLY A 1 221 ? 18.375 0.513 -15.487 1.00 97.50 221 GLY A N 1
ATOM 1710 C CA . GLY A 1 221 ? 18.684 1.293 -16.690 1.00 97.50 221 GLY A CA 1
ATOM 1711 C C . GLY A 1 221 ? 18.962 0.442 -17.936 1.00 97.50 221 GLY A C 1
ATOM 1712 O O . GLY A 1 221 ? 18.566 0.836 -19.035 1.00 97.50 221 GLY A O 1
ATOM 1713 N N . ASP A 1 222 ? 19.557 -0.744 -17.776 1.00 97.19 222 ASP A N 1
ATOM 1714 C CA . ASP A 1 222 ? 19.815 -1.671 -18.887 1.00 97.19 222 ASP A CA 1
ATOM 1715 C C . ASP A 1 222 ? 18.493 -2.209 -19.446 1.00 97.19 222 ASP A C 1
ATOM 1717 O O . ASP A 1 222 ? 18.282 -2.245 -20.660 1.00 97.19 222 ASP A O 1
ATOM 1721 N N . MET A 1 223 ? 17.561 -2.535 -18.545 1.00 96.69 223 MET A N 1
ATOM 1722 C CA . MET A 1 223 ? 16.226 -3.023 -18.890 1.00 96.69 223 MET A CA 1
ATOM 1723 C C . MET A 1 223 ? 15.392 -1.970 -19.630 1.00 96.69 223 MET A C 1
ATOM 1725 O O . MET A 1 223 ? 14.703 -2.296 -20.597 1.00 96.69 223 MET A O 1
ATOM 1729 N N . LEU A 1 224 ? 15.460 -0.709 -19.188 1.00 98.19 224 LEU A N 1
ATOM 1730 C CA . LEU A 1 224 ? 14.792 0.417 -19.850 1.00 98.19 224 LEU A CA 1
ATOM 1731 C C . LEU A 1 224 ? 15.382 0.654 -21.244 1.00 98.19 224 LEU A C 1
ATOM 1733 O O . LEU A 1 224 ? 14.649 0.717 -22.225 1.00 98.19 224 LEU A O 1
ATOM 1737 N N . SER A 1 225 ? 16.711 0.648 -21.354 1.00 97.88 225 SER A N 1
ATOM 1738 C CA . SER A 1 225 ? 17.398 0.797 -22.641 1.00 97.88 225 SER A CA 1
ATOM 1739 C C . SER A 1 225 ? 17.057 -0.339 -23.612 1.00 97.88 225 SER A C 1
ATOM 1741 O O . SER A 1 225 ? 16.917 -0.117 -24.814 1.00 97.88 225 SER A O 1
ATOM 1743 N N . LEU A 1 226 ? 16.910 -1.572 -23.114 1.00 97.50 226 LEU A N 1
ATOM 1744 C CA . LEU A 1 226 ? 16.476 -2.710 -23.923 1.00 97.50 226 LEU A CA 1
ATOM 1745 C C . LEU A 1 226 ? 15.048 -2.516 -24.449 1.00 97.50 226 LEU A C 1
ATOM 1747 O O . LEU A 1 226 ? 14.793 -2.789 -25.623 1.00 97.50 226 LEU A O 1
ATOM 1751 N N . TYR A 1 227 ? 14.136 -2.035 -23.601 1.00 97.81 227 TYR A N 1
ATOM 1752 C CA . TYR A 1 227 ? 12.764 -1.718 -23.996 1.00 97.81 227 TYR A CA 1
ATOM 1753 C C . TYR A 1 227 ? 12.726 -0.651 -25.095 1.00 97.81 227 TYR A C 1
ATOM 1755 O O . TYR A 1 227 ? 12.066 -0.857 -26.113 1.00 97.81 227 TYR A O 1
ATOM 1763 N N . ASP A 1 228 ? 13.483 0.436 -24.933 1.00 97.62 228 ASP A N 1
ATOM 1764 C CA . ASP A 1 228 ? 13.529 1.542 -25.895 1.00 97.62 228 ASP A CA 1
ATOM 1765 C C . ASP A 1 228 ? 14.078 1.106 -27.260 1.00 97.62 228 ASP A C 1
ATOM 1767 O O . ASP A 1 228 ? 13.566 1.518 -28.300 1.00 97.62 228 ASP A O 1
ATOM 1771 N N . ARG A 1 229 ? 15.086 0.222 -27.277 1.00 97.81 229 ARG A N 1
ATOM 1772 C CA . ARG A 1 229 ? 15.655 -0.310 -28.527 1.00 97.81 229 ARG A CA 1
ATOM 1773 C C . ARG A 1 229 ? 14.717 -1.265 -29.264 1.00 97.81 229 ARG A C 1
ATOM 1775 O O . ARG A 1 229 ? 14.671 -1.239 -30.490 1.00 97.81 229 ARG A O 1
ATOM 1782 N N . LEU A 1 230 ? 14.036 -2.156 -28.542 1.00 97.00 230 LEU A N 1
ATOM 1783 C CA . LEU A 1 230 ? 13.223 -3.227 -29.137 1.00 97.00 230 LEU A CA 1
ATOM 1784 C C . LEU A 1 230 ? 11.779 -2.800 -29.425 1.00 97.00 230 LEU A C 1
ATOM 1786 O O . LEU A 1 230 ? 11.111 -3.366 -30.294 1.00 97.00 230 LEU A O 1
ATOM 1790 N N . GLY A 1 231 ? 11.275 -1.831 -28.667 1.00 96.75 231 GLY A N 1
ATOM 1791 C CA . GLY A 1 231 ? 9.864 -1.491 -28.614 1.00 96.75 231 GLY A CA 1
ATOM 1792 C C . GLY A 1 231 ? 9.011 -2.535 -27.868 1.00 96.75 231 GLY A C 1
ATOM 1793 O O . GLY A 1 231 ? 9.453 -3.656 -27.585 1.00 96.75 231 GLY A O 1
ATOM 1794 N N . PRO A 1 232 ? 7.738 -2.207 -27.568 1.00 95.38 232 PRO A N 1
ATOM 1795 C CA . PRO A 1 232 ? 6.922 -2.967 -26.613 1.00 95.38 232 PRO A CA 1
ATOM 1796 C C . PRO A 1 232 ? 6.678 -4.427 -27.015 1.00 95.38 232 PRO A C 1
ATOM 1798 O O . PRO A 1 232 ? 6.672 -5.326 -26.174 1.00 95.38 232 PRO A O 1
ATOM 1801 N N . ARG A 1 233 ? 6.462 -4.678 -28.313 1.00 97.06 233 ARG A N 1
ATOM 1802 C CA . ARG A 1 233 ? 6.085 -6.000 -28.838 1.00 97.06 233 ARG A CA 1
ATOM 1803 C C . ARG A 1 233 ? 7.240 -6.993 -28.815 1.00 97.06 233 ARG A C 1
ATOM 1805 O O . ARG A 1 233 ? 7.026 -8.154 -28.469 1.00 97.06 233 ARG A O 1
ATOM 1812 N N . GLU A 1 234 ? 8.433 -6.546 -29.188 1.00 97.75 234 GLU A N 1
ATOM 1813 C CA . GLU A 1 234 ? 9.610 -7.410 -29.219 1.00 97.75 234 GLU A CA 1
ATOM 1814 C C . GLU A 1 234 ? 10.181 -7.591 -27.810 1.00 97.75 234 GLU A C 1
ATOM 1816 O O . GLU A 1 234 ? 10.480 -8.712 -27.403 1.00 97.75 234 GLU A O 1
ATOM 1821 N N . PHE A 1 235 ? 10.167 -6.538 -26.987 1.00 97.56 235 PHE A N 1
ATOM 1822 C CA . PHE A 1 235 ? 10.472 -6.669 -25.563 1.00 97.56 235 PHE A CA 1
ATOM 1823 C C . PHE A 1 235 ? 9.529 -7.656 -24.852 1.00 97.56 235 PHE A C 1
ATOM 1825 O O . PHE A 1 235 ? 9.975 -8.474 -24.047 1.00 97.56 235 PHE A O 1
ATOM 1832 N N . ALA A 1 236 ? 8.230 -7.659 -25.182 1.00 97.31 236 ALA A N 1
ATOM 1833 C CA . ALA A 1 236 ? 7.293 -8.664 -24.674 1.00 97.31 236 ALA A CA 1
ATOM 1834 C C . ALA A 1 236 ? 7.709 -10.093 -25.033 1.00 97.31 236 ALA A C 1
ATOM 1836 O O . ALA A 1 236 ? 7.627 -10.984 -24.177 1.00 97.31 236 ALA A O 1
ATOM 1837 N N . HIS A 1 237 ? 8.184 -10.313 -26.261 1.00 96.62 237 HIS A N 1
ATOM 1838 C CA . HIS A 1 237 ? 8.656 -11.622 -26.696 1.00 96.62 237 HIS A CA 1
ATOM 1839 C C . HIS A 1 237 ? 9.873 -12.064 -25.877 1.00 96.62 237 HIS A C 1
ATOM 1841 O O . HIS A 1 237 ? 9.878 -13.178 -25.337 1.00 96.62 237 HIS A O 1
ATOM 1847 N N . VAL A 1 238 ? 10.825 -11.150 -25.678 1.00 96.00 238 VAL A N 1
ATOM 1848 C CA . VAL A 1 238 ? 12.013 -11.361 -24.846 1.00 96.00 238 VAL A CA 1
ATOM 1849 C C . VAL A 1 238 ? 11.631 -11.752 -23.415 1.00 96.00 238 VAL A C 1
ATOM 1851 O O . VAL A 1 238 ? 12.043 -12.809 -22.941 1.00 96.00 238 VAL A O 1
ATOM 1854 N N . VAL A 1 239 ? 10.769 -10.992 -22.734 1.00 94.69 239 VAL A N 1
ATOM 1855 C CA . VAL A 1 239 ? 10.498 -11.217 -21.297 1.00 94.69 239 VAL A CA 1
ATOM 1856 C C . VAL A 1 239 ? 9.415 -12.266 -21.012 1.00 94.69 239 VAL A C 1
ATOM 1858 O O . VAL A 1 239 ? 9.400 -12.861 -19.935 1.00 94.69 239 VAL A O 1
ATOM 1861 N N . THR A 1 240 ? 8.504 -12.540 -21.958 1.00 92.31 240 THR A N 1
ATOM 1862 C CA . THR A 1 240 ? 7.337 -13.419 -21.720 1.00 92.31 240 THR A CA 1
ATOM 1863 C C . THR A 1 240 ? 7.170 -14.600 -22.678 1.00 92.31 240 THR A C 1
ATOM 1865 O O . THR A 1 240 ? 6.329 -15.462 -22.400 1.00 92.31 240 THR A O 1
ATOM 1868 N N . GLN A 1 241 ? 7.919 -14.671 -23.784 1.00 91.19 241 GLN A N 1
ATOM 1869 C CA . GLN A 1 241 ? 7.658 -15.584 -24.920 1.00 91.19 241 GLN A CA 1
ATOM 1870 C C . GLN A 1 241 ? 6.308 -15.350 -25.608 1.00 91.19 241 GLN A C 1
ATOM 1872 O O . GLN A 1 241 ? 5.810 -16.208 -26.331 1.00 91.19 241 GLN A O 1
ATOM 1877 N N . SER A 1 242 ? 5.697 -14.191 -25.385 1.00 90.12 242 SER A N 1
ATOM 1878 C CA . SER A 1 242 ? 4.444 -13.770 -26.001 1.00 90.12 242 SER A CA 1
ATOM 1879 C C . SER A 1 242 ? 4.624 -12.388 -26.607 1.00 90.12 242 SER A C 1
ATOM 1881 O O . SER A 1 242 ? 5.456 -11.613 -26.158 1.00 90.12 242 SER A O 1
ATOM 1883 N N . ARG A 1 243 ? 3.813 -12.058 -27.610 1.00 87.56 243 ARG A N 1
ATOM 1884 C CA . ARG A 1 243 ? 3.746 -10.705 -28.181 1.00 87.56 243 ARG A CA 1
ATOM 1885 C C . ARG A 1 243 ? 2.679 -9.827 -27.504 1.00 87.56 243 ARG A C 1
ATOM 1887 O O . ARG A 1 243 ? 2.389 -8.747 -28.005 1.00 87.56 243 ARG A O 1
ATOM 1894 N N . ASP A 1 244 ? 2.080 -10.295 -26.404 1.00 92.56 244 ASP A N 1
ATOM 1895 C CA . ASP A 1 244 ? 1.170 -9.511 -25.552 1.00 92.56 244 ASP A CA 1
ATOM 1896 C C . ASP A 1 244 ? 1.960 -8.468 -24.748 1.00 92.56 244 ASP A C 1
ATOM 1898 O O . ASP A 1 244 ? 2.721 -8.809 -23.839 1.00 92.56 244 ASP A O 1
ATOM 1902 N N . THR A 1 245 ? 1.760 -7.192 -25.078 1.00 96.12 245 THR A N 1
ATOM 1903 C CA . THR A 1 245 ? 2.544 -6.082 -24.528 1.00 96.12 245 THR A CA 1
ATOM 1904 C C . THR A 1 245 ? 2.161 -5.715 -23.102 1.00 96.12 245 THR A C 1
ATOM 1906 O O . THR A 1 245 ? 2.981 -5.132 -22.402 1.00 96.12 245 THR A O 1
ATOM 1909 N N . ARG A 1 246 ? 0.984 -6.117 -22.600 1.00 94.88 246 ARG A N 1
ATOM 1910 C CA . ARG A 1 246 ? 0.461 -5.629 -21.308 1.00 94.88 246 ARG A CA 1
ATOM 1911 C C . ARG A 1 246 ? 1.418 -5.869 -20.139 1.00 94.88 246 ARG A C 1
ATOM 1913 O O . ARG A 1 246 ? 1.589 -5.011 -19.280 1.00 94.88 246 ARG A O 1
ATOM 1920 N N . ARG A 1 247 ? 2.039 -7.054 -20.083 1.00 93.94 247 ARG A N 1
ATOM 1921 C CA . ARG A 1 247 ? 3.017 -7.393 -19.028 1.00 93.94 247 ARG A CA 1
ATOM 1922 C C . ARG A 1 247 ? 4.368 -6.723 -19.248 1.00 93.94 247 ARG A C 1
ATOM 1924 O O . ARG A 1 247 ? 5.017 -6.372 -18.273 1.00 93.94 247 ARG A O 1
ATOM 1931 N N . ALA A 1 248 ? 4.773 -6.562 -20.502 1.00 95.50 248 ALA A N 1
ATOM 1932 C CA . ALA A 1 248 ? 6.003 -5.874 -20.872 1.00 95.50 248 ALA A CA 1
ATOM 1933 C C . ALA A 1 248 ? 5.952 -4.386 -20.513 1.00 95.50 248 ALA A C 1
ATOM 1935 O O . ALA A 1 248 ? 6.871 -3.880 -19.883 1.00 95.50 248 ALA A O 1
ATOM 1936 N N . GLU A 1 249 ? 4.852 -3.718 -20.849 1.00 97.06 249 GLU A N 1
ATOM 1937 C CA . GLU A 1 249 ? 4.599 -2.318 -20.510 1.00 97.06 249 GLU A CA 1
ATOM 1938 C C . GLU A 1 249 ? 4.544 -2.125 -18.991 1.00 97.06 249 GLU A C 1
ATOM 1940 O O . GLU A 1 249 ? 5.177 -1.216 -18.462 1.00 97.06 249 GLU A O 1
ATOM 1945 N N . LEU A 1 250 ? 3.866 -3.027 -18.266 1.00 97.38 250 LEU A N 1
ATOM 1946 C CA . LEU A 1 250 ? 3.856 -3.001 -16.803 1.00 97.38 250 LEU A CA 1
ATOM 1947 C C . LEU A 1 250 ? 5.263 -3.184 -16.215 1.00 97.38 250 LEU A C 1
ATOM 1949 O O . LEU A 1 250 ? 5.637 -2.455 -15.299 1.00 97.38 250 LEU A O 1
ATOM 1953 N N . LEU A 1 251 ? 6.045 -4.132 -16.739 1.00 97.94 251 LEU A N 1
ATOM 1954 C CA . LEU A 1 251 ? 7.431 -4.349 -16.322 1.00 97.94 251 LEU A CA 1
ATOM 1955 C C . LEU A 1 251 ? 8.281 -3.100 -16.554 1.00 97.94 251 LEU A C 1
ATOM 1957 O O . LEU A 1 251 ? 8.976 -2.669 -15.639 1.00 97.94 251 LEU A O 1
ATOM 1961 N N . HIS A 1 252 ? 8.159 -2.482 -17.727 1.00 98.19 252 HIS A N 1
ATOM 1962 C CA . HIS A 1 252 ? 8.822 -1.223 -18.040 1.00 98.19 252 HIS A CA 1
ATOM 1963 C C . HIS A 1 252 ? 8.440 -0.116 -17.042 1.00 98.19 252 HIS A C 1
ATOM 1965 O O . HIS A 1 252 ? 9.324 0.517 -16.469 1.00 98.19 252 HIS A O 1
ATOM 1971 N N . SER A 1 253 ? 7.148 0.073 -16.741 1.00 97.94 253 SER A N 1
ATOM 1972 C CA . SER A 1 253 ? 6.703 1.073 -15.758 1.00 97.94 253 SER A CA 1
ATOM 1973 C C . SER A 1 253 ? 7.220 0.806 -14.339 1.00 97.94 253 SER A C 1
ATOM 1975 O O . SER A 1 253 ? 7.584 1.750 -13.638 1.00 97.94 253 SER A O 1
ATOM 1977 N N . VAL A 1 254 ? 7.281 -0.460 -13.905 1.00 98.31 254 VAL A N 1
ATOM 1978 C CA . VAL A 1 254 ? 7.873 -0.833 -12.607 1.00 98.31 254 VAL A CA 1
ATOM 1979 C C . VAL A 1 254 ? 9.370 -0.524 -12.590 1.00 98.31 254 VAL A C 1
ATOM 1981 O O . VAL A 1 254 ? 9.847 0.095 -11.639 1.00 98.31 254 VAL A O 1
ATOM 1984 N N . CYS A 1 255 ? 10.103 -0.905 -13.641 1.00 98.44 255 CYS A N 1
ATOM 1985 C CA . CYS A 1 255 ? 11.530 -0.614 -13.770 1.00 98.44 255 CYS A CA 1
ATOM 1986 C C . CYS A 1 255 ? 11.806 0.894 -13.761 1.00 98.44 255 CYS A C 1
ATOM 1988 O O . CYS A 1 255 ? 12.691 1.331 -13.032 1.00 98.44 255 CYS A O 1
ATOM 1990 N N . ALA A 1 256 ? 11.023 1.689 -14.495 1.00 98.19 256 ALA A N 1
ATOM 1991 C CA . ALA A 1 256 ? 11.176 3.141 -14.555 1.00 98.19 256 ALA A CA 1
ATOM 1992 C C . ALA A 1 256 ? 10.958 3.778 -13.178 1.00 98.19 256 ALA A C 1
ATOM 1994 O O . ALA A 1 256 ? 11.813 4.506 -12.680 1.00 98.19 256 ALA A O 1
ATOM 1995 N N . ARG A 1 257 ? 9.864 3.411 -12.499 1.00 97.19 257 ARG A N 1
ATOM 1996 C CA . ARG A 1 257 ? 9.559 3.933 -11.166 1.00 97.19 257 ARG A CA 1
ATOM 1997 C C . ARG A 1 257 ? 10.642 3.597 -10.145 1.00 97.19 257 ARG A C 1
ATOM 1999 O O . ARG A 1 257 ? 11.009 4.440 -9.329 1.00 97.19 257 ARG A O 1
ATOM 2006 N N . LEU A 1 258 ? 11.128 2.359 -10.150 1.00 97.88 258 LEU A N 1
ATOM 2007 C CA . LEU A 1 258 ? 12.175 1.943 -9.223 1.00 97.88 258 LEU A CA 1
ATOM 2008 C C . LEU A 1 258 ? 13.528 2.570 -9.570 1.00 97.88 258 LEU A C 1
ATOM 2010 O O . LEU A 1 258 ? 14.291 2.878 -8.656 1.00 97.88 258 LEU A O 1
ATOM 2014 N N . ARG A 1 259 ? 13.793 2.843 -10.853 1.00 97.81 259 ARG A N 1
ATOM 2015 C CA . ARG A 1 259 ? 14.981 3.585 -11.276 1.00 97.81 259 ARG A CA 1
ATOM 2016 C C . ARG A 1 259 ? 14.952 5.030 -10.783 1.00 97.81 259 ARG A C 1
ATOM 2018 O O . ARG A 1 259 ? 15.978 5.506 -10.312 1.00 97.81 259 ARG A O 1
ATOM 2025 N N . ASP A 1 260 ? 13.794 5.689 -10.811 1.00 94.50 260 ASP A N 1
ATOM 2026 C CA . ASP A 1 260 ? 13.630 7.032 -10.235 1.00 94.50 260 ASP A CA 1
ATOM 2027 C C . ASP A 1 260 ? 13.907 7.038 -8.725 1.00 94.50 260 ASP A C 1
ATOM 2029 O O . ASP A 1 260 ? 14.559 7.943 -8.205 1.00 94.50 260 ASP A O 1
ATOM 2033 N N . ILE A 1 261 ? 13.431 6.011 -8.012 1.00 90.62 261 ILE A N 1
ATOM 2034 C CA . ILE A 1 261 ? 13.669 5.844 -6.570 1.00 90.62 261 ILE A CA 1
ATOM 2035 C C . ILE A 1 261 ? 15.159 5.624 -6.276 1.00 90.62 261 ILE A C 1
ATOM 2037 O O . ILE A 1 261 ? 15.672 6.153 -5.292 1.00 90.62 261 ILE A O 1
ATOM 2041 N N . ALA A 1 262 ? 15.850 4.869 -7.130 1.00 95.44 262 ALA A N 1
ATOM 2042 C CA . ALA A 1 262 ? 17.281 4.594 -7.038 1.00 95.44 262 ALA A CA 1
ATOM 2043 C C . ALA A 1 262 ? 18.149 5.573 -7.848 1.00 95.44 262 ALA A C 1
ATOM 2045 O O . ALA A 1 262 ? 19.273 5.238 -8.235 1.00 95.44 262 ALA A O 1
ATOM 2046 N N . SER A 1 263 ? 17.639 6.774 -8.138 1.00 91.94 263 SER A N 1
ATOM 2047 C CA . SER A 1 263 ? 18.368 7.754 -8.939 1.00 91.94 263 SER A CA 1
ATOM 2048 C C . SER A 1 263 ? 19.735 8.057 -8.320 1.00 91.94 263 SER A C 1
ATOM 2050 O O . SER A 1 263 ? 19.864 8.241 -7.110 1.00 91.94 263 SER A O 1
ATOM 2052 N N . GLY A 1 264 ? 20.772 8.068 -9.158 1.00 90.50 264 GLY A N 1
ATOM 2053 C CA . GLY A 1 264 ? 22.151 8.283 -8.721 1.00 90.50 264 GLY A CA 1
ATOM 2054 C C . GLY A 1 264 ? 22.864 7.052 -8.150 1.00 90.50 264 GLY A C 1
ATOM 2055 O O . GLY A 1 264 ? 23.999 7.200 -7.716 1.00 90.50 264 GLY A O 1
ATOM 2056 N N . CYS A 1 265 ? 22.261 5.857 -8.176 1.00 95.06 265 CYS A N 1
ATOM 2057 C CA . CYS A 1 265 ? 22.929 4.607 -7.791 1.00 95.06 265 CYS A CA 1
ATOM 2058 C C . CYS A 1 265 ? 23.579 3.932 -9.023 1.00 95.06 265 CYS A C 1
ATOM 2060 O O . CYS A 1 265 ? 22.837 3.493 -9.916 1.00 95.06 265 CYS A O 1
ATOM 2062 N N . PRO A 1 266 ? 24.927 3.878 -9.123 1.00 92.94 266 PRO A N 1
ATOM 2063 C CA . PRO A 1 266 ? 25.635 3.278 -10.259 1.00 92.94 266 PRO A CA 1
ATOM 2064 C C . PRO A 1 266 ? 25.882 1.765 -10.145 1.00 92.94 266 PRO A C 1
ATOM 2066 O O . PRO A 1 266 ? 26.222 1.147 -11.151 1.00 92.94 266 PRO A O 1
ATOM 2069 N N . THR A 1 267 ? 25.743 1.159 -8.963 1.00 97.12 267 THR A N 1
ATOM 2070 C CA . THR A 1 267 ? 26.004 -0.280 -8.753 1.00 97.12 267 THR A CA 1
ATOM 2071 C C . THR A 1 267 ? 24.736 -1.078 -8.436 1.00 97.12 267 THR A C 1
ATOM 2073 O O . THR A 1 267 ? 23.715 -0.515 -8.034 1.00 97.12 267 THR A O 1
ATOM 2076 N N . ILE A 1 268 ? 24.797 -2.407 -8.611 1.00 96.00 268 ILE A N 1
ATOM 2077 C CA . ILE A 1 268 ? 23.679 -3.327 -8.322 1.00 96.00 268 ILE A CA 1
ATOM 2078 C C . ILE A 1 268 ? 23.302 -3.237 -6.839 1.00 96.00 268 ILE A C 1
ATOM 2080 O O . ILE A 1 268 ? 22.126 -3.186 -6.475 1.00 96.00 268 ILE A O 1
ATOM 2084 N N . GLU A 1 269 ? 24.317 -3.214 -5.985 1.00 95.06 269 GLU A N 1
ATOM 2085 C CA . GLU A 1 269 ? 24.227 -3.188 -4.537 1.00 95.0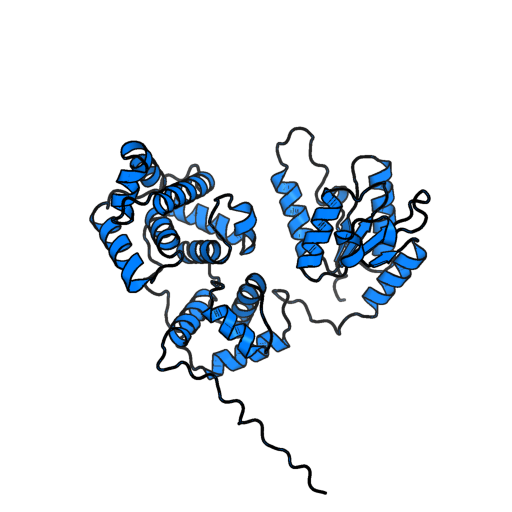6 269 GLU A CA 1
ATOM 2086 C C . GLU A 1 269 ? 23.586 -1.886 -4.054 1.00 95.06 269 GLU A C 1
ATOM 2088 O O . GLU A 1 269 ? 22.651 -1.929 -3.251 1.00 95.06 269 GLU A O 1
ATOM 2093 N N . GLU A 1 270 ? 24.029 -0.739 -4.576 1.00 96.25 270 GLU A N 1
ATOM 2094 C CA . GLU A 1 270 ? 23.445 0.566 -4.252 1.00 96.25 270 GLU A CA 1
ATOM 2095 C C . GLU A 1 270 ? 22.006 0.685 -4.760 1.00 96.25 270 GLU A C 1
ATOM 2097 O O . GLU A 1 270 ? 21.137 1.106 -3.998 1.00 96.25 270 GLU A O 1
ATOM 2102 N N . GLU A 1 271 ? 21.722 0.260 -5.999 1.00 97.38 271 GLU A N 1
ATOM 2103 C CA . GLU A 1 271 ? 20.373 0.316 -6.577 1.00 97.38 271 GLU A CA 1
ATOM 2104 C C . GLU A 1 271 ? 19.391 -0.535 -5.760 1.00 97.38 271 GLU A C 1
ATOM 2106 O O . GLU A 1 271 ? 18.339 -0.052 -5.329 1.00 97.38 271 GLU A O 1
ATOM 2111 N N . LYS A 1 272 ? 19.758 -1.785 -5.446 1.00 95.44 272 LYS A N 1
ATOM 2112 C CA . LYS A 1 272 ? 18.927 -2.659 -4.607 1.00 95.44 272 LYS A CA 1
ATOM 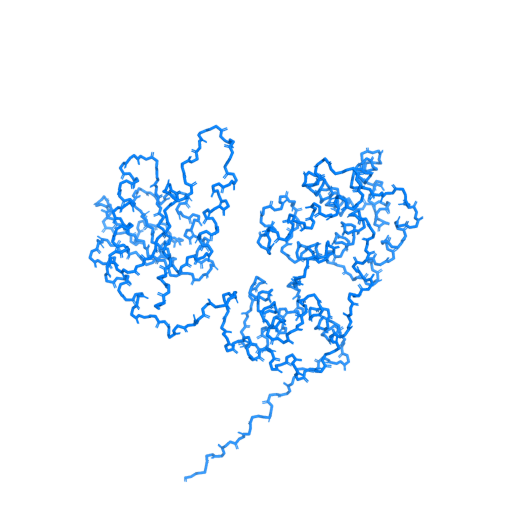2113 C C . LYS A 1 272 ? 18.765 -2.119 -3.193 1.00 95.44 272 LYS A C 1
ATOM 2115 O O . LYS A 1 272 ? 17.660 -2.193 -2.650 1.00 95.44 272 LYS A O 1
ATOM 2120 N N . LYS A 1 273 ? 19.831 -1.590 -2.585 1.00 94.25 273 LYS A N 1
ATOM 2121 C CA . LYS A 1 273 ? 19.771 -1.021 -1.235 1.00 94.25 273 LYS A CA 1
ATOM 2122 C C . LYS A 1 273 ? 18.862 0.207 -1.193 1.00 94.25 273 LYS A C 1
ATOM 2124 O O . LYS A 1 273 ? 18.012 0.277 -0.312 1.00 94.25 273 LYS A O 1
ATOM 2129 N N . ALA A 1 274 ? 18.980 1.130 -2.146 1.00 94.44 274 ALA A N 1
ATOM 2130 C CA . ALA A 1 274 ? 18.131 2.317 -2.218 1.00 94.44 274 ALA A CA 1
ATOM 2131 C C . ALA A 1 274 ? 16.645 1.948 -2.354 1.00 94.44 274 ALA A C 1
ATOM 2133 O O . ALA A 1 274 ? 15.800 2.488 -1.632 1.00 94.44 274 ALA A O 1
ATOM 2134 N N . ILE A 1 275 ? 16.331 0.972 -3.215 1.00 97.19 275 ILE A N 1
ATOM 2135 C CA . ILE A 1 275 ? 14.964 0.467 -3.391 1.00 97.19 275 ILE A CA 1
ATOM 2136 C C . ILE A 1 275 ? 14.456 -0.195 -2.109 1.00 97.19 275 ILE A C 1
ATOM 2138 O O . ILE A 1 275 ? 13.353 0.126 -1.663 1.00 97.19 275 ILE A O 1
ATOM 2142 N N . ARG A 1 276 ? 15.250 -1.075 -1.484 1.00 94.12 276 ARG A N 1
ATOM 2143 C CA . ARG A 1 276 ? 14.905 -1.714 -0.204 1.00 94.12 276 ARG A CA 1
ATOM 2144 C C . ARG A 1 276 ? 14.627 -0.669 0.870 1.00 94.12 276 ARG A C 1
ATOM 2146 O O . ARG A 1 276 ? 13.584 -0.726 1.510 1.00 94.12 276 ARG A O 1
ATOM 2153 N N . ASP A 1 277 ? 15.525 0.295 1.049 1.00 84.12 277 ASP A N 1
ATOM 2154 C CA . ASP A 1 277 ? 15.407 1.335 2.070 1.00 84.12 277 ASP A CA 1
ATOM 2155 C C . ASP A 1 277 ? 14.126 2.162 1.865 1.00 84.12 277 ASP A C 1
ATOM 2157 O O . ASP A 1 277 ? 13.415 2.472 2.826 1.00 84.12 277 ASP A O 1
ATOM 2161 N N . TRP A 1 278 ? 13.784 2.481 0.612 1.00 88.44 278 TRP A N 1
ATOM 2162 C CA . TRP A 1 278 ? 12.521 3.136 0.274 1.00 88.44 278 TRP A CA 1
ATOM 2163 C C . TRP A 1 278 ? 11.305 2.245 0.572 1.00 88.44 278 TRP A C 1
ATOM 2165 O O . TRP A 1 278 ? 10.369 2.695 1.231 1.00 88.44 278 TRP A O 1
ATOM 2175 N N . MET A 1 279 ? 11.331 0.976 0.158 1.00 87.06 279 MET A N 1
ATOM 2176 C CA . MET A 1 279 ? 10.255 -0.002 0.374 1.00 87.06 279 MET A CA 1
ATOM 2177 C C . MET A 1 279 ? 10.006 -0.320 1.854 1.00 87.06 279 MET A C 1
ATOM 2179 O O . MET A 1 279 ? 8.866 -0.581 2.253 1.00 87.06 279 MET A O 1
ATOM 2183 N N . THR A 1 280 ? 11.057 -0.299 2.673 1.00 80.00 280 THR A N 1
ATOM 2184 C CA . THR A 1 280 ? 10.965 -0.435 4.129 1.00 80.00 280 THR A CA 1
ATOM 2185 C C . THR A 1 280 ? 10.215 0.754 4.716 1.00 80.00 280 THR A C 1
ATOM 2187 O O . THR A 1 280 ? 9.230 0.554 5.422 1.00 80.00 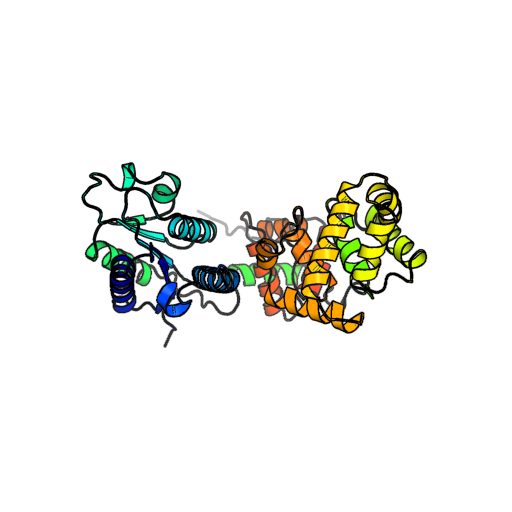280 THR A O 1
ATOM 2190 N N . ARG A 1 281 ? 10.614 1.987 4.365 1.00 75.81 281 ARG A N 1
ATOM 2191 C CA . ARG A 1 281 ? 9.951 3.214 4.842 1.00 75.81 281 ARG A CA 1
ATOM 2192 C C . ARG A 1 281 ? 8.509 3.342 4.358 1.00 75.81 281 ARG A C 1
ATOM 2194 O O . ARG A 1 281 ? 7.660 3.797 5.112 1.00 75.81 281 ARG A O 1
ATOM 2201 N N . ALA A 1 282 ? 8.231 2.947 3.117 1.00 72.31 282 ALA A N 1
ATOM 2202 C CA . ALA A 1 282 ? 6.901 3.061 2.523 1.00 72.31 282 ALA A CA 1
ATOM 2203 C C . ALA A 1 282 ? 5.862 2.135 3.189 1.00 72.31 282 ALA A C 1
ATOM 2205 O O . ALA A 1 282 ? 4.660 2.393 3.103 1.00 72.31 282 ALA A O 1
ATOM 2206 N N . GLY A 1 283 ? 6.305 1.061 3.855 1.00 75.94 283 GLY A N 1
ATOM 2207 C CA . GLY A 1 283 ? 5.410 0.109 4.514 1.00 75.94 283 GLY A CA 1
ATOM 2208 C C . GLY A 1 283 ? 4.449 -0.573 3.536 1.00 75.94 283 GLY A C 1
ATOM 2209 O O . GLY A 1 283 ? 4.623 -0.503 2.324 1.00 75.94 283 GLY A O 1
ATOM 2210 N N . ALA A 1 284 ? 3.405 -1.231 4.043 1.00 72.44 284 ALA A N 1
ATOM 2211 C CA . ALA A 1 284 ? 2.412 -1.876 3.179 1.00 72.44 284 ALA A CA 1
ATOM 2212 C C . ALA A 1 284 ? 1.567 -0.866 2.389 1.00 72.44 284 ALA A C 1
ATOM 2214 O O . ALA A 1 284 ? 1.181 -1.146 1.259 1.00 72.44 284 ALA A O 1
ATOM 2215 N N . ILE A 1 285 ? 1.318 0.321 2.952 1.00 67.00 285 ILE A N 1
ATOM 2216 C CA . ILE A 1 285 ? 0.513 1.387 2.333 1.00 67.00 285 ILE A CA 1
ATOM 2217 C C . ILE A 1 285 ? 1.202 2.067 1.145 1.00 67.00 285 ILE A C 1
ATOM 2219 O O . ILE A 1 285 ? 0.521 2.686 0.330 1.00 67.00 285 ILE A O 1
ATOM 2223 N N . GLY A 1 286 ? 2.520 1.898 1.001 1.00 67.88 286 GLY A N 1
ATOM 2224 C CA . GLY A 1 286 ? 3.306 2.456 -0.098 1.00 67.88 286 GLY A CA 1
ATOM 2225 C C . GLY A 1 286 ? 2.787 2.110 -1.494 1.00 67.88 286 GLY A C 1
ATOM 2226 O O . GLY A 1 286 ? 3.063 2.842 -2.437 1.00 67.88 286 GLY A O 1
ATOM 2227 N N . TYR A 1 287 ? 1.977 1.054 -1.642 1.00 79.56 287 TYR A N 1
ATOM 2228 C CA . TYR A 1 287 ? 1.344 0.717 -2.920 1.00 79.56 287 TYR A CA 1
ATOM 2229 C C . TYR A 1 287 ? 0.440 1.841 -3.457 1.00 79.56 287 TYR A C 1
ATOM 2231 O O . TYR A 1 287 ? 0.361 2.019 -4.670 1.00 79.56 287 TYR A O 1
ATOM 2239 N N . LEU A 1 288 ? -0.194 2.629 -2.576 1.00 64.25 288 LEU A N 1
ATOM 2240 C CA . LEU A 1 288 ? -1.058 3.755 -2.959 1.00 64.25 288 LEU A CA 1
ATOM 2241 C C . LEU A 1 288 ? -0.264 4.889 -3.617 1.00 64.25 288 LEU A C 1
ATOM 2243 O O . LEU A 1 288 ? -0.766 5.566 -4.508 1.00 64.25 288 LEU A O 1
ATOM 2247 N N . THR A 1 289 ? 0.988 5.075 -3.197 1.00 69.62 289 THR A N 1
ATOM 2248 C CA . THR A 1 289 ? 1.892 6.131 -3.678 1.00 69.62 289 THR A CA 1
ATOM 2249 C C . THR A 1 289 ? 2.997 5.590 -4.590 1.00 69.62 289 THR A C 1
ATOM 2251 O O . THR A 1 289 ? 3.879 6.334 -5.033 1.00 69.62 289 THR A O 1
ATOM 2254 N N . PHE A 1 290 ? 2.946 4.295 -4.926 1.00 81.56 290 PHE A N 1
ATOM 2255 C CA . PHE A 1 290 ? 3.915 3.672 -5.819 1.00 81.56 290 PHE A CA 1
ATOM 2256 C C . PHE A 1 290 ? 3.821 4.248 -7.233 1.00 81.56 290 PHE A C 1
ATOM 2258 O O . PHE A 1 290 ? 4.842 4.377 -7.897 1.00 81.56 290 PHE A O 1
ATOM 2265 N N . GLY A 1 291 ? 2.631 4.674 -7.668 1.00 75.44 291 GLY A N 1
ATOM 2266 C CA . GLY A 1 291 ? 2.456 5.432 -8.911 1.00 75.44 291 GLY A CA 1
ATOM 2267 C C . GLY A 1 291 ? 2.530 4.599 -10.194 1.00 75.44 291 GLY A C 1
ATOM 2268 O O . GLY A 1 291 ? 2.575 5.168 -11.279 1.00 75.44 291 GLY A O 1
ATOM 2269 N N . VAL A 1 292 ? 2.511 3.263 -10.097 1.00 87.44 292 VAL A N 1
ATOM 2270 C CA . VAL A 1 292 ? 2.474 2.359 -11.258 1.00 87.44 292 VAL A CA 1
ATOM 2271 C C . VAL A 1 292 ? 1.097 1.713 -11.375 1.00 87.44 292 VAL A C 1
ATOM 2273 O O . VAL A 1 292 ? 0.700 0.890 -10.546 1.00 87.44 292 VAL A O 1
ATOM 2276 N N . LYS A 1 293 ? 0.359 2.066 -12.433 1.00 82.75 293 LYS A N 1
ATOM 2277 C CA . LYS A 1 293 ? -0.965 1.497 -12.717 1.00 82.75 293 LYS A CA 1
ATOM 2278 C C . LYS A 1 293 ? -0.861 -0.020 -12.911 1.00 82.75 293 LYS A C 1
ATOM 2280 O O . LYS A 1 293 ? -0.036 -0.495 -13.680 1.00 82.75 293 LYS A O 1
ATOM 2285 N N . GLY A 1 294 ? -1.730 -0.776 -12.240 1.00 83.44 294 GLY A N 1
ATOM 2286 C CA . GLY A 1 294 ? -1.749 -2.244 -12.305 1.00 83.44 294 GLY A CA 1
ATOM 2287 C C . GLY A 1 294 ? -0.966 -2.944 -11.188 1.00 83.44 294 GLY A C 1
ATOM 2288 O O . GLY A 1 294 ? -1.039 -4.168 -11.082 1.00 83.44 294 GLY A O 1
ATOM 2289 N N . ILE A 1 295 ? -0.280 -2.196 -10.316 1.00 88.50 295 ILE A N 1
ATOM 2290 C CA . ILE A 1 295 ? 0.357 -2.739 -9.111 1.00 88.50 295 ILE A CA 1
ATOM 2291 C C . ILE A 1 295 ? -0.554 -2.512 -7.903 1.00 88.50 295 ILE A C 1
ATOM 2293 O O . ILE A 1 295 ? -0.634 -1.418 -7.353 1.00 88.50 295 ILE A O 1
ATOM 2297 N N . GLY A 1 296 ? -1.259 -3.569 -7.495 1.00 85.50 296 GLY A N 1
ATOM 2298 C CA . GLY A 1 296 ? -2.031 -3.594 -6.251 1.00 85.50 296 GLY A CA 1
ATOM 2299 C C . GLY A 1 296 ? -1.189 -4.009 -5.039 1.00 85.50 296 GLY A C 1
ATOM 2300 O O . GLY A 1 296 ? -0.054 -4.469 -5.183 1.00 85.50 296 GLY A O 1
ATOM 2301 N N . LEU A 1 297 ? -1.783 -3.917 -3.845 1.00 84.81 297 LEU A N 1
ATOM 2302 C CA . LEU A 1 297 ? -1.144 -4.229 -2.559 1.00 84.81 297 LEU A CA 1
ATOM 2303 C C . LEU A 1 297 ? -0.417 -5.583 -2.547 1.00 84.81 297 LEU A C 1
ATOM 2305 O O . LEU A 1 297 ? 0.737 -5.649 -2.139 1.00 84.81 297 LEU A O 1
ATOM 2309 N N . ALA A 1 298 ? -1.046 -6.659 -3.031 1.00 90.94 298 ALA A N 1
ATOM 2310 C CA . ALA A 1 298 ? -0.429 -7.988 -3.024 1.00 90.94 298 ALA A CA 1
ATOM 2311 C C . ALA A 1 298 ? 0.853 -8.067 -3.875 1.00 90.94 298 ALA A C 1
ATOM 2313 O O . ALA A 1 298 ? 1.821 -8.718 -3.482 1.00 90.94 298 ALA A O 1
ATOM 2314 N N . THR A 1 299 ? 0.881 -7.400 -5.032 1.00 93.81 299 THR A N 1
ATOM 2315 C CA . THR A 1 299 ? 2.073 -7.340 -5.892 1.00 93.81 299 THR A CA 1
ATOM 2316 C C . THR A 1 299 ? 3.135 -6.432 -5.284 1.00 93.81 299 THR A C 1
ATOM 2318 O O . THR A 1 299 ? 4.314 -6.769 -5.313 1.00 93.81 299 THR A O 1
ATOM 2321 N N . PHE A 1 300 ? 2.726 -5.311 -4.687 1.00 93.12 300 PHE A N 1
ATOM 2322 C CA . PHE A 1 300 ? 3.637 -4.403 -3.998 1.00 93.12 300 PHE A CA 1
ATOM 2323 C C . PHE A 1 300 ? 4.322 -5.075 -2.802 1.00 93.12 300 PHE A C 1
ATOM 2325 O O . PHE A 1 300 ? 5.540 -5.014 -2.681 1.00 93.12 300 PHE A O 1
ATOM 2332 N N . GLN A 1 301 ? 3.572 -5.802 -1.971 1.00 92.00 301 GLN A N 1
ATOM 2333 C CA . GLN A 1 301 ? 4.133 -6.614 -0.889 1.00 92.00 301 GLN A CA 1
ATOM 2334 C C . GLN A 1 301 ? 5.115 -7.658 -1.415 1.00 92.00 301 GLN A C 1
ATOM 2336 O O . GLN A 1 301 ? 6.189 -7.832 -0.849 1.00 92.00 301 GLN A O 1
ATOM 2341 N N . TYR A 1 302 ? 4.787 -8.306 -2.535 1.00 94.06 302 TYR A N 1
ATOM 2342 C CA . TYR A 1 302 ? 5.691 -9.277 -3.137 1.00 94.06 302 TYR A CA 1
ATOM 2343 C C . TYR A 1 302 ? 6.994 -8.639 -3.645 1.00 94.06 302 TYR A C 1
ATOM 2345 O O . TYR A 1 302 ? 8.066 -9.196 -3.426 1.00 94.06 302 TYR A O 1
ATOM 2353 N N . LEU A 1 303 ? 6.927 -7.442 -4.241 1.00 95.00 303 LEU A N 1
ATOM 2354 C CA . LEU A 1 303 ? 8.115 -6.648 -4.571 1.00 95.00 303 LEU A CA 1
ATOM 2355 C C . LEU A 1 303 ? 8.949 -6.356 -3.317 1.00 95.00 303 LEU A C 1
ATOM 2357 O O . LEU A 1 303 ? 10.144 -6.628 -3.321 1.00 95.00 303 LEU A O 1
ATOM 2361 N N . ARG A 1 304 ? 8.332 -5.880 -2.226 1.00 93.75 304 ARG A N 1
ATOM 2362 C CA . ARG A 1 304 ? 9.030 -5.617 -0.951 1.00 93.75 304 ARG A CA 1
ATOM 2363 C C . ARG A 1 304 ? 9.802 -6.850 -0.472 1.00 93.75 304 ARG A C 1
ATOM 2365 O O . ARG A 1 304 ? 10.981 -6.734 -0.143 1.00 93.75 304 ARG A O 1
ATOM 2372 N N . MET A 1 305 ? 9.177 -8.027 -0.520 1.00 93.00 305 MET A N 1
ATOM 2373 C CA . MET A 1 305 ? 9.826 -9.296 -0.167 1.00 93.00 305 MET A CA 1
ATOM 2374 C C . MET A 1 305 ? 11.012 -9.624 -1.090 1.00 93.00 305 MET A C 1
ATOM 2376 O O . MET A 1 305 ? 12.076 -9.980 -0.598 1.00 93.00 305 MET A O 1
ATOM 2380 N N . LEU A 1 306 ? 10.881 -9.444 -2.413 1.00 92.88 306 LEU A N 1
ATOM 2381 C CA . LEU A 1 306 ? 11.970 -9.671 -3.385 1.00 92.88 306 LEU A CA 1
ATOM 2382 C C . LEU A 1 306 ? 13.156 -8.714 -3.207 1.00 92.88 306 LEU A C 1
ATOM 2384 O O . LEU A 1 306 ? 14.283 -9.051 -3.559 1.00 92.88 306 LEU A O 1
ATOM 2388 N N . PHE A 1 307 ? 12.923 -7.527 -2.649 1.00 93.25 307 PHE A N 1
ATOM 2389 C CA . PHE A 1 307 ? 13.990 -6.609 -2.260 1.00 93.25 307 PHE A CA 1
ATOM 2390 C C . PHE A 1 307 ? 14.515 -6.864 -0.841 1.00 93.25 307 PHE A C 1
ATOM 2392 O O . PHE A 1 307 ? 15.430 -6.165 -0.416 1.00 93.25 307 PHE A O 1
ATOM 2399 N N . GLY A 1 308 ? 14.030 -7.881 -0.123 1.00 89.56 308 GLY A N 1
ATOM 2400 C CA . GLY A 1 308 ? 14.530 -8.285 1.197 1.00 89.56 308 GLY A CA 1
ATOM 2401 C C . GLY A 1 308 ? 13.874 -7.569 2.378 1.00 89.56 308 GLY A C 1
ATOM 2402 O O . GLY A 1 308 ? 14.452 -7.513 3.458 1.00 89.56 308 GLY A O 1
ATOM 2403 N N . VAL A 1 309 ? 12.691 -6.981 2.192 1.00 89.50 309 VAL A N 1
ATOM 2404 C CA . VAL A 1 309 ? 11.883 -6.481 3.309 1.00 89.50 309 VAL A CA 1
ATOM 2405 C C . VAL A 1 309 ? 11.125 -7.653 3.925 1.00 89.50 309 VAL A C 1
ATOM 2407 O O . VAL A 1 309 ? 10.338 -8.310 3.241 1.00 89.50 309 VAL A O 1
ATOM 2410 N N . SER A 1 310 ? 11.324 -7.890 5.222 1.00 90.06 310 SER A N 1
ATOM 2411 C CA . SER A 1 310 ? 10.606 -8.941 5.943 1.00 90.06 310 SER A CA 1
ATOM 2412 C C . SER A 1 310 ? 9.152 -8.528 6.186 1.00 90.06 310 SER A C 1
ATOM 2414 O O . SER A 1 310 ? 8.861 -7.677 7.022 1.00 90.06 310 SER A O 1
ATOM 2416 N N . THR A 1 311 ? 8.238 -9.062 5.378 1.00 90.50 311 THR A N 1
ATOM 2417 C CA . THR A 1 311 ? 6.803 -8.755 5.395 1.00 90.50 311 THR A CA 1
ATOM 2418 C C . THR A 1 311 ? 5.999 -9.926 4.812 1.00 90.50 311 THR A C 1
ATOM 2420 O O . THR A 1 311 ? 6.561 -10.961 4.454 1.00 90.50 311 THR A O 1
ATOM 2423 N N . VAL A 1 312 ? 4.680 -9.762 4.717 1.00 90.81 312 VAL A N 1
ATOM 2424 C CA . VAL A 1 312 ? 3.717 -10.809 4.339 1.00 90.81 312 VAL A CA 1
ATOM 2425 C C . VAL A 1 312 ? 2.995 -10.423 3.054 1.00 90.81 312 VAL A C 1
ATOM 2427 O O . VAL A 1 312 ? 2.631 -9.258 2.861 1.00 90.81 312 VAL A O 1
ATOM 2430 N N . LYS A 1 313 ? 2.724 -11.391 2.177 1.00 91.94 313 LYS A N 1
ATOM 2431 C CA . LYS A 1 313 ? 1.896 -11.169 0.989 1.00 91.94 313 LYS A CA 1
ATOM 2432 C C . LYS A 1 313 ? 0.440 -11.550 1.296 1.00 91.94 313 LYS A C 1
ATOM 2434 O O . LYS A 1 313 ? 0.171 -12.709 1.592 1.00 91.94 313 LYS A O 1
ATOM 2439 N N . PRO A 1 314 ? -0.542 -10.638 1.158 1.00 88.44 314 PRO A N 1
ATOM 2440 C CA . PRO A 1 314 ? -1.948 -10.934 1.446 1.00 88.44 314 PRO A CA 1
ATOM 2441 C C . PRO A 1 314 ? -2.616 -11.713 0.301 1.00 88.44 314 PRO A C 1
ATOM 2443 O O . PRO A 1 314 ? -3.554 -11.235 -0.338 1.00 88.44 314 PRO A O 1
ATOM 2446 N N . ASP A 1 315 ? -2.114 -12.904 -0.015 1.00 87.69 315 ASP A N 1
ATOM 2447 C CA . ASP A 1 315 ? -2.732 -13.764 -1.019 1.00 87.69 315 ASP A CA 1
ATOM 2448 C C . ASP A 1 315 ? -3.968 -14.508 -0.480 1.00 87.69 315 ASP A C 1
ATOM 2450 O O . ASP A 1 315 ? -4.351 -14.397 0.688 1.00 87.69 315 ASP A O 1
ATOM 2454 N N . VAL A 1 316 ? -4.633 -15.261 -1.360 1.00 86.12 316 VAL A N 1
ATOM 2455 C CA . VAL A 1 316 ? -5.863 -15.988 -1.017 1.00 86.12 316 VAL A CA 1
ATOM 2456 C C . VAL A 1 316 ? -5.634 -17.001 0.111 1.00 86.12 316 VAL A C 1
ATOM 2458 O O . VAL A 1 316 ? -6.527 -17.176 0.939 1.00 86.12 316 VAL A O 1
ATOM 2461 N N . HIS A 1 317 ? -4.464 -17.642 0.181 1.00 88.69 317 HIS A N 1
ATOM 2462 C CA . HIS A 1 317 ? -4.165 -18.635 1.212 1.00 88.69 317 HIS A CA 1
ATOM 2463 C C . HIS A 1 317 ? -3.970 -17.970 2.571 1.00 88.69 317 HIS A C 1
ATOM 2465 O O . HIS A 1 317 ? -4.614 -18.385 3.534 1.00 88.69 317 HIS A O 1
ATOM 2471 N N . ILE A 1 318 ? -3.167 -16.904 2.640 1.00 90.56 318 ILE A N 1
ATOM 2472 C CA . ILE A 1 318 ? -2.951 -16.149 3.882 1.00 90.56 318 ILE A CA 1
ATOM 2473 C C . ILE A 1 318 ? -4.271 -15.563 4.388 1.00 90.56 318 ILE A C 1
ATOM 2475 O O . ILE A 1 318 ? -4.641 -15.763 5.544 1.00 90.56 318 ILE A O 1
ATOM 2479 N N . LYS A 1 319 ? -5.047 -14.913 3.515 1.00 89.12 319 LYS A N 1
ATOM 2480 C CA . LYS A 1 319 ? -6.345 -14.332 3.890 1.00 89.12 319 LYS A CA 1
ATOM 2481 C C . LYS A 1 319 ? -7.330 -15.381 4.388 1.00 89.12 319 LYS A C 1
ATOM 2483 O O . LYS A 1 319 ? -8.011 -15.156 5.387 1.00 89.12 319 LYS A O 1
ATOM 2488 N N . ARG A 1 320 ? -7.408 -16.529 3.707 1.00 88.88 320 ARG A N 1
ATOM 2489 C CA . ARG A 1 320 ? -8.278 -17.637 4.117 1.00 88.88 320 ARG A CA 1
ATOM 2490 C C . ARG A 1 320 ? -7.837 -18.210 5.458 1.00 88.88 320 ARG A C 1
ATOM 2492 O O . ARG A 1 320 ? -8.690 -18.439 6.307 1.00 88.88 320 ARG A O 1
ATOM 2499 N N . PHE A 1 321 ? -6.535 -18.397 5.661 1.00 93.19 321 PHE A N 1
ATOM 2500 C CA . PHE A 1 321 ? -5.985 -18.873 6.925 1.00 93.19 321 PHE A CA 1
ATOM 2501 C C . PHE A 1 321 ? -6.356 -17.947 8.082 1.00 93.19 321 PHE A C 1
ATOM 2503 O O . PHE A 1 321 ? -6.949 -18.414 9.052 1.00 93.19 321 PHE A O 1
ATOM 2510 N N . VAL A 1 322 ? -6.086 -16.643 7.964 1.00 90.25 322 VAL A N 1
ATOM 2511 C CA . VAL A 1 322 ? -6.422 -15.678 9.022 1.00 90.25 322 VAL A CA 1
ATOM 2512 C C . VAL A 1 322 ? -7.935 -15.622 9.234 1.00 90.25 322 VAL A C 1
ATOM 2514 O O . VAL A 1 322 ? -8.399 -15.686 10.368 1.00 90.25 322 VAL A O 1
ATOM 2517 N N . GLY A 1 323 ? -8.723 -15.568 8.157 1.00 85.00 323 GLY A N 1
ATOM 2518 C CA . GLY A 1 323 ? -10.177 -15.463 8.251 1.00 85.00 323 GLY A CA 1
ATOM 2519 C C . GLY A 1 323 ? -10.844 -16.674 8.909 1.00 85.00 323 GLY A C 1
ATOM 2520 O O . GLY A 1 323 ? -11.689 -16.508 9.785 1.00 85.00 323 GLY A O 1
ATOM 2521 N N . VAL A 1 324 ? -10.427 -17.894 8.556 1.00 87.75 324 VAL A N 1
ATOM 2522 C CA . VAL A 1 324 ? -10.904 -19.135 9.195 1.00 87.75 324 VAL A CA 1
ATOM 2523 C C . VAL A 1 324 ? -10.434 -19.197 10.645 1.00 87.75 324 VAL A C 1
ATOM 2525 O O . VAL A 1 324 ? -11.233 -19.450 11.546 1.00 87.75 324 VAL A O 1
ATOM 2528 N N . SER A 1 325 ? -9.158 -18.889 10.881 1.00 90.75 325 SER A N 1
ATOM 2529 C CA . SER A 1 325 ? -8.565 -18.911 12.218 1.00 90.75 325 SER A CA 1
ATOM 2530 C C . SER A 1 325 ? -9.141 -17.853 13.142 1.00 90.75 325 SER A C 1
ATOM 2532 O O . SER A 1 325 ? -8.989 -18.017 14.341 1.00 90.75 325 SER A O 1
ATOM 2534 N N . LEU A 1 326 ? -9.790 -16.799 12.631 1.00 86.06 326 LEU A N 1
ATOM 2535 C CA . LEU A 1 326 ? -10.480 -15.780 13.427 1.00 86.06 326 LEU A CA 1
ATOM 2536 C C . LEU A 1 326 ? -12.014 -15.886 13.368 1.00 86.06 326 LEU A C 1
ATOM 2538 O O . LEU A 1 326 ? -12.695 -15.330 14.225 1.00 86.06 326 LEU A O 1
ATOM 2542 N N . GLY A 1 327 ? -12.574 -16.660 12.438 1.00 82.62 327 GLY A N 1
ATOM 2543 C CA . GLY A 1 327 ? -14.021 -16.809 12.255 1.00 82.62 327 GLY A CA 1
ATOM 2544 C C . GLY A 1 327 ? -14.703 -15.583 11.636 1.00 82.62 327 GLY A C 1
ATOM 2545 O O . GLY A 1 327 ? -15.891 -15.374 11.862 1.00 82.62 327 GLY A O 1
ATOM 2546 N N . ARG A 1 328 ? -13.968 -14.754 10.884 1.00 78.69 328 ARG A N 1
ATOM 2547 C CA . ARG A 1 328 ? -14.490 -13.534 10.244 1.00 78.69 328 ARG A CA 1
ATOM 2548 C C . ARG A 1 328 ? -13.736 -13.200 8.953 1.00 78.69 328 ARG A C 1
ATOM 2550 O O . ARG A 1 328 ? -12.574 -13.581 8.831 1.00 78.69 328 ARG A O 1
ATOM 2557 N N . PRO A 1 329 ? -14.342 -12.484 7.989 1.00 71.94 329 PRO A N 1
ATOM 2558 C CA . PRO A 1 329 ? -13.605 -11.964 6.840 1.00 71.94 329 PRO A CA 1
ATOM 2559 C C . PRO A 1 329 ? -12.528 -10.965 7.287 1.00 71.94 329 PRO A C 1
ATOM 2561 O O . PRO A 1 329 ? -12.709 -10.233 8.259 1.00 71.94 329 PRO A O 1
ATOM 2564 N N . ILE A 1 330 ? -11.406 -10.935 6.564 1.00 77.19 330 ILE A N 1
ATOM 2565 C CA . ILE A 1 330 ? -10.232 -10.115 6.890 1.00 77.19 330 ILE A CA 1
ATOM 2566 C C . ILE A 1 330 ? -9.815 -9.305 5.663 1.00 77.19 330 ILE A C 1
ATOM 2568 O O . ILE A 1 330 ? -9.771 -9.829 4.544 1.00 77.19 330 ILE A O 1
ATOM 2572 N N . ARG A 1 331 ? -9.507 -8.020 5.875 1.00 77.06 331 ARG A N 1
ATOM 2573 C CA . ARG A 1 331 ? -8.988 -7.120 4.835 1.00 77.06 331 ARG A CA 1
ATOM 2574 C C . ARG A 1 331 ? -7.498 -7.368 4.620 1.00 77.06 331 ARG A C 1
ATOM 2576 O O . ARG A 1 331 ? -6.793 -7.785 5.532 1.00 77.06 331 ARG A O 1
ATOM 2583 N N . ASP A 1 332 ? -6.997 -7.047 3.433 1.00 79.31 332 ASP A N 1
ATOM 2584 C CA . ASP A 1 332 ? -5.618 -7.363 3.041 1.00 79.31 332 ASP A CA 1
ATOM 2585 C C . ASP A 1 332 ? -4.565 -6.758 3.985 1.00 79.31 332 ASP A C 1
ATOM 2587 O O . ASP A 1 332 ? -3.636 -7.451 4.390 1.00 79.31 332 ASP A O 1
ATOM 2591 N N . LEU A 1 333 ? -4.727 -5.489 4.377 1.00 75.12 333 LEU A N 1
ATOM 2592 C CA . LEU A 1 333 ? -3.807 -4.827 5.310 1.00 75.12 333 LEU A CA 1
ATOM 2593 C C . LEU A 1 333 ? -3.862 -5.437 6.715 1.00 75.12 333 LEU A C 1
ATOM 2595 O O . LEU A 1 333 ? -2.819 -5.570 7.353 1.00 75.12 333 LEU A O 1
ATOM 2599 N N . ASP A 1 334 ? -5.049 -5.861 7.157 1.00 78.56 334 ASP A N 1
ATOM 2600 C CA . ASP A 1 334 ? -5.204 -6.521 8.452 1.00 78.56 334 ASP A CA 1
ATOM 2601 C C . ASP A 1 334 ? -4.526 -7.896 8.447 1.00 78.56 334 ASP A C 1
ATOM 2603 O O . ASP A 1 334 ? -3.863 -8.260 9.412 1.00 78.56 334 ASP A O 1
ATOM 2607 N N . ALA A 1 335 ? -4.642 -8.649 7.346 1.00 84.75 335 ALA A N 1
ATOM 2608 C CA . ALA A 1 335 ? -3.976 -9.942 7.195 1.00 84.75 335 ALA A CA 1
ATOM 2609 C C . ALA A 1 335 ? -2.449 -9.808 7.289 1.00 84.75 335 ALA A C 1
ATOM 2611 O O . ALA A 1 335 ? -1.817 -10.607 7.977 1.00 84.75 335 ALA A O 1
ATOM 2612 N N . ILE A 1 336 ? -1.866 -8.790 6.640 1.00 84.94 336 ILE A N 1
ATOM 2613 C CA . ILE A 1 336 ? -0.422 -8.514 6.717 1.00 84.94 336 ILE A CA 1
ATOM 2614 C C . ILE A 1 336 ? -0.021 -8.273 8.169 1.00 84.94 336 ILE A C 1
ATOM 2616 O O . ILE A 1 336 ? 0.823 -8.988 8.704 1.00 84.94 336 ILE A O 1
ATOM 2620 N N . GLY A 1 337 ? -0.649 -7.294 8.822 1.00 81.50 337 GLY A N 1
ATOM 2621 C CA . GLY A 1 337 ? -0.201 -6.889 10.145 1.00 81.50 337 GLY A CA 1
ATOM 2622 C C . GLY A 1 337 ? -0.508 -7.912 11.244 1.00 81.50 337 GLY A C 1
ATOM 2623 O O . GLY A 1 337 ? 0.266 -8.017 12.191 1.00 81.50 337 GLY A O 1
ATOM 2624 N N . LEU A 1 338 ? -1.575 -8.712 11.114 1.00 86.19 338 LEU A N 1
ATOM 2625 C CA . LEU A 1 338 ? -1.845 -9.832 12.023 1.00 86.19 338 LEU A CA 1
ATOM 2626 C C . LEU A 1 338 ? -0.752 -10.899 11.932 1.00 86.19 338 LEU A C 1
ATOM 2628 O O . LEU A 1 338 ? -0.264 -11.356 12.962 1.00 86.19 338 LEU A O 1
ATOM 2632 N N . ILE A 1 339 ? -0.346 -11.291 10.721 1.00 93.00 339 ILE A N 1
ATOM 2633 C CA . ILE A 1 339 ? 0.713 -12.292 10.544 1.00 93.00 339 ILE A CA 1
ATOM 2634 C C . ILE A 1 339 ? 2.073 -11.737 10.984 1.00 93.00 339 ILE A C 1
ATOM 2636 O O . ILE A 1 339 ? 2.819 -12.457 11.640 1.00 93.00 339 ILE A O 1
ATOM 2640 N N . GLU A 1 340 ? 2.383 -10.466 10.713 1.00 88.50 340 GLU A N 1
ATOM 2641 C CA . GLU A 1 340 ? 3.602 -9.815 11.223 1.00 88.50 340 GLU A CA 1
ATOM 2642 C C . GLU A 1 340 ? 3.631 -9.782 12.762 1.00 88.50 340 GLU A C 1
ATOM 2644 O O . GLU A 1 340 ? 4.653 -10.098 13.375 1.00 88.50 340 GLU A O 1
ATOM 2649 N N . ALA A 1 341 ? 2.498 -9.481 13.405 1.00 85.50 341 ALA A N 1
ATOM 2650 C CA . ALA A 1 341 ? 2.379 -9.516 14.861 1.00 85.50 341 ALA A CA 1
ATOM 2651 C C . ALA A 1 341 ? 2.527 -10.941 15.425 1.00 85.50 341 ALA A C 1
ATOM 2653 O O . ALA A 1 341 ? 3.178 -11.140 16.452 1.00 85.50 341 ALA A O 1
ATOM 2654 N N . VAL A 1 342 ? 1.972 -11.948 14.743 1.00 93.00 342 VAL A N 1
ATOM 2655 C CA . VAL A 1 342 ? 2.151 -13.362 15.107 1.00 93.00 342 VAL A CA 1
ATOM 2656 C C . VAL A 1 342 ? 3.609 -13.783 14.964 1.00 93.00 342 VAL A C 1
ATOM 2658 O O . VAL A 1 342 ? 4.131 -14.417 15.878 1.00 93.00 342 VAL A O 1
ATOM 2661 N N . ALA A 1 343 ? 4.272 -13.407 13.867 1.00 89.94 343 ALA A N 1
ATOM 2662 C CA . ALA A 1 343 ? 5.681 -13.701 13.624 1.00 89.94 343 ALA A CA 1
ATOM 2663 C C . ALA A 1 343 ? 6.559 -13.147 14.756 1.00 89.94 343 ALA A C 1
ATOM 2665 O O . ALA A 1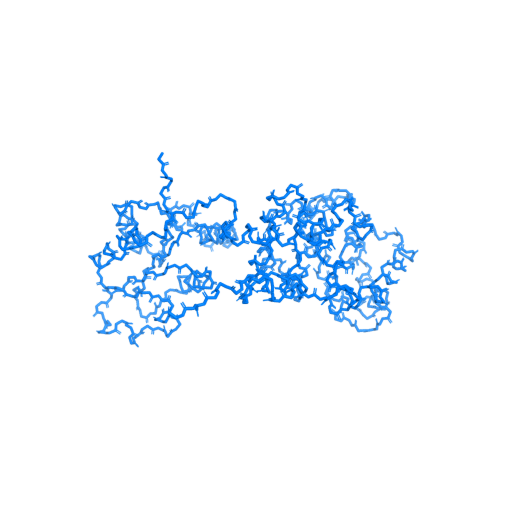 343 ? 7.322 -13.890 15.374 1.00 89.94 343 ALA A O 1
ATOM 2666 N N . SER A 1 344 ? 6.332 -11.881 15.118 1.00 88.19 344 SER A N 1
ATOM 2667 C CA . SER A 1 344 ? 6.974 -11.230 16.263 1.00 88.19 344 SER A CA 1
ATOM 2668 C C . SER A 1 344 ? 6.718 -11.982 17.577 1.00 88.19 344 SER A C 1
ATOM 2670 O O . SER A 1 344 ? 7.656 -12.302 18.307 1.00 88.19 344 SER A O 1
ATOM 2672 N N . ARG A 1 345 ? 5.464 -12.371 17.854 1.00 89.62 345 ARG A N 1
ATOM 2673 C CA . ARG A 1 345 ? 5.091 -13.102 19.080 1.00 89.62 345 ARG A CA 1
ATOM 2674 C C . ARG A 1 345 ? 5.753 -14.476 19.199 1.00 89.62 345 ARG A C 1
ATOM 2676 O O . ARG A 1 345 ? 6.001 -14.930 20.315 1.00 89.62 345 ARG A O 1
ATOM 2683 N N . ILE A 1 346 ? 5.983 -15.167 18.085 1.00 90.88 346 ILE A N 1
ATOM 2684 C CA . ILE A 1 346 ? 6.608 -16.498 18.081 1.00 90.88 346 ILE A CA 1
ATOM 2685 C C . ILE A 1 346 ? 8.120 -16.454 17.820 1.00 90.88 346 ILE A C 1
ATOM 2687 O O . ILE A 1 346 ? 8.741 -17.513 17.794 1.00 90.88 346 ILE A O 1
ATOM 2691 N N . GLY A 1 347 ? 8.706 -15.262 17.666 1.00 88.44 347 GLY A N 1
ATOM 2692 C CA . GLY A 1 347 ? 10.145 -15.074 17.480 1.00 88.44 347 GLY A CA 1
ATOM 2693 C C . GLY A 1 347 ? 10.657 -15.526 16.111 1.00 88.44 347 GLY A C 1
ATOM 2694 O O . GLY A 1 347 ? 11.737 -16.103 16.030 1.00 88.44 347 GLY A O 1
ATOM 2695 N N . THR A 1 348 ? 9.885 -15.309 15.044 1.00 89.88 348 THR A N 1
ATOM 2696 C CA . THR A 1 348 ? 10.287 -15.631 13.665 1.00 89.88 348 THR A CA 1
ATOM 2697 C C . THR A 1 348 ? 10.128 -14.427 12.741 1.00 89.88 348 THR A C 1
ATOM 2699 O O . THR A 1 348 ? 9.380 -13.494 13.033 1.00 89.88 348 THR A O 1
ATOM 2702 N N . GLU A 1 349 ? 10.809 -14.466 11.600 1.00 89.75 349 GLU A N 1
ATOM 2703 C CA . GLU A 1 349 ? 10.679 -13.450 10.563 1.00 89.75 349 GLU A CA 1
ATOM 2704 C C . GLU A 1 349 ? 9.324 -13.572 9.841 1.00 89.75 349 GLU A C 1
ATOM 2706 O O . GLU A 1 349 ? 8.926 -14.682 9.463 1.00 89.75 349 GLU A O 1
ATOM 2711 N N . PRO A 1 350 ? 8.614 -12.456 9.583 1.00 90.75 350 PRO A N 1
ATOM 2712 C CA . PRO A 1 350 ? 7.364 -12.472 8.825 1.00 90.75 350 PRO A CA 1
ATOM 2713 C C . PRO A 1 350 ? 7.446 -13.202 7.480 1.00 90.75 350 PRO A C 1
ATOM 2715 O O . PRO A 1 350 ? 6.526 -13.935 7.125 1.00 90.75 350 PRO A O 1
ATOM 2718 N N . THR A 1 351 ? 8.557 -13.048 6.756 1.00 89.00 351 THR A N 1
ATOM 2719 C CA . THR A 1 351 ? 8.795 -13.738 5.475 1.00 89.00 351 THR A CA 1
ATOM 2720 C C . THR A 1 351 ? 8.917 -15.252 5.628 1.00 89.00 351 THR A C 1
ATOM 2722 O O . THR A 1 351 ? 8.364 -15.994 4.813 1.00 89.00 351 THR A O 1
ATOM 2725 N N . SER A 1 352 ? 9.598 -15.726 6.674 1.00 87.62 352 SER A N 1
ATOM 2726 C CA . SER A 1 352 ? 9.705 -17.156 6.979 1.00 87.62 352 SER A CA 1
ATOM 2727 C C . SER A 1 352 ? 8.341 -17.747 7.328 1.00 87.62 352 SER A C 1
ATOM 2729 O O . SER A 1 352 ? 7.979 -18.816 6.829 1.00 87.62 352 SER A O 1
ATOM 2731 N N . LEU A 1 353 ? 7.546 -17.024 8.125 1.00 90.75 353 LEU A N 1
ATOM 2732 C CA . LEU A 1 353 ? 6.194 -17.446 8.480 1.00 90.75 353 LEU A CA 1
ATOM 2733 C C . LEU A 1 353 ? 5.253 -17.469 7.265 1.00 90.75 353 LEU A C 1
ATOM 2735 O O . LEU A 1 353 ? 4.553 -18.463 7.063 1.00 90.75 353 LEU A O 1
ATOM 2739 N N . ASP A 1 354 ? 5.254 -16.416 6.442 1.00 90.88 354 ASP A N 1
ATOM 2740 C CA . ASP A 1 354 ? 4.496 -16.345 5.183 1.00 90.88 354 ASP A CA 1
ATOM 2741 C C . ASP A 1 354 ? 4.823 -17.542 4.283 1.00 90.88 354 ASP A C 1
ATOM 2743 O O . ASP A 1 354 ? 3.921 -18.260 3.842 1.00 90.88 354 ASP A O 1
ATOM 2747 N N . HIS A 1 355 ? 6.115 -17.829 4.095 1.00 86.12 355 HIS A N 1
ATOM 2748 C CA . HIS A 1 355 ? 6.552 -18.935 3.256 1.00 86.12 355 HIS A CA 1
ATOM 2749 C C . HIS A 1 355 ? 6.071 -20.294 3.773 1.00 86.12 355 HIS A C 1
ATOM 2751 O O . HIS A 1 355 ? 5.566 -21.112 2.995 1.00 86.12 355 HIS A O 1
ATOM 2757 N N . ALA A 1 356 ? 6.220 -20.541 5.075 1.00 88.88 356 ALA A N 1
ATOM 2758 C CA . ALA A 1 356 ? 5.828 -21.799 5.692 1.00 88.88 356 ALA A CA 1
ATOM 2759 C C . ALA A 1 356 ? 4.307 -22.014 5.624 1.00 88.88 356 ALA A C 1
ATOM 2761 O O . ALA A 1 356 ? 3.852 -23.099 5.246 1.00 88.88 356 ALA A O 1
ATOM 2762 N N . LEU A 1 357 ? 3.523 -20.965 5.901 1.00 90.12 357 LEU A N 1
ATOM 2763 C CA . LEU A 1 357 ? 2.067 -20.980 5.752 1.00 90.12 357 LEU A CA 1
ATOM 2764 C C . LEU A 1 357 ? 1.666 -21.240 4.301 1.00 90.12 357 LEU A C 1
ATOM 2766 O O . LEU A 1 357 ? 0.882 -22.146 4.033 1.00 90.12 357 LEU A O 1
ATOM 2770 N N . TRP A 1 358 ? 2.240 -20.510 3.345 1.00 86.06 358 TRP A N 1
ATOM 2771 C CA . TRP A 1 358 ? 1.946 -20.703 1.928 1.00 86.06 358 TRP A CA 1
ATOM 2772 C C . TRP A 1 358 ? 2.262 -22.130 1.468 1.00 86.06 358 TRP A C 1
ATOM 2774 O O . TRP A 1 358 ? 1.444 -22.759 0.796 1.00 86.06 358 TRP A O 1
ATOM 2784 N N . LYS A 1 359 ? 3.420 -22.684 1.854 1.00 84.06 359 LYS A N 1
ATOM 2785 C CA . LYS A 1 359 ? 3.829 -24.055 1.502 1.00 84.06 359 LYS A CA 1
ATOM 2786 C C . LYS A 1 359 ? 2.851 -25.088 2.064 1.00 84.06 359 LYS A C 1
ATOM 2788 O O . LYS A 1 359 ? 2.483 -26.013 1.349 1.00 84.06 359 LYS A O 1
ATOM 2793 N N . ARG A 1 360 ? 2.406 -24.908 3.310 1.00 85.31 360 ARG A N 1
ATOM 2794 C CA . ARG A 1 360 ? 1.421 -25.778 3.966 1.00 85.31 360 ARG A CA 1
ATOM 2795 C C . ARG A 1 360 ? 0.047 -25.706 3.295 1.00 85.31 360 ARG A C 1
ATOM 2797 O O . ARG A 1 360 ? -0.584 -26.733 3.092 1.00 85.31 360 ARG A O 1
ATOM 2804 N N . LEU A 1 361 ? -0.410 -24.501 2.960 1.00 83.88 361 LEU A N 1
ATOM 2805 C CA . LEU A 1 361 ? -1.775 -24.236 2.489 1.00 83.88 361 LEU A CA 1
ATOM 2806 C C . LEU A 1 361 ? -1.962 -24.425 0.976 1.00 83.88 361 LEU A C 1
ATOM 2808 O O . LEU A 1 361 ? -3.097 -24.471 0.503 1.00 83.88 361 LEU A O 1
ATOM 2812 N N . SER A 1 362 ? -0.868 -24.486 0.216 1.00 75.94 362 SER A N 1
ATOM 2813 C CA . SER A 1 362 ? -0.883 -24.720 -1.234 1.00 75.94 362 SER A CA 1
ATOM 2814 C C . SER A 1 362 ? -0.779 -26.201 -1.619 1.00 75.94 362 SER A C 1
ATOM 2816 O O . SER A 1 362 ? -0.939 -26.516 -2.799 1.00 75.94 362 SER A O 1
ATOM 2818 N N . ASP A 1 363 ? -0.543 -27.102 -0.657 1.00 71.75 363 ASP A N 1
ATOM 2819 C CA . ASP A 1 363 ? -0.528 -28.553 -0.862 1.00 71.75 363 ASP A CA 1
ATOM 2820 C C . ASP A 1 363 ? -1.925 -29.159 -0.600 1.00 71.75 363 ASP A C 1
ATOM 2822 O O . ASP A 1 363 ? -2.382 -29.178 0.548 1.00 71.75 363 ASP A O 1
ATOM 2826 N N . PRO A 1 364 ? -2.622 -29.677 -1.630 1.00 53.66 364 PRO A N 1
ATOM 2827 C CA . PRO A 1 364 ? -3.950 -30.271 -1.476 1.00 53.66 364 PRO A CA 1
ATOM 2828 C C . PRO A 1 364 ? -3.979 -31.472 -0.522 1.00 53.66 364 PRO A C 1
ATOM 2830 O O . PRO A 1 364 ? -5.000 -31.704 0.120 1.00 53.66 364 PRO A O 1
ATOM 2833 N N . SER A 1 365 ? -2.869 -32.208 -0.386 1.00 48.53 365 SER A N 1
ATOM 2834 C CA . SER A 1 365 ? -2.779 -33.424 0.442 1.00 48.53 365 SER A CA 1
ATOM 2835 C C . SER A 1 365 ? -2.735 -33.158 1.953 1.00 48.53 365 SER A C 1
ATOM 2837 O O . SER A 1 365 ? -2.812 -34.086 2.752 1.00 48.53 365 SER A O 1
ATOM 2839 N N . GLN A 1 366 ? -2.604 -31.891 2.350 1.00 49.31 366 GLN A N 1
ATOM 2840 C CA . GLN A 1 366 ? -2.414 -31.444 3.735 1.00 49.31 366 GLN A CA 1
ATOM 2841 C C . GLN A 1 366 ? -3.473 -30.400 4.150 1.00 49.31 366 GLN A C 1
ATOM 2843 O O . GLN A 1 366 ? -3.323 -29.733 5.177 1.00 49.31 366 GLN A O 1
ATOM 2848 N N . SER A 1 367 ? -4.514 -30.228 3.323 1.00 36.00 367 SER A N 1
ATOM 2849 C CA . SER A 1 367 ? -5.483 -29.124 3.350 1.00 36.00 367 SER A CA 1
ATOM 2850 C C . SER A 1 367 ? -6.776 -29.408 4.129 1.00 36.00 367 SER A C 1
ATOM 2852 O O . SER A 1 367 ? -7.816 -28.824 3.826 1.00 36.00 367 SER A O 1
ATOM 2854 N N . GLU A 1 368 ? -6.729 -30.252 5.161 1.00 31.62 368 GLU A N 1
ATOM 2855 C CA . GLU A 1 368 ? -7.823 -30.315 6.135 1.00 31.62 368 GLU A CA 1
ATOM 2856 C C . GLU A 1 368 ? -7.635 -29.216 7.197 1.00 31.62 368 GLU A C 1
ATOM 2858 O O . GLU A 1 368 ? -6.581 -29.148 7.840 1.00 31.62 368 GLU A O 1
ATOM 2863 N N . PRO A 1 369 ? -8.607 -28.303 7.385 1.00 34.16 369 PRO A N 1
ATOM 2864 C CA . PRO A 1 369 ? -8.632 -27.473 8.582 1.00 34.16 369 PRO A CA 1
ATOM 2865 C C . PRO A 1 369 ? -8.882 -28.371 9.808 1.00 34.16 369 PRO A C 1
ATOM 2867 O O . PRO A 1 369 ? -9.544 -29.398 9.666 1.00 34.16 369 PRO A O 1
ATOM 2870 N N . PRO A 1 370 ? -8.390 -28.010 11.010 1.00 35.47 370 PRO A N 1
ATOM 2871 C CA . PRO A 1 370 ? -8.699 -28.768 12.217 1.00 35.47 370 PRO A CA 1
ATOM 2872 C C . PRO A 1 370 ? -10.218 -28.874 12.380 1.00 35.47 370 PRO A C 1
ATOM 2874 O O . PRO A 1 370 ? -10.937 -27.871 12.306 1.00 35.47 370 PRO A O 1
ATOM 2877 N N . ASN A 1 371 ? -10.679 -30.114 12.531 1.00 31.03 371 ASN A N 1
ATOM 2878 C CA . ASN A 1 371 ? -12.082 -30.473 12.633 1.00 31.03 371 ASN A CA 1
ATOM 2879 C C . ASN A 1 371 ? -12.719 -29.754 13.833 1.00 31.03 371 ASN A C 1
ATOM 2881 O O . ASN A 1 371 ? -12.093 -29.577 14.877 1.00 31.03 371 ASN A O 1
ATOM 2885 N N . ARG A 1 372 ? -13.970 -29.314 13.687 1.00 34.25 372 ARG A N 1
ATOM 2886 C CA . ARG A 1 372 ? -14.691 -28.506 14.688 1.00 34.25 372 ARG A CA 1
ATOM 2887 C C . ARG A 1 372 ? -15.211 -29.316 15.891 1.00 34.25 372 ARG A C 1
ATOM 2889 O O . ARG A 1 372 ? -16.052 -28.802 16.618 1.00 34.25 372 ARG A O 1
ATOM 2896 N N . GLU A 1 373 ? -14.734 -30.543 16.097 1.00 33.00 373 GLU A N 1
ATOM 2897 C CA . GLU A 1 373 ? -15.355 -31.533 16.996 1.00 33.00 373 GLU A CA 1
ATOM 2898 C C . GLU A 1 373 ? -14.607 -31.802 18.317 1.00 33.00 373 GLU A C 1
ATOM 2900 O O . GLU A 1 373 ? -15.116 -32.546 19.142 1.00 33.00 373 GLU A O 1
ATOM 2905 N N . ASP A 1 374 ? -13.488 -31.127 18.607 1.00 33.44 374 ASP A N 1
ATOM 2906 C CA . ASP A 1 374 ? -12.754 -31.302 19.883 1.00 33.44 374 ASP A CA 1
ATOM 2907 C C . ASP A 1 374 ? -13.007 -30.183 20.921 1.00 33.44 374 ASP A C 1
ATOM 2909 O O . ASP A 1 374 ? -12.138 -29.839 21.726 1.00 33.44 374 ASP A O 1
ATOM 2913 N N . LEU A 1 375 ? -14.205 -29.591 20.936 1.00 34.72 375 LEU A N 1
ATOM 2914 C CA . LEU A 1 375 ? -14.695 -28.851 22.106 1.00 34.72 375 LEU A CA 1
ATOM 2915 C C . LEU A 1 375 ? -15.756 -29.709 22.780 1.00 34.72 375 LEU A C 1
ATOM 2917 O O . LEU A 1 375 ? -16.891 -29.774 22.320 1.00 34.72 375 LEU A O 1
ATOM 2921 N N . GLY A 1 376 ? -15.320 -30.390 23.841 1.00 30.00 376 GLY A N 1
ATOM 2922 C CA . GLY A 1 376 ? -16.116 -31.315 24.630 1.00 30.00 376 GLY A CA 1
ATOM 2923 C C . GLY A 1 376 ? -17.492 -30.760 24.978 1.00 30.00 376 GLY A C 1
ATOM 2924 O O . GLY A 1 376 ? -17.628 -29.675 25.545 1.00 30.00 376 GLY A O 1
ATOM 2925 N N . ASP A 1 377 ? -18.481 -31.569 24.628 1.00 30.94 377 ASP A N 1
ATOM 2926 C CA . ASP A 1 377 ? -19.851 -31.526 25.097 1.00 30.94 377 ASP A CA 1
ATOM 2927 C C . ASP A 1 377 ? -19.849 -31.591 26.634 1.00 30.94 377 ASP A C 1
ATOM 2929 O O . ASP A 1 377 ? -19.579 -32.630 27.241 1.00 30.94 377 ASP A O 1
ATOM 2933 N N . ALA A 1 378 ? -20.055 -30.444 27.281 1.00 32.28 378 ALA A N 1
ATOM 2934 C CA . ALA A 1 378 ? -20.407 -30.397 28.691 1.00 32.28 378 ALA A CA 1
ATOM 2935 C C . ALA A 1 378 ? -21.920 -30.598 28.765 1.00 32.28 378 ALA A C 1
ATOM 2937 O O . ALA A 1 378 ? -22.693 -29.661 28.556 1.00 32.28 378 ALA A O 1
ATOM 2938 N N . GLY A 1 379 ? -22.291 -31.852 29.018 1.00 28.12 379 GLY A N 1
ATOM 2939 C CA . GLY A 1 379 ? -23.660 -32.320 29.142 1.00 28.12 379 GLY A CA 1
ATOM 2940 C C . GLY A 1 379 ? -24.512 -31.430 30.041 1.00 28.12 379 GLY A C 1
ATOM 2941 O O . GLY A 1 379 ? -24.138 -31.067 31.158 1.00 28.12 379 GLY A O 1
ATOM 2942 N N . CYS A 1 380 ? -25.684 -31.098 29.517 1.00 30.08 380 CYS A N 1
ATOM 2943 C CA . CYS A 1 380 ? -26.805 -30.586 30.275 1.00 30.08 380 CYS A CA 1
ATOM 2944 C C . CYS A 1 380 ? -27.654 -31.805 30.660 1.00 30.08 380 CYS A C 1
ATOM 2946 O O . CYS A 1 380 ? -28.484 -32.246 29.868 1.00 30.08 380 CYS A O 1
ATOM 2948 N N . ASP A 1 381 ? -27.401 -32.372 31.839 1.00 33.69 381 ASP A N 1
ATOM 2949 C CA . ASP A 1 381 ? -28.317 -33.319 32.474 1.00 33.69 381 ASP A CA 1
ATOM 2950 C C . ASP A 1 381 ? -29.236 -32.549 33.432 1.00 33.69 381 ASP A C 1
ATOM 2952 O O . ASP A 1 381 ? -28.759 -31.880 34.349 1.00 33.69 381 ASP A O 1
ATOM 2956 N N . SER A 1 382 ? -30.536 -32.645 33.120 1.00 36.22 382 SER A N 1
ATOM 2957 C CA . SER A 1 382 ? -31.744 -32.619 33.976 1.00 36.22 382 SER A CA 1
ATOM 2958 C C . SER A 1 382 ? -31.765 -31.795 35.264 1.00 36.22 382 SER A C 1
ATOM 2960 O O . SER A 1 382 ? -31.037 -32.162 36.214 1.00 36.22 382 SER A O 1
#

Organism: NCBI:txid2052148

InterPro domains:
  IPR007710 Nucleoside 2-deoxyribosyltransferase [PF05014] (7-116)
  IPR051239 2'-Deoxynucleoside 5'-phosphate N-hydrolase [PTHR15364] (3-106)

pLDDT: mean 82.61, std 17.87, range [25.27, 98.44]

Radius of gyration: 25.15 Å; chains: 1; bounding box: 58×66×63 Å

Sequence (382 aa):
MRRPLLIYVAGPLYTPGDRHYLCAIDAVCTDCGFRTYLPHRDGGLAPSSGRRTLSFFSSDVSALEDCYAVVAVLNGTDVDSGTAWELGYAYARGKPLIGIYEDTRVDNPPADLNLMITNSVRVISSEAQLRRALTALASGRPGVREKKHGNYDDADIARLATTVKSMKLDLSATEPARFGHETAVLCCLDAVLSIHRNYRRFVVPRVVRFRSEHPDMRLLGDMLSLYDRLGPREFAHVVTQSRDTRRAELLHSVCARLRDIASGCPTIEEEKKAIRDWMTRAGAIGYLTFGVKGIGLATFQYLRMLFGVSTVKPDVHIKRFVGVSLGRPIRDLDAIGLIEAVASRIGTEPTSLDHALWKRLSDPSQSEPPNREDLGDAGCDS

Secondary structure (DSSP, 8-state):
-PPPPEEEEES--SSHHHHHHHHHHHHHHHHTT-EEE-IIIII-PPPTTSTTHHHHHHHHHHHHHH-SEEEEE--SSS--HHHHHHHHHHHHTT--EEEE---TT-S-HHHHS-HHHHTTSEEE-SHHHHHHHHHHHHHS--S-----SSSS-HHHHHHHHHHHHHTT------S-TTS--SSHHHHHHHHHHTTTS-IIIIIHHHHHHHHHH-TT--SHHHHHHHHHHHHHHHHHHHHHSS--HHHHHHHHHHHHHHHHHTTT--SHHHHHHHHHHHHHHHTGGGGGTS--TT--HHHHHHHHHHTT-------HHHHHHHHHHHTS---HHHHHHHHHHHHHHHT--HHHHHHHHHHHHT-GGG-PPPPTT-S-------

Foldseek 3Di:
DDDAAEEEEAADDPDPVGVVVSVVLCVLLVVLPHHYDYLCPHVNDDDPPPPPPVSSVVVLVVSLVRGQAYEYEQEDQAGPPVRLVSLVVNLVVVHAAAYEYQHPVDPDVLVRYDPSDSVRHHYDHDSVVVSVVSNCVVVVPDPDPPPDAFDDRPVLLVLLLVVLVVLVFDLVPDDDPLQVDLFLLLLLLQLLQPPPDDNVPFRVVLSVVLCVVCVVCHALVSLLVVCVVQPQQRQCCNRGVHSPRPSVVLSNLLSVLLCVQLPPDPHRVSSLVSSLVVLLVCDLVVQVVSPRPPDDSQSSQSSNVSSPNQWARQDPQLQVSSCVSVVHGDDSVRSTRSLCSSCVVVVHTSNSSNVRSCVQCVDPVNPDDPDPPPPDDPDDDD